Protein AF-A0A373CDC8-F1 (afdb_monomer_lite)

Secondary structure (DSSP, 8-state):
--------HHHHHHHHHHHHHHHHHHTHHHHHHHHS-HHHHHHHHHHHHHHHHHHHHHHT--TT-HHHHHHHHHHHHTT--HHHHT-GGG-HHHHHHHHHHHHHHHHHHHHHHHHHHHHHHHHTTTTS-HHHHHHHHHHHHHHH--GGG--HHHHHHHHHHHHHHHHHHHHHHHHHHH-TTS-HHHHHHHHHHHHHHHHHHHHHHHHHHHHSPPP--S-HHHHHHHHHHHHHHHHHTTTTS--GGGGTT----------SEE-HHHHHHHHHHHTT---HHHHHHHHHHHHHHHHH-SGGGGGBS-------------------------B-EEGGGHHHHHHHHHHHTSTT--GGGS-HHHHHHHHHHHHHHHHHHHHH-TTSHHHHHHHHHHHHHHHHHHHHTTS--HHHHHHHHHHHHHHHHHHHHHHH---TTHHHH--HHHHHHHHHHHHHHHHHTTSS----------HHHHHHHHHHHTTTTT--

Sequence (492 aa):
MKKRKEEKTGATMVDNSRQTHVIKLLGLEEEEENKFSSLERKSRMQNQVRFYRDFYRALCAPECNLEGDKMFLNLIQNDITLTMLFAKGIGRKELYKELNVIFELQRDVGERMCKIKWEELENNSDKISKSDADIEYGQYEWENIVDDGNNIEEFLEKQDVKWKYMMDCYSQILEILLDSEFPLKDVIDRIRKAFKIEKTSYEKIKRNKQASYMFDRDNIYVNLYLYGRGRFIQYFYADLIPDFSLFKDIVNYDYGLPKDSYSLKDVARVYTKMLGKTGEDDYKKIYQNIVKQFQKLHYTSKYREDKKEDKPDDMYTVYNVKWVENTIRNYNIKYAELGEALSVYIFFKRKNYREEDYTEDDLEKVLSLYGKILDLMVKYGKRSKIVNEIKKLGNYYREEYRKIFDRADRDYQESMIERLTEGLLNIYTYGIGGTQGAIYGYSKKEIRKMVSSKRTKKKDNLKHMETFDFGELDLAELLRNIKNDSKAEDKD

Structure (mmCIF, N/CA/C/O backbone):
data_AF-A0A373CDC8-F1
#
_entry.id   AF-A0A373CDC8-F1
#
loop_
_atom_site.group_PDB
_atom_site.id
_atom_site.type_symbol
_atom_site.label_atom_id
_atom_site.label_alt_id
_atom_site.label_comp_id
_atom_site.label_asym_id
_atom_site.label_entity_id
_atom_site.label_seq_id
_atom_site.pdbx_PDB_ins_code
_atom_site.Cartn_x
_atom_site.Cartn_y
_atom_site.Cartn_z
_atom_site.occupancy
_atom_site.B_iso_or_equiv
_atom_site.auth_seq_id
_atom_site.auth_comp_id
_atom_site.auth_asym_id
_atom_site.auth_atom_id
_atom_site.pdbx_PDB_model_num
ATOM 1 N N . MET A 1 1 ? 5.632 -52.527 -28.204 1.00 35.19 1 MET A N 1
ATOM 2 C CA . MET A 1 1 ? 5.467 -51.191 -27.583 1.00 35.19 1 MET A CA 1
ATOM 3 C C . MET A 1 1 ? 6.782 -50.748 -26.947 1.00 35.19 1 MET A C 1
ATOM 5 O O . MET A 1 1 ? 7.136 -51.248 -25.890 1.00 35.19 1 MET A O 1
ATOM 9 N N . LYS A 1 2 ? 7.519 -49.832 -27.583 1.00 30.08 2 LYS A N 1
ATOM 10 C CA . LYS A 1 2 ? 8.594 -49.053 -26.946 1.00 30.08 2 LYS A CA 1
ATOM 11 C C . LYS A 1 2 ? 8.159 -47.591 -27.016 1.00 30.08 2 LYS A C 1
ATOM 13 O O . LYS A 1 2 ? 8.056 -47.051 -28.112 1.00 30.08 2 LYS A O 1
ATOM 18 N N . LYS A 1 3 ? 7.839 -46.986 -25.867 1.00 32.56 3 LYS A N 1
ATOM 19 C CA . LYS A 1 3 ? 7.567 -45.545 -25.765 1.00 32.56 3 LYS A CA 1
ATOM 20 C C . LYS A 1 3 ? 8.843 -44.799 -26.165 1.00 32.56 3 LYS A C 1
ATOM 22 O O . LYS A 1 3 ? 9.863 -44.942 -25.490 1.00 32.56 3 LYS A O 1
ATOM 27 N N . ARG A 1 4 ? 8.798 -44.050 -27.270 1.00 32.72 4 ARG A N 1
ATOM 28 C CA . ARG A 1 4 ? 9.833 -43.070 -27.610 1.00 32.72 4 ARG A CA 1
ATOM 29 C C . ARG A 1 4 ? 9.806 -41.977 -26.538 1.00 32.72 4 ARG A C 1
ATOM 31 O O . ARG A 1 4 ? 8.747 -41.447 -26.219 1.00 32.72 4 ARG A O 1
ATOM 38 N N . LYS A 1 5 ? 10.969 -41.715 -25.934 1.00 37.34 5 LYS A N 1
ATOM 39 C CA . LYS A 1 5 ? 11.239 -40.505 -25.154 1.00 37.34 5 LYS A CA 1
ATOM 40 C C . LYS A 1 5 ? 11.306 -39.357 -26.157 1.00 37.34 5 LYS A C 1
ATOM 42 O O . LYS A 1 5 ? 12.347 -39.165 -26.775 1.00 37.34 5 LYS A O 1
ATOM 47 N N . GLU A 1 6 ? 10.203 -38.654 -26.344 1.00 35.03 6 GLU A N 1
ATOM 48 C CA . GLU A 1 6 ? 10.219 -37.364 -27.024 1.00 35.03 6 GLU A CA 1
ATOM 49 C C . GLU A 1 6 ? 10.679 -36.282 -26.031 1.00 35.03 6 GLU A C 1
ATOM 51 O O . GLU A 1 6 ? 10.153 -36.141 -24.928 1.00 35.03 6 GLU A O 1
ATOM 56 N N . GLU A 1 7 ? 11.791 -35.654 -26.416 1.00 40.28 7 GLU A N 1
ATOM 57 C CA . GLU A 1 7 ? 12.186 -34.255 -26.219 1.00 40.28 7 GLU A CA 1
ATOM 58 C C . GLU A 1 7 ? 12.090 -33.630 -24.813 1.00 40.28 7 GLU A C 1
ATOM 60 O O . GLU A 1 7 ? 11.138 -32.960 -24.431 1.00 40.28 7 GLU A O 1
ATOM 65 N N . LYS A 1 8 ? 13.209 -33.735 -24.081 1.00 41.16 8 LYS A N 1
ATOM 66 C CA . LYS A 1 8 ? 13.663 -32.743 -23.080 1.00 41.16 8 LYS A CA 1
ATOM 67 C C . LYS A 1 8 ? 14.840 -31.891 -23.598 1.00 41.16 8 LYS A C 1
ATOM 69 O O . LYS A 1 8 ? 15.546 -31.253 -22.821 1.00 41.16 8 LYS A O 1
ATOM 74 N N . THR A 1 9 ? 15.109 -31.916 -24.898 1.00 41.75 9 THR A N 1
ATOM 75 C CA . THR A 1 9 ? 16.315 -31.352 -25.528 1.00 41.75 9 THR A CA 1
ATOM 76 C C . THR A 1 9 ? 16.325 -29.821 -25.555 1.00 41.75 9 THR A C 1
ATOM 78 O O . THR A 1 9 ? 17.360 -29.238 -25.251 1.00 41.75 9 THR A O 1
ATOM 81 N N . GLY A 1 10 ? 15.182 -29.164 -25.792 1.00 34.38 10 GLY A N 1
ATOM 82 C CA . GLY A 1 10 ? 15.098 -27.695 -25.838 1.00 34.38 10 GLY A CA 1
ATOM 83 C C . GLY A 1 10 ? 15.374 -27.011 -24.493 1.00 34.38 10 GLY A C 1
ATOM 84 O O . GLY A 1 10 ? 16.223 -26.130 -24.410 1.00 34.38 10 GLY A O 1
ATOM 85 N N . ALA A 1 11 ? 14.740 -27.473 -23.409 1.00 42.62 11 ALA A N 1
ATOM 86 C CA . ALA A 1 11 ? 14.957 -26.913 -22.069 1.00 42.62 11 ALA A CA 1
ATOM 87 C C . ALA A 1 11 ? 16.403 -27.106 -21.576 1.00 42.62 11 ALA A C 1
ATOM 89 O O . ALA A 1 11 ? 16.974 -26.220 -20.951 1.00 42.62 11 ALA A O 1
ATOM 90 N N . THR A 1 12 ? 17.021 -28.242 -21.920 1.00 40.03 12 THR A N 1
ATOM 91 C CA . THR A 1 12 ? 18.393 -28.562 -21.496 1.00 40.03 12 THR A CA 1
ATOM 92 C C . THR A 1 12 ? 19.432 -27.746 -22.281 1.00 40.03 12 THR A C 1
ATOM 94 O O . THR A 1 12 ? 20.475 -27.401 -21.736 1.00 40.03 12 THR A O 1
ATOM 97 N N . MET A 1 13 ? 19.153 -27.391 -23.543 1.00 40.31 13 MET A N 1
ATOM 98 C CA . MET A 1 13 ? 20.008 -26.495 -24.336 1.00 40.31 13 MET A CA 1
ATOM 99 C C . MET A 1 13 ? 19.964 -25.044 -23.839 1.00 40.31 13 MET A C 1
ATOM 101 O O . MET A 1 13 ? 21.023 -24.436 -23.707 1.00 40.31 13 MET A O 1
ATOM 105 N N . VAL A 1 14 ? 18.777 -24.520 -23.511 1.00 54.09 14 VAL A N 1
ATOM 106 C CA . VAL A 1 14 ? 18.609 -23.160 -22.957 1.00 54.09 14 VAL A CA 1
ATOM 107 C C . VAL A 1 14 ? 19.242 -23.039 -21.565 1.00 54.09 14 VAL A C 1
ATOM 109 O O . VAL A 1 14 ? 19.880 -22.037 -21.247 1.00 54.09 14 VAL A O 1
ATOM 112 N N . ASP A 1 15 ? 19.124 -24.078 -20.732 1.00 57.97 15 ASP A N 1
ATOM 113 C CA . ASP A 1 15 ? 19.771 -24.105 -19.417 1.00 57.97 15 ASP A CA 1
ATOM 114 C C . ASP A 1 15 ? 21.305 -24.156 -19.530 1.00 57.97 15 ASP A C 1
ATOM 116 O O . ASP A 1 15 ? 21.996 -23.475 -18.770 1.00 57.97 15 ASP A O 1
ATOM 120 N N . ASN A 1 16 ? 21.843 -24.887 -20.515 1.00 61.91 16 ASN A N 1
ATOM 121 C CA . ASN A 1 16 ? 23.281 -24.923 -20.783 1.00 61.91 16 ASN A CA 1
ATOM 122 C C . ASN A 1 16 ? 23.805 -23.584 -21.331 1.00 61.91 16 ASN A C 1
ATOM 124 O O . ASN A 1 16 ? 24.847 -23.125 -20.872 1.00 61.91 16 ASN A O 1
ATOM 128 N N . SER A 1 17 ? 23.090 -22.921 -22.252 1.00 73.69 17 SER A N 1
ATOM 129 C CA . SER A 1 17 ? 23.511 -21.614 -22.785 1.00 73.69 17 SER A CA 1
ATOM 130 C C . SER A 1 17 ? 23.489 -20.519 -21.717 1.00 73.69 17 SER A C 1
ATOM 132 O O . SER A 1 17 ? 24.424 -19.724 -21.639 1.00 73.69 17 SER A O 1
ATOM 134 N N . ARG A 1 18 ? 22.473 -20.515 -20.842 1.00 80.75 18 ARG A N 1
ATOM 135 C CA . ARG A 1 18 ? 22.391 -19.595 -19.697 1.00 80.75 18 ARG A CA 1
ATOM 136 C C . ARG A 1 18 ? 23.524 -19.830 -18.707 1.00 80.75 18 ARG A C 1
ATOM 138 O O . ARG A 1 18 ? 24.158 -18.880 -18.261 1.00 80.75 18 ARG A O 1
ATOM 145 N N . GLN A 1 19 ? 23.783 -21.089 -18.355 1.00 80.19 19 GLN A N 1
ATOM 146 C CA . GLN A 1 19 ? 24.870 -21.422 -17.442 1.00 80.19 19 GLN A CA 1
ATOM 147 C C . GLN A 1 19 ? 26.219 -20.960 -18.008 1.00 80.19 19 GLN A C 1
ATOM 149 O O . GLN A 1 19 ? 26.994 -20.345 -17.283 1.00 80.19 19 GLN A O 1
ATOM 154 N N . THR A 1 20 ? 26.476 -21.180 -19.302 1.00 81.31 20 THR A N 1
ATOM 155 C CA . THR A 1 20 ? 27.679 -20.668 -19.975 1.00 81.31 20 THR A CA 1
ATOM 156 C C . THR A 1 20 ? 27.756 -19.141 -19.945 1.00 81.31 20 THR A C 1
ATOM 158 O O . THR A 1 20 ? 28.832 -18.600 -19.706 1.00 81.31 20 THR A O 1
ATOM 161 N N . HIS A 1 21 ? 26.639 -18.440 -20.152 1.00 86.25 21 HIS A N 1
ATOM 162 C CA . HIS A 1 21 ? 26.601 -16.979 -20.070 1.00 86.25 21 HIS A CA 1
ATOM 163 C C . HIS A 1 21 ? 26.966 -16.470 -18.674 1.00 86.25 21 HIS A C 1
ATOM 165 O O . HIS A 1 21 ? 27.869 -15.654 -18.542 1.00 86.25 21 HIS A O 1
ATOM 171 N N . VAL A 1 22 ? 26.338 -17.011 -17.623 1.00 84.88 22 VAL A N 1
ATOM 172 C CA . VAL A 1 22 ? 26.607 -16.620 -16.226 1.00 84.88 22 VAL A CA 1
ATOM 173 C C . VAL A 1 22 ? 28.056 -16.912 -15.825 1.00 84.88 22 VAL A C 1
ATOM 175 O O . VAL A 1 22 ? 28.670 -16.094 -15.146 1.00 84.88 22 VAL A O 1
ATOM 178 N N . ILE A 1 23 ? 28.619 -18.042 -16.270 1.00 79.88 23 ILE A N 1
ATOM 179 C CA . ILE A 1 23 ? 30.032 -18.391 -16.046 1.00 79.88 23 ILE A CA 1
ATOM 180 C C . ILE A 1 23 ? 30.954 -17.310 -16.613 1.00 79.88 23 ILE A C 1
ATOM 182 O O . ILE A 1 23 ? 31.821 -16.811 -15.894 1.00 79.88 23 ILE A O 1
ATOM 186 N N . LYS A 1 24 ? 30.739 -16.933 -17.878 1.00 83.69 24 LYS A N 1
ATOM 187 C CA . LYS A 1 24 ? 31.529 -15.900 -18.556 1.00 83.69 24 LYS A CA 1
ATOM 188 C C . LYS A 1 24 ? 31.342 -14.536 -17.911 1.00 83.69 24 LYS A C 1
ATOM 190 O O . LYS A 1 24 ? 32.318 -13.838 -17.670 1.00 83.69 24 LYS A O 1
ATOM 195 N N . LEU A 1 25 ? 30.094 -14.184 -17.607 1.00 85.56 25 LEU A N 1
ATOM 196 C CA . LEU A 1 25 ? 29.732 -12.908 -17.005 1.00 85.56 25 LEU A CA 1
ATOM 197 C C . LEU A 1 25 ? 30.442 -12.710 -15.662 1.00 85.56 25 LEU A C 1
ATOM 199 O O . LEU A 1 25 ? 31.015 -11.654 -15.421 1.00 85.56 25 LEU A O 1
ATOM 203 N N . LEU A 1 26 ? 30.432 -13.738 -14.810 1.00 83.19 26 LEU A N 1
ATOM 204 C CA . LEU A 1 26 ? 31.023 -13.699 -13.472 1.00 83.19 26 LEU A CA 1
ATOM 205 C C . LEU A 1 26 ? 32.526 -14.038 -13.444 1.00 83.19 26 LEU A C 1
ATOM 207 O O . LEU A 1 26 ? 33.118 -14.014 -12.368 1.00 83.19 26 LEU A O 1
ATOM 211 N N . GLY A 1 27 ? 33.145 -14.376 -14.582 1.00 76.81 27 GLY A N 1
ATOM 212 C CA . GLY A 1 27 ? 34.565 -14.746 -14.650 1.00 76.81 27 GLY A CA 1
ATOM 213 C C . GLY A 1 27 ? 34.924 -16.014 -13.862 1.00 76.81 27 GLY A C 1
ATOM 214 O O . GLY A 1 27 ? 36.043 -16.147 -13.376 1.00 76.81 27 GLY A O 1
ATOM 215 N N . LEU A 1 28 ? 33.982 -16.951 -13.708 1.00 70.56 28 LEU A N 1
ATOM 216 C CA . LEU A 1 28 ? 34.123 -18.115 -12.815 1.00 70.56 28 LEU A CA 1
ATOM 217 C C . LEU A 1 28 ? 34.928 -19.285 -13.418 1.00 70.56 28 LEU A C 1
ATOM 219 O O . LEU A 1 28 ? 35.024 -20.336 -12.786 1.00 70.56 28 LEU A O 1
ATOM 223 N N . GLU A 1 29 ? 35.488 -19.130 -14.624 1.00 63.22 29 GLU A N 1
ATOM 224 C CA . GLU A 1 29 ? 36.139 -20.215 -15.381 1.00 63.22 29 GLU A CA 1
ATOM 225 C C . GLU A 1 29 ? 37.433 -20.735 -14.721 1.00 63.22 29 GLU A C 1
ATOM 227 O O . GLU A 1 29 ? 37.645 -21.943 -14.709 1.00 63.22 29 GLU A O 1
ATOM 232 N N . GLU A 1 30 ? 38.258 -19.876 -14.104 1.00 52.19 30 GLU A N 1
ATOM 233 C CA . GLU A 1 30 ? 39.574 -20.274 -13.554 1.00 52.19 30 GLU A CA 1
ATOM 234 C C . GLU A 1 30 ? 39.653 -20.262 -12.010 1.00 52.19 30 GLU A C 1
ATOM 236 O O . GLU A 1 30 ? 40.402 -21.038 -11.409 1.00 52.19 30 GLU A O 1
ATOM 241 N N . GLU A 1 31 ? 38.871 -19.419 -11.324 1.00 51.72 31 GLU A N 1
ATOM 242 C CA . GLU A 1 31 ? 38.954 -19.270 -9.859 1.00 51.72 31 GLU A CA 1
ATOM 243 C C . GLU A 1 31 ? 38.328 -20.431 -9.072 1.00 51.72 31 GLU A C 1
ATOM 245 O O . GLU A 1 31 ? 38.771 -20.753 -7.962 1.00 51.72 31 GLU A O 1
ATOM 250 N N . GLU A 1 32 ? 37.288 -21.063 -9.618 1.00 53.75 32 GLU A N 1
ATOM 251 C CA . GLU A 1 32 ? 36.571 -22.137 -8.931 1.00 53.75 32 GLU A CA 1
ATOM 252 C C . GLU A 1 32 ? 37.324 -23.474 -8.985 1.00 53.75 32 GLU A C 1
ATOM 254 O O . GLU A 1 32 ? 37.192 -24.283 -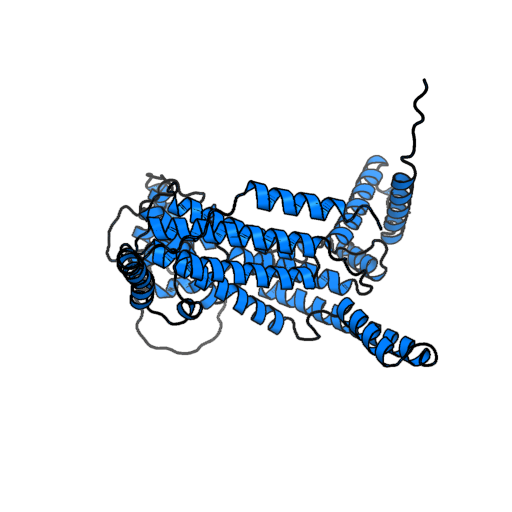8.059 1.00 53.75 32 GLU A O 1
ATOM 259 N N . GLU A 1 33 ? 38.143 -23.710 -10.020 1.00 53.94 33 GLU A N 1
ATOM 260 C CA . GLU A 1 33 ? 38.839 -24.987 -10.218 1.00 53.94 33 GLU A CA 1
ATOM 261 C C . GLU A 1 33 ? 39.860 -25.312 -9.124 1.00 53.94 33 GLU A C 1
ATOM 263 O O . GLU A 1 33 ? 40.015 -26.483 -8.767 1.00 53.94 33 GLU A O 1
ATOM 268 N N . ASN A 1 34 ? 40.471 -24.279 -8.536 1.00 55.38 34 ASN A N 1
ATOM 269 C CA . ASN A 1 34 ? 41.573 -24.409 -7.582 1.00 55.38 34 ASN A CA 1
ATOM 270 C C . ASN A 1 34 ? 41.169 -24.225 -6.105 1.00 55.38 34 ASN A C 1
ATOM 272 O O . ASN A 1 34 ? 41.930 -24.619 -5.223 1.00 55.38 34 ASN A O 1
ATOM 276 N N . LYS A 1 35 ? 39.997 -23.638 -5.807 1.00 61.44 35 LYS A N 1
ATOM 277 C CA . LYS A 1 35 ? 39.590 -23.270 -4.429 1.00 61.44 35 LYS A CA 1
ATOM 278 C C . LYS A 1 35 ? 38.488 -24.149 -3.818 1.00 61.44 35 LYS A C 1
ATOM 280 O O . LYS A 1 35 ? 38.367 -24.176 -2.597 1.00 61.44 35 LYS A O 1
ATOM 285 N N . PHE A 1 36 ? 37.690 -24.862 -4.620 1.00 62.53 36 PHE A N 1
ATOM 286 C CA . PHE A 1 36 ? 36.495 -25.570 -4.135 1.00 62.53 36 PHE A CA 1
ATOM 287 C C . PHE A 1 36 ? 36.372 -26.994 -4.690 1.00 62.53 36 PHE A C 1
ATOM 289 O O . PHE A 1 36 ? 36.766 -27.292 -5.826 1.00 62.53 36 PHE A O 1
ATOM 296 N N . SER A 1 37 ? 35.767 -27.890 -3.905 1.00 72.31 37 SER A N 1
ATOM 297 C CA . SER A 1 37 ? 35.463 -29.246 -4.371 1.00 72.31 37 SER A CA 1
ATOM 298 C C . SER A 1 37 ? 34.474 -29.219 -5.546 1.00 72.31 37 SER A C 1
ATOM 300 O O . SER A 1 37 ? 33.693 -28.280 -5.710 1.00 72.31 37 SER A O 1
ATOM 302 N N . SER A 1 38 ? 34.469 -30.266 -6.374 1.00 71.19 38 SER A N 1
ATOM 303 C CA . SER A 1 38 ? 33.578 -30.356 -7.543 1.00 71.19 38 SER A CA 1
ATOM 304 C C . SER A 1 38 ? 32.088 -30.222 -7.186 1.00 71.19 38 SER A C 1
ATOM 306 O O . SER A 1 38 ? 31.308 -29.665 -7.961 1.00 71.19 38 SER A O 1
ATOM 308 N N . LEU A 1 39 ? 31.687 -30.693 -6.000 1.00 75.12 39 LEU A N 1
ATOM 309 C CA . LEU A 1 39 ? 30.317 -30.590 -5.497 1.00 75.12 39 LEU A CA 1
ATOM 310 C C . LEU A 1 39 ? 29.960 -29.154 -5.082 1.00 75.12 39 LEU A C 1
ATOM 312 O O . LEU A 1 39 ? 28.871 -28.672 -5.400 1.00 75.12 39 LEU A O 1
ATOM 316 N N . GLU A 1 40 ? 30.875 -28.463 -4.401 1.00 72.75 40 GLU A N 1
ATOM 317 C CA . GLU A 1 40 ? 30.685 -27.077 -3.957 1.00 72.75 40 GLU A CA 1
ATOM 318 C C . GLU A 1 40 ? 30.629 -26.108 -5.135 1.00 72.75 40 GLU A C 1
ATOM 320 O O . GLU A 1 40 ? 29.727 -25.270 -5.173 1.00 72.75 40 GLU A O 1
ATOM 325 N N . ARG A 1 41 ? 31.509 -26.278 -6.133 1.00 69.75 41 ARG A N 1
ATOM 326 C CA . ARG A 1 41 ? 31.458 -25.527 -7.399 1.00 69.75 41 ARG A CA 1
ATOM 327 C C . ARG A 1 41 ? 30.104 -25.660 -8.079 1.00 69.75 41 ARG A C 1
ATOM 329 O O . ARG A 1 41 ? 29.435 -24.675 -8.374 1.00 69.75 41 ARG A O 1
ATOM 336 N N . LYS A 1 42 ? 29.633 -26.901 -8.250 1.00 74.25 42 LYS A N 1
ATOM 337 C CA . LYS A 1 42 ? 28.339 -27.174 -8.890 1.00 74.25 42 LYS A CA 1
ATOM 338 C C . LYS A 1 42 ? 27.178 -26.508 -8.146 1.00 74.25 42 LYS A C 1
ATOM 340 O O . LYS A 1 42 ? 26.296 -25.938 -8.782 1.00 74.25 42 LYS A O 1
ATOM 345 N N . SER A 1 43 ? 27.178 -26.568 -6.815 1.00 77.94 43 SER A N 1
ATOM 346 C CA . SER A 1 43 ? 26.152 -25.933 -5.977 1.00 77.94 43 SER A CA 1
ATOM 347 C C . SER A 1 43 ? 26.190 -24.401 -6.072 1.00 77.94 43 SER A C 1
ATOM 349 O O . SER A 1 43 ? 25.151 -23.759 -6.242 1.00 77.94 43 SER A O 1
ATOM 351 N N . ARG A 1 44 ? 27.384 -23.798 -6.025 1.00 75.75 44 ARG A N 1
ATOM 352 C CA . ARG A 1 44 ? 27.579 -22.350 -6.191 1.00 75.75 44 ARG A CA 1
ATOM 353 C C . ARG A 1 44 ? 27.117 -21.868 -7.558 1.00 75.75 44 ARG A C 1
ATOM 355 O O . ARG A 1 44 ? 26.308 -20.945 -7.618 1.00 75.75 44 ARG A O 1
ATOM 362 N N . MET A 1 45 ? 27.522 -22.555 -8.622 1.00 78.62 45 MET A N 1
ATOM 363 C CA . MET A 1 45 ? 27.099 -22.249 -9.986 1.00 78.62 45 MET A CA 1
ATOM 364 C C . MET A 1 45 ? 25.574 -22.297 -10.136 1.00 78.62 45 MET A C 1
ATOM 366 O O . MET A 1 45 ? 24.961 -21.374 -10.667 1.00 78.62 45 MET A O 1
ATOM 370 N N . GLN A 1 46 ? 24.930 -23.336 -9.593 1.00 81.69 46 GLN A N 1
ATOM 371 C CA . GLN A 1 46 ? 23.468 -23.442 -9.592 1.00 81.69 46 GLN A CA 1
ATOM 372 C C . GLN A 1 46 ? 22.794 -22.283 -8.848 1.00 81.69 46 GLN A C 1
ATOM 374 O O . GLN A 1 46 ? 21.751 -21.798 -9.287 1.00 81.69 46 GLN A O 1
ATOM 379 N N . ASN A 1 47 ? 23.377 -21.821 -7.739 1.00 84.00 47 ASN A N 1
ATOM 380 C CA . ASN A 1 47 ? 22.860 -20.663 -7.015 1.00 84.00 47 ASN A CA 1
ATOM 381 C C . ASN A 1 47 ? 23.015 -19.367 -7.822 1.00 84.00 47 ASN A C 1
ATOM 383 O O . ASN A 1 47 ? 22.060 -18.595 -7.860 1.00 84.00 47 ASN A O 1
ATOM 387 N N . GLN A 1 48 ? 24.146 -19.152 -8.502 1.00 85.25 48 GLN A N 1
ATOM 388 C CA . GLN A 1 48 ? 24.361 -17.959 -9.331 1.00 85.25 48 GLN A CA 1
ATOM 389 C C . GLN A 1 48 ? 23.411 -17.908 -10.527 1.00 85.25 48 GLN A C 1
ATOM 391 O O . GLN A 1 48 ? 22.754 -16.895 -10.753 1.00 85.25 48 GLN A O 1
ATOM 396 N N . VAL A 1 49 ? 23.236 -19.031 -11.231 1.00 87.38 49 VAL A N 1
ATOM 397 C CA . VAL A 1 49 ? 22.254 -19.139 -12.322 1.00 87.38 49 VAL A CA 1
ATOM 398 C C . VAL A 1 49 ? 20.832 -18.894 -11.811 1.00 87.38 49 VAL A C 1
ATOM 400 O O . VAL A 1 49 ? 20.034 -18.232 -12.475 1.00 87.38 49 VAL A O 1
ATOM 403 N N . ARG A 1 50 ? 20.501 -19.390 -10.610 1.00 88.06 50 ARG A N 1
ATOM 404 C CA . ARG A 1 50 ? 19.205 -19.109 -9.980 1.00 88.06 50 ARG A CA 1
ATOM 405 C C . ARG A 1 50 ? 19.042 -17.618 -9.684 1.00 88.06 50 ARG A C 1
ATOM 407 O O . ARG A 1 50 ? 17.995 -17.076 -10.017 1.00 88.06 50 ARG A O 1
ATOM 414 N N . PHE A 1 51 ? 20.042 -16.964 -9.092 1.00 88.44 51 PHE A N 1
ATOM 415 C CA . PHE A 1 51 ? 19.979 -15.532 -8.782 1.00 88.44 51 PHE A CA 1
ATOM 416 C C . PHE A 1 51 ? 19.858 -14.671 -10.036 1.00 88.44 51 PHE A C 1
ATOM 418 O O . PHE A 1 51 ? 19.037 -13.760 -10.052 1.00 88.44 51 PHE A O 1
ATOM 425 N N . TYR A 1 52 ? 20.598 -15.004 -11.093 1.00 91.44 52 TYR A N 1
ATOM 426 C CA . TYR A 1 52 ? 20.499 -14.354 -12.397 1.00 91.44 52 TYR A CA 1
ATOM 427 C C . TYR A 1 52 ? 19.076 -14.428 -12.963 1.00 91.44 52 TYR A C 1
ATOM 429 O O . TYR A 1 52 ? 18.466 -13.413 -13.296 1.00 91.44 52 TYR A O 1
ATOM 437 N N . ARG A 1 53 ? 18.496 -15.632 -12.990 1.00 89.44 53 ARG A N 1
ATOM 438 C CA . ARG A 1 53 ? 17.123 -15.835 -13.466 1.00 89.44 53 ARG A CA 1
ATOM 439 C C . ARG A 1 53 ? 16.109 -15.090 -12.604 1.00 89.44 53 ARG A C 1
ATOM 441 O O . ARG A 1 53 ? 15.175 -14.486 -13.121 1.00 89.44 53 ARG A O 1
ATOM 448 N N . ASP A 1 54 ? 16.258 -15.160 -11.285 1.00 89.38 54 ASP A N 1
ATOM 449 C CA . ASP A 1 54 ? 15.332 -14.509 -10.362 1.00 89.38 54 ASP A CA 1
ATOM 450 C C . ASP A 1 54 ? 15.423 -12.971 -10.480 1.00 89.38 54 ASP A C 1
ATOM 452 O O . ASP A 1 54 ? 14.395 -12.306 -10.365 1.00 89.38 54 ASP A O 1
ATOM 456 N N . PHE A 1 55 ? 16.603 -12.416 -10.794 1.00 91.31 55 PHE A N 1
ATOM 457 C CA . PHE A 1 55 ? 16.807 -10.997 -11.116 1.00 91.31 55 PHE A CA 1
ATOM 458 C C . PHE A 1 55 ? 16.032 -10.577 -12.374 1.00 91.31 55 PHE A C 1
ATOM 460 O O . PHE A 1 55 ? 15.154 -9.719 -12.284 1.00 91.31 55 PHE A O 1
ATOM 467 N N . TYR A 1 56 ? 16.267 -11.228 -13.518 1.00 89.06 56 TYR A N 1
ATOM 468 C CA . TYR A 1 56 ? 15.571 -10.898 -14.771 1.00 89.06 56 TYR A CA 1
ATOM 469 C C . TYR A 1 56 ? 14.061 -11.123 -14.684 1.00 89.06 56 TYR A C 1
ATOM 471 O O . TYR A 1 56 ? 13.265 -10.314 -15.164 1.00 89.06 56 TYR A O 1
ATOM 479 N N . ARG A 1 57 ? 13.644 -12.182 -13.981 1.00 87.69 57 ARG A N 1
ATOM 480 C CA . ARG A 1 57 ? 12.230 -12.455 -13.718 1.00 87.69 57 ARG A CA 1
ATOM 481 C C . ARG A 1 57 ? 11.581 -11.370 -12.864 1.00 87.69 57 ARG A C 1
ATOM 483 O O . ARG A 1 57 ? 10.443 -11.006 -13.140 1.00 87.69 57 ARG A O 1
ATOM 490 N N . ALA A 1 58 ? 12.265 -10.876 -11.833 1.00 86.88 58 ALA A N 1
ATOM 491 C CA . ALA A 1 58 ? 11.750 -9.800 -10.990 1.00 86.88 58 ALA A CA 1
ATOM 492 C C . ALA A 1 58 ? 11.593 -8.491 -11.775 1.00 86.88 58 ALA A C 1
ATOM 494 O O . ALA A 1 58 ? 10.609 -7.780 -11.581 1.00 86.88 58 ALA A O 1
ATOM 495 N N . LEU A 1 59 ? 12.517 -8.216 -12.697 1.00 87.31 59 LEU A N 1
ATOM 496 C CA . LEU A 1 59 ? 12.433 -7.071 -13.599 1.00 87.31 59 LEU A CA 1
ATOM 497 C C . LEU A 1 59 ? 11.451 -7.281 -14.759 1.00 87.31 59 LEU A C 1
ATOM 499 O O . LEU A 1 59 ? 11.144 -6.324 -15.451 1.00 87.31 59 LEU A O 1
ATOM 503 N N . CYS A 1 60 ? 10.925 -8.489 -14.987 1.00 84.12 60 CYS A N 1
ATOM 504 C CA . CYS A 1 60 ? 10.127 -8.798 -16.183 1.00 84.12 60 CYS A CA 1
ATOM 505 C C . CYS A 1 60 ? 10.860 -8.394 -17.481 1.00 84.12 60 CYS A C 1
ATOM 507 O O . CYS A 1 60 ? 10.256 -7.810 -18.374 1.00 84.12 60 CYS A O 1
ATOM 509 N N . ALA A 1 61 ? 12.170 -8.646 -17.545 1.00 84.00 61 ALA A N 1
ATOM 510 C CA . ALA A 1 61 ? 13.027 -8.301 -18.679 1.00 84.00 61 ALA A CA 1
ATOM 511 C C . ALA A 1 61 ? 13.602 -9.571 -19.336 1.00 84.00 61 ALA A C 1
ATOM 513 O O . ALA A 1 61 ? 13.788 -10.577 -18.637 1.00 84.00 61 ALA A O 1
ATOM 514 N N . PRO A 1 62 ? 13.906 -9.546 -20.647 1.00 83.69 62 PRO A N 1
ATOM 515 C CA . PRO A 1 62 ? 14.576 -10.658 -21.313 1.00 83.69 62 PRO A CA 1
ATOM 516 C C . PRO A 1 62 ? 15.987 -10.869 -20.746 1.00 83.69 62 PRO A C 1
ATOM 518 O O . PRO A 1 62 ? 16.717 -9.912 -20.492 1.00 83.69 62 PRO A O 1
ATOM 521 N N . GLU A 1 63 ? 16.363 -12.136 -20.540 1.00 86.50 63 GLU A N 1
ATOM 522 C CA . GLU A 1 63 ? 17.714 -12.525 -20.113 1.00 86.50 63 GLU A CA 1
ATOM 523 C C . GLU A 1 63 ? 18.767 -12.123 -21.165 1.00 86.50 63 GLU A C 1
ATOM 525 O O . GLU A 1 63 ? 18.456 -11.989 -22.348 1.00 86.50 63 GLU A O 1
ATOM 530 N N . CYS A 1 64 ? 20.026 -11.986 -20.739 1.00 83.31 64 CYS A N 1
ATOM 531 C CA . CYS A 1 64 ? 21.168 -11.595 -21.576 1.00 83.31 64 CYS A CA 1
ATOM 532 C C . CYS A 1 64 ? 21.085 -10.167 -22.154 1.00 83.31 64 CYS A C 1
ATOM 534 O O . CYS A 1 64 ? 21.676 -9.882 -23.197 1.00 83.31 64 CYS A O 1
ATOM 536 N N . ASN A 1 65 ? 20.375 -9.254 -21.482 1.00 86.69 65 ASN A N 1
ATOM 537 C CA . ASN A 1 65 ? 20.429 -7.826 -21.789 1.00 86.69 65 ASN A CA 1
ATOM 538 C C . ASN A 1 65 ? 21.757 -7.236 -21.279 1.00 86.69 65 ASN A C 1
ATOM 540 O O . ASN A 1 65 ? 22.101 -7.396 -20.111 1.00 86.69 65 ASN A O 1
ATOM 544 N N . LEU A 1 66 ? 22.496 -6.515 -22.126 1.00 87.06 66 LEU A N 1
ATOM 545 C CA . LEU A 1 66 ? 23.824 -5.999 -21.770 1.00 87.06 66 LEU A CA 1
ATOM 546 C C . LEU A 1 66 ? 23.806 -5.073 -20.541 1.00 87.06 66 LEU A C 1
ATOM 548 O O . LEU A 1 66 ? 24.676 -5.171 -19.676 1.00 87.06 66 LEU A O 1
ATOM 552 N N . GLU A 1 67 ? 22.831 -4.170 -20.457 1.00 89.06 67 GLU A N 1
ATOM 553 C CA . GLU A 1 67 ? 22.695 -3.254 -19.321 1.00 89.06 67 GLU A CA 1
ATOM 554 C C . GLU A 1 67 ? 22.196 -3.995 -18.073 1.00 89.06 67 GLU A C 1
ATOM 556 O O . GLU A 1 67 ? 22.711 -3.778 -16.976 1.00 89.06 67 GLU A O 1
ATOM 561 N N . GLY A 1 68 ? 21.280 -4.952 -18.240 1.00 89.69 68 GLY A N 1
ATOM 562 C CA . GLY A 1 68 ? 20.834 -5.839 -17.162 1.00 89.69 68 GLY A CA 1
ATOM 563 C C . GLY A 1 68 ? 21.960 -6.680 -16.571 1.00 89.69 68 GLY A C 1
ATOM 564 O O . GLY A 1 68 ? 22.043 -6.851 -15.357 1.00 89.69 68 GLY A O 1
ATOM 565 N N . ASP A 1 69 ? 22.871 -7.158 -17.410 1.00 92.12 69 ASP A N 1
ATOM 566 C CA . ASP A 1 69 ? 24.029 -7.940 -16.996 1.00 92.12 69 ASP A CA 1
ATOM 567 C C . ASP A 1 69 ? 25.023 -7.087 -16.198 1.00 92.12 69 ASP A C 1
ATOM 569 O O . ASP A 1 69 ? 25.541 -7.545 -15.178 1.00 92.12 69 ASP A O 1
ATOM 573 N N . LYS A 1 70 ? 25.231 -5.823 -16.596 1.00 91.62 70 LYS A N 1
ATOM 574 C CA . LYS A 1 70 ? 26.021 -4.852 -15.816 1.00 91.62 70 LYS A CA 1
ATOM 575 C C . LYS A 1 70 ? 25.390 -4.579 -14.451 1.00 91.62 70 LYS A C 1
ATOM 577 O O . LYS A 1 70 ? 26.103 -4.565 -13.448 1.00 91.62 70 LYS A O 1
ATOM 582 N N . MET A 1 71 ? 24.067 -4.395 -14.394 1.00 91.88 71 MET A N 1
ATOM 583 C CA . MET A 1 71 ? 23.345 -4.231 -13.127 1.00 91.88 71 MET A CA 1
ATOM 584 C C . MET A 1 71 ? 23.506 -5.461 -12.233 1.00 91.88 71 MET A C 1
ATOM 586 O O . MET A 1 71 ? 23.853 -5.334 -11.061 1.00 91.88 71 MET A O 1
ATOM 590 N N . PHE A 1 72 ? 23.267 -6.655 -12.782 1.00 92.44 72 PHE A N 1
ATOM 591 C CA . PHE A 1 72 ? 23.394 -7.909 -12.049 1.00 92.44 72 PHE A CA 1
ATOM 592 C C . PHE A 1 72 ? 24.810 -8.085 -11.493 1.00 92.44 72 PHE A C 1
ATOM 594 O O . PHE A 1 72 ? 24.970 -8.392 -10.313 1.00 92.44 72 PHE A O 1
ATOM 601 N N . LEU A 1 73 ? 25.834 -7.823 -12.310 1.00 91.25 73 LEU A N 1
ATOM 602 C CA . LEU A 1 73 ? 27.229 -7.847 -11.879 1.00 91.25 73 LEU A CA 1
ATOM 603 C C . LEU A 1 73 ? 27.496 -6.892 -10.721 1.00 91.25 73 LEU A C 1
ATOM 605 O O . LEU A 1 73 ? 28.104 -7.298 -9.734 1.00 91.25 73 LEU A O 1
ATOM 609 N N . ASN A 1 74 ? 27.018 -5.652 -10.822 1.00 90.38 74 ASN A N 1
ATOM 610 C CA . ASN A 1 74 ? 27.184 -4.661 -9.766 1.00 90.38 74 ASN A CA 1
ATOM 611 C C . ASN A 1 74 ? 26.538 -5.131 -8.451 1.00 90.38 74 ASN A C 1
ATOM 613 O O . ASN A 1 74 ? 27.165 -5.042 -7.396 1.00 90.38 74 ASN A O 1
ATOM 617 N N . LEU A 1 75 ? 25.328 -5.701 -8.508 1.00 90.88 75 LEU A N 1
ATOM 618 C CA . LEU A 1 75 ? 24.651 -6.240 -7.326 1.00 90.88 75 LEU A CA 1
ATOM 619 C C . LEU A 1 75 ? 25.465 -7.367 -6.669 1.00 90.88 75 LEU A C 1
ATOM 621 O O . LEU A 1 75 ? 25.687 -7.343 -5.458 1.00 90.88 75 LEU A O 1
ATOM 625 N N . ILE A 1 76 ? 25.952 -8.323 -7.467 1.00 89.12 76 ILE A N 1
ATOM 626 C CA . ILE A 1 76 ? 26.753 -9.452 -6.974 1.00 89.12 76 ILE A CA 1
ATOM 627 C C . ILE A 1 76 ? 28.089 -8.982 -6.386 1.00 89.12 76 ILE A C 1
ATOM 629 O O . ILE A 1 76 ? 28.466 -9.442 -5.315 1.00 89.12 76 ILE A O 1
ATOM 633 N N . GLN A 1 77 ? 28.784 -8.046 -7.038 1.00 87.81 77 GLN A N 1
ATOM 634 C CA . GLN A 1 77 ? 30.061 -7.501 -6.556 1.00 87.81 77 GLN A CA 1
ATOM 635 C C . GLN A 1 77 ? 29.932 -6.751 -5.224 1.00 87.81 77 GLN A C 1
ATOM 637 O O . GLN A 1 77 ? 30.897 -6.681 -4.468 1.00 87.81 77 GLN A O 1
ATOM 642 N N . ASN A 1 78 ? 28.750 -6.204 -4.935 1.00 88.31 78 ASN A N 1
ATOM 643 C CA . ASN A 1 78 ? 28.454 -5.502 -3.689 1.00 88.31 78 ASN A CA 1
ATOM 644 C C . ASN A 1 78 ? 27.757 -6.394 -2.642 1.00 88.31 78 ASN A C 1
ATOM 646 O O . ASN A 1 78 ? 27.279 -5.876 -1.634 1.00 88.31 78 ASN A O 1
ATOM 650 N N . ASP A 1 79 ? 27.669 -7.713 -2.864 1.00 88.00 79 ASP A N 1
ATOM 651 C CA . ASP A 1 79 ? 26.980 -8.672 -1.984 1.00 88.00 79 ASP A CA 1
ATOM 652 C C . ASP A 1 79 ? 25.521 -8.277 -1.654 1.00 88.00 79 ASP A C 1
ATOM 654 O O . ASP A 1 79 ? 24.991 -8.553 -0.570 1.00 88.00 79 ASP A O 1
ATOM 658 N N . ILE A 1 80 ? 24.835 -7.639 -2.607 1.00 90.12 80 ILE A N 1
ATOM 659 C CA . ILE A 1 80 ? 23.437 -7.218 -2.478 1.00 90.12 80 ILE A CA 1
ATOM 660 C C . ILE A 1 80 ? 22.544 -7.947 -3.480 1.00 90.12 80 ILE A C 1
ATOM 662 O O . ILE A 1 80 ? 22.929 -8.302 -4.588 1.00 90.12 80 ILE A O 1
ATOM 666 N N . THR A 1 81 ? 21.291 -8.163 -3.091 1.00 88.88 81 THR A N 1
ATOM 667 C CA . THR A 1 81 ? 20.248 -8.648 -4.004 1.00 88.88 81 THR A CA 1
ATOM 668 C C . THR A 1 81 ? 19.316 -7.509 -4.387 1.00 88.88 81 THR A C 1
ATOM 670 O O . THR A 1 81 ? 19.162 -6.544 -3.638 1.00 88.88 81 THR A O 1
ATOM 673 N N . LEU A 1 82 ? 18.581 -7.669 -5.488 1.00 90.06 82 LEU A N 1
ATOM 674 C CA . LEU A 1 82 ? 17.536 -6.720 -5.884 1.00 90.06 82 LEU A CA 1
ATOM 675 C C . LEU A 1 82 ? 16.483 -6.498 -4.773 1.00 90.06 82 LEU A C 1
ATOM 677 O O . LEU A 1 82 ? 15.949 -5.407 -4.606 1.00 90.06 82 LEU A O 1
ATOM 681 N N . THR A 1 83 ? 16.193 -7.522 -3.960 1.00 89.88 83 THR A N 1
ATOM 682 C CA . THR A 1 83 ? 15.298 -7.382 -2.795 1.00 89.88 83 THR A CA 1
ATOM 683 C C . THR A 1 83 ? 15.934 -6.586 -1.655 1.00 89.88 83 THR A C 1
ATOM 685 O O . THR A 1 83 ? 15.221 -5.876 -0.950 1.00 89.88 83 THR A O 1
ATOM 688 N N . MET A 1 84 ? 17.248 -6.710 -1.452 1.00 91.06 84 MET A N 1
ATOM 689 C CA . MET A 1 84 ? 17.972 -5.948 -0.430 1.00 91.06 84 MET A CA 1
ATOM 690 C C . MET A 1 84 ? 18.075 -4.471 -0.797 1.00 91.06 84 MET A C 1
ATOM 692 O O . MET A 1 84 ? 17.891 -3.642 0.088 1.00 91.06 84 MET A O 1
ATOM 696 N N . LEU A 1 85 ? 18.288 -4.161 -2.082 1.00 91.88 85 LEU A N 1
ATOM 697 C CA . LEU A 1 85 ? 18.339 -2.788 -2.598 1.00 91.88 85 LEU A CA 1
ATOM 698 C C . LEU A 1 85 ? 17.070 -2.000 -2.242 1.00 91.88 85 LEU A C 1
ATOM 700 O O . LEU A 1 85 ? 17.137 -0.857 -1.807 1.00 91.88 85 LEU A O 1
ATOM 704 N N . PHE A 1 86 ? 15.912 -2.658 -2.327 1.00 93.12 86 PHE A N 1
ATOM 705 C CA . PHE A 1 86 ? 14.621 -2.094 -1.943 1.00 93.12 86 PHE A CA 1
ATOM 706 C C . PHE A 1 86 ? 14.054 -2.797 -0.711 1.00 93.12 86 PHE A C 1
ATOM 708 O O . PHE A 1 86 ? 12.937 -3.307 -0.748 1.00 93.12 86 PHE A O 1
ATOM 715 N N . ALA A 1 87 ? 14.814 -2.898 0.379 1.00 91.75 87 ALA A N 1
ATOM 716 C CA . ALA A 1 87 ? 14.319 -3.478 1.625 1.00 91.75 87 ALA A CA 1
ATOM 717 C C . ALA A 1 87 ? 13.579 -2.438 2.482 1.00 91.75 87 ALA A C 1
ATOM 719 O O . ALA A 1 87 ? 14.096 -1.356 2.745 1.00 91.75 87 ALA A O 1
ATOM 720 N N . LYS A 1 88 ? 12.418 -2.801 3.053 1.00 88.88 88 LYS A N 1
ATOM 721 C CA . LYS A 1 88 ? 11.636 -1.907 3.940 1.00 88.88 88 LYS A CA 1
ATOM 722 C C . LYS A 1 88 ? 12.447 -1.315 5.104 1.00 88.88 88 LYS A C 1
ATOM 724 O O . LYS A 1 88 ? 12.147 -0.224 5.569 1.00 88.88 88 LYS A O 1
ATOM 729 N N . GLY A 1 89 ? 13.449 -2.046 5.599 1.00 89.00 89 GLY A N 1
ATOM 730 C CA . GLY A 1 89 ? 14.295 -1.600 6.710 1.00 89.00 89 GLY A CA 1
ATOM 731 C C . GLY A 1 89 ? 15.174 -0.383 6.399 1.00 89.00 89 GLY A C 1
ATOM 732 O O . GLY A 1 89 ? 15.668 0.221 7.343 1.00 89.00 89 GLY A O 1
ATOM 733 N N . ILE A 1 90 ? 15.353 -0.034 5.118 1.00 91.81 90 ILE A N 1
ATOM 734 C CA . ILE A 1 90 ? 16.138 1.126 4.674 1.00 91.81 90 ILE A CA 1
ATOM 735 C C . ILE A 1 90 ? 15.441 2.431 5.065 1.00 91.81 90 ILE A C 1
ATOM 737 O O . ILE A 1 90 ? 16.088 3.327 5.600 1.00 91.81 90 ILE A O 1
ATOM 741 N N . GLY A 1 91 ? 14.119 2.500 4.879 1.00 91.12 91 GLY A N 1
ATOM 742 C CA . GLY A 1 91 ? 13.334 3.681 5.216 1.00 91.12 91 GLY A CA 1
ATOM 743 C C . GLY A 1 91 ? 12.766 4.463 4.051 1.00 91.12 91 GLY A C 1
ATOM 744 O O . GLY A 1 91 ? 13.255 4.336 2.935 1.00 91.12 91 GLY A O 1
ATOM 745 N N . ARG A 1 92 ? 11.732 5.279 4.299 1.00 92.31 92 ARG A N 1
ATOM 746 C CA . ARG A 1 92 ? 11.037 6.015 3.231 1.00 92.31 92 ARG A CA 1
ATOM 747 C C . ARG A 1 92 ? 11.949 7.028 2.551 1.00 92.31 92 ARG A C 1
ATOM 749 O O . ARG A 1 92 ? 12.038 7.029 1.330 1.00 92.31 92 ARG A O 1
ATOM 756 N N . LYS A 1 93 ? 12.648 7.864 3.324 1.00 93.25 93 LYS A N 1
ATOM 757 C CA . LYS A 1 93 ? 13.507 8.932 2.790 1.00 93.25 93 LYS A CA 1
ATOM 758 C C . LYS A 1 93 ? 14.681 8.374 1.987 1.00 93.25 93 LYS A C 1
ATOM 760 O O . LYS A 1 93 ? 14.983 8.871 0.907 1.00 93.25 93 LYS A O 1
ATOM 765 N N . GLU A 1 94 ? 15.343 7.354 2.514 1.00 94.56 94 GLU A N 1
ATOM 766 C CA . GLU A 1 94 ? 16.488 6.712 1.876 1.00 94.56 94 GLU A CA 1
ATOM 767 C C . GLU A 1 94 ? 16.068 5.937 0.621 1.00 94.56 94 GLU A C 1
ATOM 769 O O . GLU A 1 94 ? 16.696 6.102 -0.422 1.00 94.56 94 GLU A O 1
ATOM 774 N N . LEU A 1 95 ? 14.966 5.175 0.674 1.00 94.12 95 LEU A N 1
ATOM 775 C CA . LEU A 1 95 ? 14.437 4.489 -0.511 1.00 94.12 95 LEU A CA 1
ATOM 776 C C . LEU A 1 95 ? 13.952 5.464 -1.584 1.00 94.12 95 LEU A C 1
ATOM 778 O O . LEU A 1 95 ? 14.113 5.175 -2.763 1.00 94.12 95 LEU A O 1
ATOM 782 N N . TYR A 1 96 ? 13.378 6.607 -1.201 1.00 94.75 96 TYR A N 1
ATOM 783 C CA . TYR A 1 96 ? 12.984 7.641 -2.159 1.00 94.75 96 TYR A CA 1
ATOM 784 C C . TYR A 1 96 ? 14.194 8.201 -2.911 1.00 94.75 96 TYR A C 1
ATOM 786 O O . TYR A 1 96 ? 14.143 8.338 -4.127 1.00 94.75 96 TYR A O 1
ATOM 794 N N . LYS A 1 97 ? 15.305 8.473 -2.210 1.00 94.81 97 LYS A N 1
ATOM 795 C CA . LYS A 1 97 ? 16.547 8.933 -2.853 1.00 94.81 97 LYS A CA 1
ATOM 796 C C . LYS A 1 97 ? 17.065 7.921 -3.868 1.00 94.81 97 LYS A C 1
ATOM 798 O O . LYS A 1 97 ? 17.382 8.310 -4.985 1.00 94.81 97 LYS A O 1
ATOM 803 N N . GLU A 1 98 ? 17.121 6.648 -3.484 1.00 93.94 98 GLU A N 1
ATOM 804 C CA . GLU A 1 98 ? 17.551 5.569 -4.378 1.00 93.94 98 GLU A CA 1
ATOM 805 C C . GLU A 1 98 ? 16.635 5.470 -5.603 1.00 93.94 98 GLU A C 1
ATOM 807 O O . GLU A 1 98 ? 17.092 5.417 -6.743 1.00 93.94 98 GLU A O 1
ATOM 812 N N . LEU A 1 99 ? 15.322 5.526 -5.378 1.00 94.44 99 LEU A N 1
ATOM 813 C CA . LEU A 1 99 ? 14.340 5.467 -6.449 1.00 94.44 99 LEU A CA 1
ATOM 814 C C . LEU A 1 99 ? 14.444 6.669 -7.398 1.00 94.44 99 LEU A C 1
ATOM 816 O O . LEU A 1 99 ? 14.309 6.487 -8.604 1.00 94.44 99 LEU A O 1
ATOM 820 N N . ASN A 1 100 ? 14.740 7.863 -6.878 1.00 93.94 100 ASN A N 1
ATOM 821 C CA . ASN A 1 100 ? 14.968 9.058 -7.687 1.00 93.94 100 ASN A CA 1
ATOM 822 C C . ASN A 1 100 ? 16.232 8.933 -8.551 1.00 93.94 100 ASN A C 1
ATOM 824 O O . ASN A 1 100 ? 16.206 9.298 -9.717 1.00 93.94 100 ASN A O 1
ATOM 828 N N . VAL A 1 101 ? 17.325 8.373 -8.022 1.00 93.50 101 VAL A N 1
ATOM 829 C CA . VAL A 1 101 ? 18.541 8.116 -8.820 1.00 93.50 101 VAL A CA 1
ATOM 830 C C . VAL A 1 101 ? 18.235 7.182 -9.994 1.00 93.50 101 VAL A C 1
ATOM 832 O O . VAL A 1 101 ? 18.651 7.439 -11.121 1.00 93.50 101 VAL A O 1
ATOM 835 N N . ILE A 1 102 ? 17.472 6.117 -9.746 1.00 93.81 102 ILE A N 1
ATOM 836 C CA . ILE A 1 102 ? 17.083 5.152 -10.782 1.00 93.81 102 ILE A CA 1
ATOM 837 C C . ILE A 1 102 ? 16.102 5.777 -11.783 1.00 93.81 102 ILE A C 1
ATOM 839 O O . ILE A 1 102 ? 16.191 5.493 -12.976 1.00 93.81 102 ILE A O 1
ATOM 843 N N . PHE A 1 103 ? 15.194 6.639 -11.316 1.00 93.75 103 PHE A N 1
ATOM 844 C CA . PHE A 1 103 ? 14.281 7.399 -12.168 1.00 93.75 103 PHE A CA 1
ATOM 845 C C . PHE A 1 103 ? 15.034 8.311 -13.150 1.00 93.75 103 PHE A C 1
ATOM 847 O O . PHE A 1 103 ? 14.754 8.293 -14.347 1.00 93.75 103 PHE A O 1
ATOM 854 N N . GLU A 1 104 ? 16.010 9.074 -12.665 1.00 92.19 104 GLU A N 1
ATOM 855 C CA . GLU A 1 104 ? 16.818 9.951 -13.517 1.00 92.19 104 GLU A CA 1
ATOM 856 C C . GLU A 1 104 ? 17.637 9.127 -14.520 1.00 92.19 104 GLU A C 1
ATOM 858 O O . GLU A 1 104 ? 17.657 9.428 -15.710 1.00 92.19 104 GLU A O 1
ATOM 863 N N . LEU A 1 105 ? 18.225 8.012 -14.073 1.00 91.94 105 LEU A N 1
ATOM 864 C CA . LEU A 1 105 ? 18.991 7.123 -14.945 1.00 91.94 105 LEU A CA 1
ATOM 865 C C . LEU A 1 105 ? 18.135 6.508 -16.061 1.00 91.94 105 LEU A C 1
ATOM 867 O O . LEU A 1 105 ? 18.575 6.476 -17.212 1.00 91.94 105 LEU A O 1
ATOM 871 N N . GLN A 1 106 ? 16.922 6.030 -15.749 1.00 92.62 106 GLN A N 1
ATOM 872 C CA . GLN A 1 106 ? 16.037 5.498 -16.787 1.00 92.62 106 GLN A CA 1
ATOM 873 C C . GLN A 1 106 ? 15.617 6.583 -17.778 1.00 92.62 106 GLN A C 1
ATOM 875 O O . GLN A 1 106 ? 15.584 6.294 -18.972 1.00 92.62 106 GLN A O 1
ATOM 880 N N . ARG A 1 107 ? 15.377 7.817 -17.309 1.00 92.00 107 ARG A N 1
ATOM 881 C CA . ARG A 1 107 ? 14.979 8.939 -18.165 1.00 92.00 107 ARG A CA 1
ATOM 882 C C . ARG A 1 107 ? 16.108 9.304 -19.120 1.00 92.00 107 ARG A C 1
ATOM 884 O O . ARG A 1 107 ? 15.907 9.288 -20.326 1.00 92.00 107 ARG A O 1
ATOM 891 N N . ASP A 1 108 ? 17.314 9.509 -18.598 1.00 91.69 108 ASP A N 1
ATOM 892 C CA . ASP A 1 108 ? 18.486 9.880 -19.394 1.00 91.69 108 ASP A CA 1
ATOM 893 C C . ASP A 1 108 ? 18.827 8.827 -20.463 1.00 91.69 108 ASP A C 1
ATOM 895 O O . ASP A 1 108 ? 19.250 9.156 -21.574 1.00 91.69 108 ASP A O 1
ATOM 899 N N . VAL A 1 109 ? 18.694 7.537 -20.129 1.00 91.88 109 VAL A N 1
ATOM 900 C CA . VAL A 1 109 ? 18.883 6.440 -21.092 1.00 91.88 109 VAL A CA 1
ATOM 901 C C . VAL A 1 109 ? 17.761 6.442 -22.130 1.00 91.88 109 VAL A C 1
ATOM 903 O O . VAL A 1 109 ? 18.052 6.386 -23.326 1.00 91.88 109 VAL A O 1
ATOM 906 N N . GLY A 1 110 ? 16.508 6.555 -21.688 1.00 91.56 110 GLY A N 1
ATOM 907 C CA . GLY A 1 110 ? 15.330 6.556 -22.550 1.00 91.56 110 GLY A CA 1
ATOM 908 C C . GLY A 1 110 ? 15.327 7.718 -23.543 1.00 91.56 110 GLY A C 1
ATOM 909 O O . GLY A 1 110 ? 15.141 7.489 -24.733 1.00 91.56 110 GLY A O 1
ATOM 910 N N . GLU A 1 111 ? 15.638 8.940 -23.106 1.00 92.31 111 GLU A N 1
ATOM 911 C CA . GLU A 1 111 ? 15.728 10.129 -23.968 1.00 92.31 111 GLU A CA 1
ATOM 912 C C . GLU A 1 111 ? 16.790 9.963 -25.064 1.00 92.31 111 GLU A C 1
ATOM 914 O O . GLU A 1 111 ? 16.548 10.279 -26.231 1.00 92.31 111 GLU A O 1
ATOM 919 N N . ARG A 1 112 ? 17.963 9.405 -24.727 1.00 92.50 112 ARG A N 1
ATOM 920 C CA . ARG A 1 112 ? 19.001 9.101 -25.729 1.00 92.50 112 ARG A CA 1
ATOM 921 C C . ARG A 1 112 ? 18.519 8.078 -26.752 1.00 92.50 112 ARG A C 1
ATOM 923 O O . ARG A 1 112 ? 18.801 8.231 -27.938 1.00 92.50 112 ARG A O 1
ATOM 930 N N . MET A 1 113 ? 17.808 7.046 -26.306 1.00 92.12 113 MET A N 1
ATOM 931 C CA . MET A 1 113 ? 17.261 6.016 -27.189 1.00 92.12 113 MET A CA 1
ATOM 932 C C . MET A 1 113 ? 16.167 6.575 -28.098 1.00 92.12 113 MET A C 1
ATOM 934 O O . MET A 1 113 ? 16.174 6.288 -29.292 1.00 92.12 113 MET A O 1
ATOM 938 N N . CYS A 1 114 ? 15.271 7.406 -27.564 1.00 92.00 114 CYS A N 1
ATOM 939 C CA . CYS A 1 114 ? 14.222 8.063 -28.340 1.00 92.00 114 CYS A CA 1
ATOM 940 C C . CYS A 1 114 ? 14.824 8.995 -29.392 1.00 92.00 114 CYS A C 1
ATOM 942 O O . CYS A 1 114 ? 14.411 8.959 -30.546 1.00 92.00 114 CYS A O 1
ATOM 944 N N . LYS A 1 115 ? 15.877 9.747 -29.048 1.00 93.38 115 LYS A N 1
ATOM 945 C CA . LYS A 1 115 ? 16.599 10.575 -30.020 1.00 93.38 115 LYS A CA 1
ATOM 946 C C . LYS A 1 115 ? 17.156 9.753 -31.189 1.00 93.38 115 LYS A C 1
ATOM 948 O O . LYS A 1 115 ? 16.959 10.133 -32.338 1.00 93.38 115 LYS A O 1
ATOM 953 N N . ILE A 1 116 ? 17.808 8.622 -30.907 1.00 94.31 116 ILE A N 1
ATOM 954 C CA . ILE A 1 116 ? 18.322 7.717 -31.951 1.00 94.31 116 ILE A CA 1
ATOM 955 C C . ILE A 1 116 ? 17.172 7.185 -32.816 1.00 94.31 116 ILE A C 1
ATOM 957 O O . ILE A 1 116 ? 17.292 7.142 -34.039 1.00 94.31 116 ILE A O 1
ATOM 961 N N . LYS A 1 117 ? 16.044 6.815 -32.195 1.00 94.06 117 LYS A N 1
ATOM 962 C CA . LYS A 1 117 ? 14.859 6.331 -32.910 1.00 94.06 117 LYS A CA 1
ATOM 963 C C . LYS A 1 117 ? 14.264 7.400 -33.827 1.00 94.06 117 LYS A C 1
ATOM 965 O O . LYS A 1 117 ? 13.903 7.103 -34.961 1.00 94.06 117 LYS A O 1
ATOM 970 N N . TRP A 1 118 ? 14.194 8.645 -33.365 1.00 93.69 118 TRP A N 1
ATOM 971 C CA . TRP A 1 118 ? 13.726 9.760 -34.181 1.00 93.69 118 TRP A CA 1
ATOM 972 C C . TRP A 1 118 ? 14.634 10.001 -35.391 1.00 93.69 118 TRP A C 1
ATOM 974 O O . TRP A 1 118 ? 14.147 10.091 -36.515 1.00 93.69 118 TRP A O 1
ATOM 984 N N . GLU A 1 119 ? 15.956 10.009 -35.187 1.00 93.81 119 GLU A N 1
ATOM 985 C CA . GLU A 1 119 ? 16.933 10.127 -36.277 1.00 93.81 119 GLU A CA 1
ATOM 986 C C . GLU A 1 119 ? 16.794 8.973 -37.295 1.00 93.81 119 GLU A C 1
ATOM 988 O O . GLU A 1 119 ? 16.902 9.189 -38.503 1.00 93.81 119 GLU A O 1
ATOM 993 N N . GLU A 1 120 ? 16.519 7.743 -36.846 1.00 93.50 120 GLU A N 1
ATOM 994 C CA . GLU A 1 120 ? 16.236 6.598 -37.726 1.00 93.50 120 GLU A CA 1
ATOM 995 C C . GLU A 1 120 ? 14.979 6.820 -38.586 1.00 93.50 120 GLU A C 1
ATOM 997 O O . GLU A 1 120 ? 14.993 6.542 -39.791 1.00 93.50 120 GLU A O 1
ATOM 1002 N N . LEU A 1 121 ? 13.900 7.321 -37.982 1.00 92.50 121 LEU A N 1
ATOM 1003 C CA . LEU A 1 121 ? 12.632 7.585 -38.664 1.00 92.50 121 LEU A CA 1
ATOM 1004 C C . LEU A 1 121 ? 12.764 8.728 -39.679 1.00 92.50 121 LEU A C 1
ATOM 1006 O O . LEU A 1 121 ? 12.313 8.588 -40.817 1.00 92.50 121 LEU A O 1
ATOM 1010 N N . GLU A 1 122 ? 13.452 9.817 -39.323 1.00 89.06 122 GLU A N 1
ATOM 1011 C CA . GLU A 1 122 ? 13.724 10.938 -40.235 1.00 89.06 122 GLU A CA 1
ATOM 1012 C C . GLU A 1 122 ? 14.550 10.503 -41.454 1.00 89.06 122 GLU A C 1
ATOM 1014 O O . GLU A 1 122 ? 14.232 10.864 -42.593 1.00 89.06 122 GLU A O 1
ATOM 1019 N N . ASN A 1 123 ? 15.566 9.662 -41.239 1.00 89.94 123 ASN A N 1
ATOM 1020 C CA . ASN A 1 123 ? 16.401 9.115 -42.313 1.00 89.94 123 ASN A CA 1
ATOM 1021 C C . ASN A 1 123 ? 15.648 8.139 -43.238 1.00 89.94 123 ASN A C 1
ATOM 1023 O O . ASN A 1 123 ? 16.127 7.834 -44.330 1.00 89.94 123 ASN A O 1
ATOM 1027 N N . ASN A 1 124 ? 14.469 7.660 -42.830 1.00 87.62 124 ASN A N 1
ATOM 1028 C CA . ASN A 1 124 ? 13.578 6.821 -43.632 1.00 87.62 124 ASN A CA 1
ATOM 1029 C C . ASN A 1 124 ? 12.307 7.566 -44.084 1.00 87.62 124 ASN A C 1
ATOM 1031 O O . ASN A 1 124 ? 11.329 6.925 -44.476 1.00 87.62 124 ASN A O 1
ATOM 1035 N N . SER A 1 125 ? 12.324 8.902 -44.085 1.00 79.75 125 SER A N 1
ATOM 1036 C CA . SER A 1 125 ? 11.186 9.754 -44.477 1.00 79.75 125 SER A CA 1
ATOM 1037 C C . SER A 1 125 ? 10.665 9.518 -45.902 1.00 79.75 125 SER A C 1
ATOM 1039 O O . SER A 1 125 ? 9.496 9.772 -46.178 1.00 79.75 125 SER A O 1
ATOM 1041 N N . ASP A 1 126 ? 11.483 8.951 -46.793 1.00 84.56 126 ASP A N 1
ATOM 1042 C CA . ASP A 1 126 ? 11.053 8.528 -48.134 1.00 84.56 126 ASP A CA 1
ATOM 1043 C C . ASP A 1 126 ? 10.172 7.257 -48.126 1.00 84.56 126 ASP A C 1
ATOM 1045 O O . ASP A 1 126 ? 9.541 6.927 -49.133 1.00 84.56 126 ASP A O 1
ATOM 1049 N N . LYS A 1 127 ? 10.148 6.504 -47.015 1.00 86.44 127 LYS A N 1
ATOM 1050 C CA . LYS A 1 127 ? 9.471 5.198 -46.874 1.00 86.44 127 LYS A CA 1
ATOM 1051 C C . LYS A 1 127 ? 8.321 5.198 -45.871 1.00 86.44 127 LYS A C 1
ATOM 1053 O O . LYS A 1 127 ? 7.458 4.327 -45.960 1.00 86.44 127 LYS A O 1
ATOM 1058 N N . ILE A 1 128 ? 8.321 6.127 -44.922 1.00 89.00 128 ILE A N 1
ATOM 1059 C CA . ILE A 1 128 ? 7.316 6.248 -43.865 1.00 89.00 128 ILE A CA 1
ATOM 1060 C C . ILE A 1 128 ? 6.720 7.652 -43.916 1.00 89.00 128 ILE A C 1
ATOM 1062 O O . ILE A 1 128 ? 7.437 8.642 -44.047 1.00 89.00 128 ILE A O 1
ATOM 1066 N N . SER A 1 129 ? 5.391 7.745 -43.820 1.00 90.31 129 SER A N 1
ATOM 1067 C CA . SER A 1 129 ? 4.733 9.045 -43.735 1.00 90.31 129 SER A CA 1
ATOM 1068 C C . SER A 1 129 ? 5.062 9.713 -42.398 1.00 90.31 129 SER A C 1
ATOM 1070 O O . SER A 1 129 ? 5.242 9.037 -41.387 1.00 90.31 129 SER A O 1
ATOM 1072 N N . LYS A 1 130 ? 5.078 11.050 -42.354 1.00 89.44 130 LYS A N 1
ATOM 1073 C CA . LYS A 1 130 ? 5.329 11.776 -41.099 1.00 89.44 130 LYS A CA 1
ATOM 1074 C C . LYS A 1 130 ? 4.362 11.366 -39.979 1.00 89.44 130 LYS A C 1
ATOM 1076 O O . LYS A 1 130 ? 4.785 11.210 -38.844 1.00 89.44 130 LYS A O 1
ATOM 1081 N N . SER A 1 131 ? 3.087 11.153 -40.308 1.00 90.81 131 SER A N 1
ATOM 1082 C CA . SER A 1 131 ? 2.088 10.729 -39.322 1.00 90.81 131 SER A CA 1
ATOM 1083 C C . SER A 1 131 ? 2.399 9.351 -38.741 1.00 90.81 131 SER A C 1
ATOM 1085 O O . SER A 1 131 ? 2.189 9.142 -37.552 1.00 90.81 131 SER A O 1
ATOM 1087 N N . ASP A 1 132 ? 2.873 8.415 -39.563 1.00 91.62 132 ASP A N 1
ATOM 1088 C CA . ASP A 1 132 ? 3.231 7.074 -39.095 1.00 91.62 132 ASP A CA 1
ATOM 1089 C C . ASP A 1 132 ? 4.522 7.114 -38.265 1.00 91.62 132 ASP A C 1
ATOM 1091 O O . ASP A 1 132 ? 4.597 6.454 -37.232 1.00 91.62 132 ASP A O 1
ATOM 1095 N N . ALA A 1 133 ? 5.494 7.953 -38.652 1.00 90.44 133 ALA A N 1
ATOM 1096 C CA . ALA A 1 133 ? 6.698 8.205 -37.857 1.00 90.44 133 ALA A CA 1
ATOM 1097 C C . ALA A 1 133 ? 6.365 8.803 -36.481 1.00 90.44 133 ALA A C 1
ATOM 1099 O O . ALA A 1 133 ? 6.907 8.348 -35.478 1.00 90.44 133 ALA A O 1
ATOM 1100 N N . ASP A 1 134 ? 5.456 9.780 -36.416 1.00 92.38 134 ASP A N 1
ATOM 1101 C CA . ASP A 1 134 ? 5.021 10.390 -35.153 1.00 92.38 134 ASP A CA 1
ATOM 1102 C C . ASP A 1 134 ? 4.338 9.351 -34.235 1.00 92.38 134 ASP A C 1
ATOM 1104 O O . ASP A 1 134 ? 4.575 9.339 -33.026 1.00 92.38 134 ASP A O 1
ATOM 1108 N N . ILE A 1 135 ? 3.523 8.445 -34.795 1.00 91.81 135 ILE A N 1
ATOM 1109 C CA . ILE A 1 135 ? 2.873 7.355 -34.043 1.00 91.81 135 ILE A CA 1
ATOM 1110 C C . ILE A 1 135 ? 3.908 6.350 -33.527 1.00 91.81 135 ILE A C 1
ATOM 1112 O O . ILE A 1 135 ? 3.870 5.983 -32.352 1.00 91.81 135 ILE A O 1
ATOM 1116 N N . GLU A 1 136 ? 4.830 5.909 -34.386 1.00 91.25 136 GLU A N 1
ATOM 1117 C CA . GLU A 1 136 ? 5.877 4.954 -34.014 1.00 91.25 136 GLU A CA 1
ATOM 1118 C C . GLU A 1 136 ? 6.812 5.539 -32.949 1.00 91.25 136 GLU A C 1
ATOM 1120 O O . GLU A 1 136 ? 7.115 4.870 -31.960 1.00 91.25 136 GLU A O 1
ATOM 1125 N N . TYR A 1 137 ? 7.214 6.806 -33.100 1.00 92.38 137 TYR A N 1
ATOM 1126 C CA . TYR A 1 137 ? 8.001 7.518 -32.096 1.00 92.38 137 TYR A CA 1
ATOM 1127 C C . TYR A 1 137 ? 7.248 7.622 -30.768 1.00 92.38 137 TYR A C 1
ATOM 1129 O O . TYR A 1 137 ? 7.805 7.271 -29.731 1.00 92.38 137 TYR A O 1
ATOM 1137 N N . GLY A 1 138 ? 5.978 8.043 -30.792 1.00 90.00 138 GLY A N 1
ATOM 1138 C CA . GLY A 1 138 ? 5.169 8.171 -29.579 1.00 90.00 138 GLY A CA 1
ATOM 1139 C C . GLY A 1 138 ? 5.003 6.843 -28.837 1.00 90.00 138 GLY A C 1
ATOM 1140 O O . GLY A 1 138 ? 5.076 6.805 -27.609 1.00 90.00 138 GLY A O 1
ATOM 1141 N N . GLN A 1 139 ? 4.844 5.733 -29.564 1.00 88.75 139 GLN A N 1
ATOM 1142 C CA . GLN A 1 139 ? 4.818 4.403 -28.958 1.00 88.75 139 GLN A CA 1
ATOM 1143 C C . GLN A 1 139 ? 6.183 4.023 -28.359 1.00 88.75 139 GLN A C 1
ATOM 1145 O O . GLN A 1 139 ? 6.243 3.543 -27.228 1.00 88.75 139 GLN A O 1
ATOM 1150 N N . TYR A 1 140 ? 7.279 4.263 -29.080 1.00 89.88 140 TYR A N 1
ATOM 1151 C CA . TYR A 1 140 ? 8.623 3.936 -28.606 1.00 89.88 140 TYR A CA 1
ATOM 1152 C C . TYR A 1 140 ? 9.026 4.753 -27.368 1.00 89.88 140 TYR A C 1
ATOM 1154 O O . TYR A 1 140 ? 9.610 4.213 -26.424 1.00 89.88 140 TYR A O 1
ATOM 1162 N N . GLU A 1 141 ? 8.679 6.041 -27.344 1.00 89.88 141 GLU A N 1
ATOM 1163 C CA . GLU A 1 141 ? 8.868 6.930 -26.197 1.00 89.88 141 GLU A CA 1
ATOM 1164 C C . GLU A 1 141 ? 8.060 6.447 -24.993 1.00 89.88 141 GLU A C 1
ATOM 1166 O O . GLU A 1 141 ? 8.617 6.274 -23.906 1.00 89.88 141 GLU A O 1
ATOM 1171 N N . TRP A 1 142 ? 6.781 6.114 -25.201 1.00 85.94 142 TRP A N 1
ATOM 1172 C CA . TRP A 1 142 ? 5.925 5.538 -24.165 1.00 85.94 142 TRP A CA 1
ATOM 1173 C C . TRP A 1 142 ? 6.526 4.263 -23.565 1.00 85.94 142 TRP A C 1
ATOM 1175 O O . TRP A 1 142 ? 6.467 4.064 -22.351 1.00 85.94 142 TRP A O 1
ATOM 1185 N N . GLU A 1 143 ? 7.106 3.385 -24.380 1.00 86.56 143 GLU A N 1
ATOM 1186 C CA . GLU A 1 143 ? 7.688 2.118 -23.927 1.00 86.56 143 GLU A CA 1
ATOM 1187 C C . GLU A 1 143 ? 9.003 2.296 -23.150 1.00 86.56 143 GLU A C 1
ATOM 1189 O O . GLU A 1 143 ? 9.283 1.502 -22.247 1.00 86.56 143 GLU A O 1
ATOM 1194 N N . ASN A 1 144 ? 9.789 3.334 -23.455 1.00 89.00 144 ASN A N 1
ATOM 1195 C CA . ASN A 1 144 ? 11.152 3.501 -22.940 1.00 89.00 144 ASN A CA 1
ATOM 1196 C C . ASN A 1 144 ? 11.332 4.645 -21.932 1.00 89.00 144 ASN A C 1
ATOM 1198 O O . ASN A 1 144 ? 12.405 4.736 -21.327 1.00 89.00 144 ASN A O 1
ATOM 1202 N N . ILE A 1 145 ? 10.309 5.475 -21.718 1.00 88.06 145 ILE A N 1
ATOM 1203 C CA . ILE A 1 145 ? 10.275 6.541 -20.711 1.00 88.06 145 ILE A CA 1
ATOM 1204 C C . ILE A 1 145 ? 8.964 6.440 -19.922 1.00 88.06 145 ILE A C 1
ATOM 1206 O O . ILE A 1 145 ? 7.870 6.314 -20.475 1.00 88.06 145 ILE A O 1
ATOM 1210 N N . VAL A 1 146 ? 9.068 6.476 -18.594 1.00 84.25 146 VAL A N 1
ATOM 1211 C CA . VAL A 1 146 ? 7.911 6.434 -17.683 1.00 84.25 146 VAL A CA 1
ATOM 1212 C C . VAL A 1 146 ? 7.565 7.798 -17.105 1.00 84.25 146 VAL A C 1
ATOM 1214 O O . VAL A 1 146 ? 8.387 8.711 -17.093 1.00 84.25 146 VAL A O 1
ATOM 1217 N N . ASP A 1 147 ? 6.334 7.894 -16.595 1.00 76.19 147 ASP A N 1
ATOM 1218 C CA . ASP A 1 147 ? 5.777 9.061 -15.901 1.00 76.19 147 ASP A CA 1
ATOM 1219 C C . ASP A 1 147 ? 5.783 10.354 -16.750 1.00 76.19 147 ASP A C 1
ATOM 1221 O O . ASP A 1 147 ? 5.753 11.462 -16.216 1.00 76.19 147 ASP A O 1
ATOM 1225 N N . ASP A 1 148 ? 5.778 10.204 -18.080 1.00 67.56 148 ASP A N 1
ATOM 1226 C CA . ASP A 1 148 ? 5.755 11.279 -19.083 1.00 67.56 148 ASP A CA 1
ATOM 1227 C C . ASP A 1 148 ? 6.865 12.325 -18.882 1.00 67.56 148 ASP A C 1
ATOM 1229 O O . ASP A 1 148 ? 6.675 13.513 -19.135 1.00 67.56 148 ASP A O 1
ATOM 1233 N N . GLY A 1 149 ? 8.019 11.900 -18.352 1.00 59.06 149 GLY A N 1
ATOM 1234 C CA . GLY A 1 149 ? 9.139 12.792 -18.033 1.00 59.06 149 GLY A CA 1
ATOM 1235 C C . GLY A 1 149 ? 8.933 13.669 -16.790 1.00 59.06 149 GLY A C 1
ATOM 1236 O O . GLY A 1 149 ? 9.835 14.428 -16.434 1.00 59.06 149 GLY A O 1
ATOM 1237 N N . ASN A 1 150 ? 7.796 13.550 -16.094 1.00 70.94 150 ASN A N 1
ATOM 1238 C CA . ASN A 1 150 ? 7.567 14.229 -14.819 1.00 70.94 150 ASN A CA 1
ATOM 1239 C C . ASN A 1 150 ? 8.413 13.599 -13.716 1.00 70.94 150 ASN A C 1
ATOM 1241 O O . ASN A 1 150 ? 8.743 12.417 -13.761 1.00 70.94 150 ASN A O 1
ATOM 1245 N N . ASN A 1 151 ? 8.739 14.377 -12.687 1.00 81.88 151 ASN A N 1
ATOM 1246 C CA . ASN A 1 151 ? 9.499 13.856 -11.559 1.00 81.88 151 ASN A CA 1
ATOM 1247 C C . ASN A 1 151 ? 8.684 12.821 -10.750 1.00 81.88 151 ASN A C 1
ATOM 1249 O O . ASN A 1 151 ? 7.452 12.760 -10.783 1.00 81.88 151 ASN A O 1
ATOM 1253 N N . ILE A 1 152 ? 9.396 12.009 -9.972 1.00 86.12 152 ILE A N 1
ATOM 1254 C CA . ILE A 1 152 ? 8.792 10.999 -9.097 1.00 86.12 152 ILE A CA 1
ATOM 1255 C C . ILE A 1 152 ? 7.856 11.595 -8.027 1.00 86.12 152 ILE A C 1
ATOM 1257 O O . ILE A 1 152 ? 6.926 10.919 -7.580 1.00 86.12 152 ILE A O 1
ATOM 1261 N N . GLU A 1 153 ? 8.095 12.836 -7.601 1.00 87.12 153 GLU A N 1
ATOM 1262 C CA . GLU A 1 153 ? 7.300 13.517 -6.578 1.00 87.12 153 GLU A CA 1
ATOM 1263 C C . GLU A 1 153 ? 5.854 13.676 -7.051 1.00 87.12 153 GLU A C 1
ATOM 1265 O O . GLU A 1 153 ? 4.944 13.210 -6.371 1.00 87.12 153 GLU A O 1
ATOM 1270 N N . GLU A 1 154 ? 5.642 14.169 -8.271 1.00 86.50 154 GLU A N 1
ATOM 1271 C CA . GLU A 1 154 ? 4.311 14.317 -8.869 1.00 86.50 154 GLU A CA 1
ATOM 1272 C C . GLU A 1 154 ? 3.563 12.983 -8.993 1.00 86.50 154 GLU A C 1
ATOM 1274 O O . GLU A 1 154 ? 2.348 12.904 -8.769 1.00 86.50 154 GLU A O 1
ATOM 1279 N N . PHE A 1 155 ? 4.269 11.902 -9.344 1.00 85.81 155 PHE A N 1
ATOM 1280 C CA . PHE A 1 155 ? 3.665 10.572 -9.360 1.00 85.81 155 PHE A CA 1
ATOM 1281 C C . PHE A 1 155 ? 3.202 10.173 -7.952 1.00 85.81 155 PHE A C 1
ATOM 1283 O O . PHE A 1 155 ? 2.061 9.731 -7.779 1.00 85.81 155 PHE A O 1
ATOM 1290 N N . LEU A 1 156 ? 4.060 10.329 -6.939 1.00 88.31 156 LEU A N 1
ATOM 1291 C CA . LEU A 1 156 ? 3.728 9.976 -5.558 1.00 88.31 156 LEU A CA 1
ATOM 1292 C C . LEU A 1 156 ? 2.615 10.858 -4.988 1.00 88.31 156 LEU A C 1
ATOM 1294 O O . LEU A 1 156 ? 1.745 10.330 -4.301 1.00 88.31 156 LEU A O 1
ATOM 1298 N N . GLU A 1 157 ? 2.555 12.141 -5.339 1.00 88.62 157 GLU A N 1
ATOM 1299 C CA . GLU A 1 157 ? 1.452 13.036 -4.978 1.00 88.62 157 GLU A CA 1
ATOM 1300 C C . GLU A 1 157 ? 0.115 12.546 -5.552 1.00 88.62 157 GLU A C 1
ATOM 1302 O O . GLU A 1 157 ? -0.888 12.448 -4.837 1.00 88.62 157 GLU A O 1
ATOM 1307 N N . LYS A 1 158 ? 0.085 12.146 -6.831 1.00 87.06 158 LYS A N 1
ATOM 1308 C CA . LYS A 1 158 ? -1.113 11.543 -7.445 1.00 87.06 158 LYS A CA 1
ATOM 1309 C C . LYS A 1 158 ? -1.515 10.250 -6.726 1.00 87.06 158 LYS A C 1
ATOM 1311 O O . LYS A 1 158 ? -2.710 9.988 -6.551 1.00 87.06 158 LYS A O 1
ATOM 1316 N N . GLN A 1 159 ? -0.546 9.438 -6.299 1.00 86.94 159 GLN A N 1
ATOM 1317 C CA . GLN A 1 159 ? -0.820 8.234 -5.508 1.00 86.94 159 GLN A CA 1
ATOM 1318 C C . GLN A 1 159 ? -1.321 8.560 -4.098 1.00 86.94 159 GLN A C 1
ATOM 1320 O O . GLN A 1 159 ? -2.250 7.897 -3.633 1.00 86.94 159 GLN A O 1
ATOM 1325 N N . ASP A 1 160 ? -0.780 9.590 -3.445 1.00 88.75 160 ASP A N 1
ATOM 1326 C CA . ASP A 1 160 ? -1.241 10.081 -2.145 1.00 88.75 160 ASP A CA 1
ATOM 1327 C C . ASP A 1 160 ? -2.705 10.500 -2.217 1.00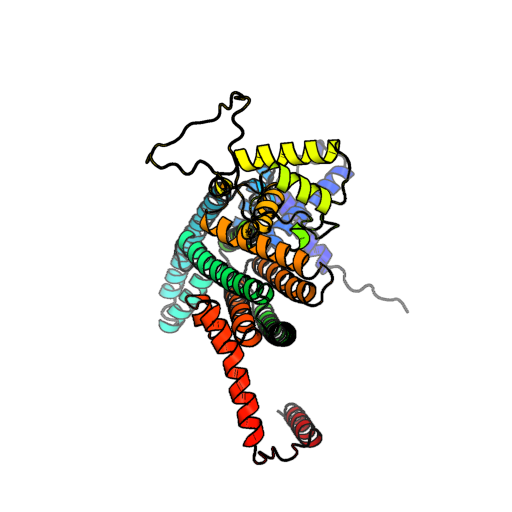 88.75 160 ASP A C 1
ATOM 1329 O O . ASP A 1 160 ? -3.501 10.073 -1.384 1.00 88.75 160 ASP A O 1
ATOM 1333 N N . VAL A 1 161 ? -3.102 11.255 -3.244 1.00 87.94 161 VAL A N 1
ATOM 1334 C CA . VAL A 1 161 ? -4.504 11.661 -3.438 1.00 87.94 161 VAL A CA 1
ATOM 1335 C C . VAL A 1 161 ? -5.419 10.440 -3.572 1.00 87.94 161 VAL A C 1
ATOM 1337 O O . VAL A 1 161 ? -6.427 10.340 -2.865 1.00 87.94 161 VAL A O 1
ATOM 1340 N N . LYS A 1 162 ? -5.059 9.473 -4.429 1.00 87.25 162 LYS A N 1
ATOM 1341 C CA . LYS A 1 162 ? -5.838 8.235 -4.623 1.00 87.25 162 LYS A CA 1
ATOM 1342 C C . LYS A 1 162 ? -5.932 7.423 -3.328 1.00 87.25 162 LYS A C 1
ATOM 1344 O O . LYS A 1 162 ? -7.010 6.951 -2.962 1.00 87.25 16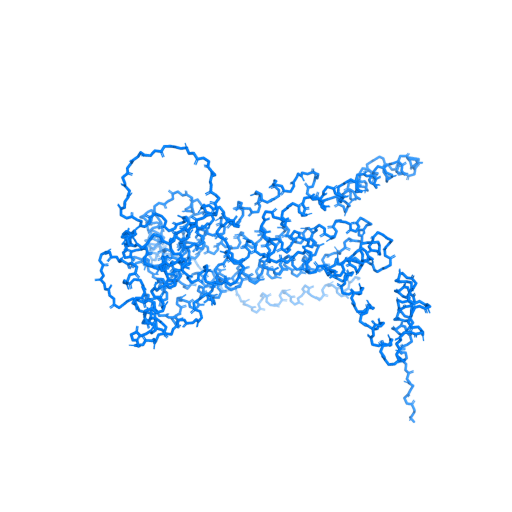2 LYS A O 1
ATOM 1349 N N . TRP A 1 163 ? -4.821 7.285 -2.606 1.00 89.75 163 TRP A N 1
ATOM 1350 C CA . TRP A 1 163 ? -4.768 6.566 -1.337 1.00 89.75 163 TRP A CA 1
ATOM 1351 C C . TRP A 1 163 ? -5.603 7.249 -0.247 1.00 89.75 163 TRP A C 1
ATOM 1353 O O . TRP A 1 163 ? -6.450 6.588 0.362 1.00 89.75 163 TRP A O 1
ATOM 1363 N N . LYS A 1 164 ? -5.435 8.563 -0.039 1.00 88.12 164 LYS A N 1
ATOM 1364 C CA . LYS A 1 164 ? -6.209 9.349 0.936 1.00 88.12 164 LYS A CA 1
ATOM 1365 C C . LYS A 1 164 ? -7.699 9.220 0.663 1.00 88.12 164 LYS A C 1
ATOM 1367 O O . LYS A 1 164 ? -8.466 8.946 1.585 1.00 88.12 164 LYS A O 1
ATOM 1372 N N . TYR A 1 165 ? -8.094 9.293 -0.606 1.00 86.38 165 TYR A N 1
ATOM 1373 C CA . TYR A 1 165 ? -9.486 9.126 -0.994 1.00 86.38 165 TYR A CA 1
ATOM 1374 C C . TYR A 1 165 ? -10.055 7.745 -0.642 1.00 86.38 165 TYR A C 1
ATOM 1376 O O . TYR A 1 165 ? -11.158 7.642 -0.093 1.00 86.38 165 TYR A O 1
ATOM 1384 N N . MET A 1 166 ? -9.299 6.670 -0.894 1.00 88.00 166 MET A N 1
ATOM 1385 C CA . MET A 1 166 ? -9.706 5.330 -0.465 1.00 88.00 166 MET A CA 1
ATOM 1386 C C . MET A 1 166 ? -9.862 5.244 1.058 1.00 88.00 166 MET A C 1
ATOM 1388 O O . MET A 1 166 ? -10.820 4.639 1.550 1.00 88.00 166 MET A O 1
ATOM 1392 N N . MET A 1 167 ? -8.934 5.835 1.815 1.00 88.38 167 MET A N 1
ATOM 1393 C CA . MET A 1 167 ? -8.991 5.814 3.277 1.00 88.38 167 MET A CA 1
ATOM 1394 C C . MET A 1 167 ? -10.194 6.584 3.807 1.00 88.38 167 MET A C 1
ATOM 1396 O O . MET A 1 167 ? -10.861 6.098 4.719 1.00 88.38 167 MET A O 1
ATOM 1400 N N . ASP A 1 168 ? -10.529 7.720 3.201 1.00 87.12 168 ASP A N 1
ATOM 1401 C CA . ASP A 1 168 ? -11.701 8.507 3.577 1.00 87.12 168 ASP A CA 1
ATOM 1402 C C . ASP A 1 168 ? -12.996 7.723 3.321 1.00 87.12 168 ASP A C 1
ATOM 1404 O O . ASP A 1 168 ? -13.842 7.623 4.213 1.00 87.12 168 ASP A O 1
ATOM 1408 N N . CYS A 1 169 ? -13.112 7.044 2.172 1.00 88.38 169 CYS A N 1
ATOM 1409 C CA . CYS A 1 169 ? -14.241 6.148 1.894 1.00 88.38 169 CYS A CA 1
ATOM 1410 C C . CYS A 1 169 ? -14.379 5.053 2.963 1.00 88.38 169 CYS A C 1
ATOM 1412 O O . CYS A 1 169 ? -15.467 4.818 3.497 1.00 88.38 169 CYS A O 1
ATOM 1414 N N . TYR A 1 170 ? -13.276 4.375 3.293 1.00 90.88 170 TYR A N 1
ATOM 1415 C CA . TYR A 1 170 ? -13.287 3.290 4.274 1.00 90.88 170 TYR A CA 1
ATOM 1416 C C . TYR A 1 170 ? -13.604 3.799 5.684 1.00 90.88 170 TYR A C 1
ATOM 1418 O O . TYR A 1 170 ? -14.413 3.202 6.397 1.00 90.88 170 TYR A O 1
ATOM 1426 N N . SER A 1 171 ? -12.993 4.917 6.078 1.00 89.38 171 SER A N 1
ATOM 1427 C CA . SER A 1 171 ? -13.210 5.585 7.361 1.00 89.38 171 SER A CA 1
ATOM 1428 C C . SER A 1 171 ? -14.685 5.924 7.544 1.00 89.38 171 SER A C 1
ATOM 1430 O O . SER A 1 171 ? -15.275 5.562 8.562 1.00 89.38 171 SER A O 1
ATOM 1432 N N . GLN A 1 172 ? -15.329 6.500 6.527 1.00 86.94 172 GLN A N 1
ATOM 1433 C CA . GLN A 1 172 ? -16.752 6.814 6.605 1.00 86.94 172 GLN A CA 1
ATOM 1434 C C . GLN A 1 172 ? -17.641 5.575 6.699 1.00 86.94 172 GLN A C 1
ATOM 1436 O O . GLN A 1 172 ? -18.607 5.579 7.465 1.00 86.94 172 GLN A O 1
ATOM 1441 N N . ILE A 1 173 ? -17.314 4.495 5.976 1.00 90.38 173 ILE A N 1
ATOM 1442 C CA . ILE A 1 173 ? -18.020 3.215 6.134 1.00 90.38 173 ILE A CA 1
ATOM 1443 C C . ILE A 1 173 ? -17.957 2.762 7.598 1.00 90.38 173 ILE A C 1
ATOM 1445 O O . ILE A 1 173 ? -18.990 2.413 8.170 1.00 90.38 173 ILE A O 1
ATOM 1449 N N . LEU A 1 174 ? -16.776 2.792 8.225 1.00 92.00 174 LEU A N 1
ATOM 1450 C CA . LEU A 1 174 ? -16.628 2.420 9.635 1.00 92.00 174 LEU A CA 1
ATOM 1451 C C . LEU A 1 174 ? -17.415 3.346 10.562 1.00 92.00 174 LEU A C 1
ATOM 1453 O O . LEU A 1 174 ? -18.099 2.859 11.459 1.00 92.00 174 LEU A O 1
ATOM 1457 N N . GLU A 1 175 ? -17.356 4.659 10.345 1.00 88.94 175 GLU A N 1
ATOM 1458 C CA . GLU A 1 175 ? -18.074 5.632 11.169 1.00 88.94 175 GLU A CA 1
ATOM 1459 C C . GLU A 1 175 ? -19.584 5.401 11.159 1.00 88.94 175 GLU A C 1
ATOM 1461 O O . GLU A 1 175 ? -20.217 5.445 12.211 1.00 88.94 175 GLU A O 1
ATOM 1466 N N . ILE A 1 176 ? -20.154 5.093 9.995 1.00 87.50 176 ILE A N 1
ATOM 1467 C CA . ILE A 1 176 ? -21.581 4.784 9.859 1.00 87.50 176 ILE A CA 1
ATOM 1468 C C . ILE A 1 176 ? -21.933 3.475 10.565 1.00 87.50 176 ILE A C 1
ATOM 1470 O O . ILE A 1 176 ? -23.002 3.354 11.158 1.00 87.50 176 ILE A O 1
ATOM 1474 N N . LEU A 1 177 ? -21.043 2.484 10.525 1.00 89.69 177 LEU A N 1
ATOM 1475 C CA . LEU A 1 177 ? -21.258 1.211 11.214 1.00 89.69 177 LEU A CA 1
ATOM 1476 C C . LEU A 1 177 ? -21.086 1.318 12.729 1.00 89.69 177 LEU A C 1
ATOM 1478 O O . LEU A 1 177 ? -21.684 0.539 13.472 1.00 89.69 177 LEU A O 1
ATOM 1482 N N . LEU A 1 178 ? -20.280 2.263 13.203 1.00 90.06 178 LEU A N 1
ATOM 1483 C CA . LEU A 1 178 ? -20.122 2.569 14.622 1.00 90.06 178 LEU A CA 1
ATOM 1484 C C . LEU A 1 178 ? -21.265 3.426 15.166 1.00 90.06 178 LEU A C 1
ATOM 1486 O O . LEU A 1 178 ? -21.527 3.398 16.367 1.00 90.06 178 LEU A O 1
ATOM 1490 N N . ASP A 1 179 ? -21.993 4.121 14.305 1.00 85.88 179 ASP A N 1
ATOM 1491 C CA . ASP A 1 179 ? -23.122 4.959 14.676 1.00 85.88 179 ASP A CA 1
ATOM 1492 C C . ASP A 1 179 ? -24.390 4.125 14.949 1.00 85.88 179 ASP A C 1
ATOM 1494 O O . ASP A 1 179 ? -24.921 3.429 14.081 1.00 85.88 179 ASP A O 1
ATOM 1498 N N . SER A 1 180 ? -24.884 4.178 16.190 1.00 79.06 180 SER A N 1
ATOM 1499 C CA . SER A 1 180 ? -26.073 3.436 16.634 1.00 79.06 180 SER A CA 1
ATOM 1500 C C . SER A 1 180 ? -27.380 3.906 15.997 1.00 79.06 180 SER A C 1
ATOM 1502 O O . SER A 1 180 ? -28.369 3.182 16.068 1.00 79.06 180 SER A O 1
ATOM 1504 N N . GLU A 1 181 ? -27.412 5.094 15.393 1.00 80.25 181 GLU A N 1
ATOM 1505 C CA . GLU A 1 181 ? -28.628 5.642 14.787 1.00 80.25 181 GLU A CA 1
ATOM 1506 C C . GLU A 1 181 ? -28.895 5.117 13.366 1.00 80.25 181 GLU A C 1
ATOM 1508 O O . GLU A 1 181 ? -29.980 5.330 12.819 1.00 80.25 181 GLU A O 1
ATOM 1513 N N . PHE A 1 182 ? -27.943 4.412 12.746 1.00 75.19 182 PHE A N 1
ATOM 1514 C CA . PHE A 1 182 ? -28.134 3.851 11.409 1.00 75.19 182 PHE A CA 1
ATOM 1515 C C . PHE A 1 182 ? -28.824 2.475 11.434 1.00 75.19 182 PHE A C 1
ATOM 1517 O O . PHE A 1 182 ? -28.569 1.652 12.315 1.00 75.19 182 PHE A O 1
ATOM 1524 N N . PRO A 1 183 ? -29.656 2.142 10.424 1.00 73.81 183 PRO A N 1
ATOM 1525 C CA . PRO A 1 183 ? -30.240 0.809 10.276 1.00 73.81 183 PRO A CA 1
ATOM 1526 C C . PRO A 1 183 ? -29.183 -0.205 9.791 1.00 73.81 183 PRO A C 1
ATOM 1528 O O . PRO A 1 183 ? -29.114 -0.553 8.611 1.00 73.81 183 PRO A O 1
ATOM 1531 N N . LEU A 1 184 ? -28.349 -0.693 10.714 1.00 76.25 184 LEU A N 1
ATOM 1532 C CA . LEU A 1 184 ? -27.123 -1.453 10.422 1.00 76.25 184 LEU A CA 1
ATOM 1533 C C . LEU A 1 184 ? -27.325 -2.703 9.555 1.00 76.25 184 LEU A C 1
ATOM 1535 O O . LEU A 1 184 ? -26.489 -2.992 8.701 1.00 76.25 184 LEU A O 1
ATOM 1539 N N . LYS A 1 185 ? -28.424 -3.447 9.750 1.00 76.50 185 LYS A N 1
ATOM 1540 C CA . LYS A 1 185 ? -28.707 -4.666 8.971 1.00 76.50 185 LYS A CA 1
ATOM 1541 C C . LYS A 1 185 ? -28.838 -4.350 7.477 1.00 76.50 185 LYS A C 1
ATOM 1543 O O . LYS A 1 185 ? -28.186 -4.993 6.658 1.00 76.50 185 LYS A O 1
ATOM 1548 N N . ASP A 1 186 ? -29.606 -3.311 7.153 1.00 79.50 186 ASP A N 1
ATOM 1549 C CA . ASP A 1 186 ? -29.834 -2.860 5.778 1.00 79.50 186 ASP A CA 1
ATOM 1550 C C . ASP A 1 186 ? -28.540 -2.294 5.166 1.00 79.50 186 ASP A C 1
ATOM 1552 O O . ASP A 1 186 ? -28.237 -2.531 3.997 1.00 79.50 186 ASP A O 1
ATOM 1556 N N . VAL A 1 187 ? -27.746 -1.561 5.955 1.00 83.75 187 VAL A N 1
ATOM 1557 C CA . VAL A 1 187 ? -26.458 -1.001 5.514 1.00 83.75 187 VAL A CA 1
ATOM 1558 C C . VAL A 1 187 ? -25.466 -2.112 5.165 1.00 83.75 187 VAL A C 1
ATOM 1560 O O . VAL A 1 187 ? -24.897 -2.100 4.076 1.00 83.75 187 VAL A O 1
ATOM 1563 N N . ILE A 1 188 ? -25.297 -3.110 6.033 1.00 88.81 188 ILE A N 1
ATOM 1564 C CA . ILE A 1 188 ? -24.332 -4.194 5.808 1.00 88.81 188 ILE A CA 1
ATOM 1565 C C . ILE A 1 188 ? -24.716 -5.080 4.625 1.00 88.81 188 ILE A C 1
ATOM 1567 O O . ILE A 1 188 ? -23.844 -5.455 3.841 1.00 88.81 188 ILE A O 1
ATOM 1571 N N . ASP A 1 189 ? -26.001 -5.387 4.445 1.00 88.12 189 ASP A N 1
ATOM 1572 C CA . ASP A 1 189 ? -26.438 -6.176 3.291 1.00 88.12 189 ASP A CA 1
ATOM 1573 C C . ASP A 1 189 ? -26.237 -5.407 1.969 1.00 88.12 189 ASP A C 1
ATOM 1575 O O . ASP A 1 189 ? -25.836 -6.005 0.963 1.00 88.12 189 ASP A O 1
ATOM 1579 N N . ARG A 1 190 ? -26.412 -4.076 1.971 1.00 88.62 190 ARG A N 1
ATOM 1580 C CA . ARG A 1 190 ? -26.092 -3.222 0.814 1.00 88.62 190 ARG A CA 1
ATOM 1581 C C . ARG A 1 190 ? -24.591 -3.139 0.544 1.00 88.62 190 ARG A C 1
ATOM 1583 O O . ARG A 1 190 ? -24.205 -3.318 -0.608 1.00 88.62 190 ARG A O 1
ATOM 1590 N N . ILE A 1 191 ? -23.752 -2.949 1.568 1.00 91.38 191 ILE A N 1
ATOM 1591 C CA . ILE A 1 191 ? -22.281 -2.971 1.430 1.00 91.38 191 ILE A CA 1
ATOM 1592 C C . ILE A 1 191 ? -21.833 -4.304 0.829 1.00 91.38 191 ILE A C 1
ATOM 1594 O O . ILE A 1 191 ? -21.093 -4.319 -0.149 1.00 91.38 191 ILE A O 1
ATOM 1598 N N . ARG A 1 192 ? -22.333 -5.433 1.347 1.00 93.19 192 ARG A N 1
ATOM 1599 C CA . ARG A 1 192 ? -22.013 -6.766 0.818 1.00 93.19 192 ARG A CA 1
ATOM 1600 C C . ARG A 1 192 ? -22.419 -6.912 -0.651 1.00 93.19 192 ARG A C 1
ATOM 1602 O O . ARG A 1 192 ? -21.667 -7.488 -1.438 1.00 93.19 192 ARG A O 1
ATOM 1609 N N . LYS A 1 193 ? -23.611 -6.434 -1.029 1.00 92.44 193 LYS A N 1
ATOM 1610 C CA . LYS A 1 193 ? -24.084 -6.485 -2.421 1.00 92.44 193 LYS A CA 1
ATOM 1611 C C . LYS A 1 193 ? -23.199 -5.633 -3.333 1.00 92.44 193 LYS A C 1
ATOM 1613 O O . LYS A 1 193 ? -22.765 -6.139 -4.364 1.00 92.44 193 LYS A O 1
ATOM 1618 N N . ALA A 1 194 ? -22.913 -4.395 -2.936 1.00 92.94 194 ALA A N 1
ATOM 1619 C CA . ALA A 1 194 ? -22.050 -3.490 -3.686 1.00 92.94 194 ALA A CA 1
ATOM 1620 C C . ALA A 1 194 ? -20.642 -4.080 -3.843 1.00 92.94 194 ALA A C 1
ATOM 1622 O O . ALA A 1 194 ? -20.146 -4.194 -4.957 1.00 92.94 194 ALA A O 1
ATOM 1623 N N . PHE A 1 195 ? -20.060 -4.601 -2.760 1.00 95.12 195 PHE A N 1
ATOM 1624 C CA . PHE A 1 195 ? -18.745 -5.234 -2.798 1.00 95.12 195 PHE A CA 1
ATOM 1625 C C . PHE A 1 195 ? -18.693 -6.429 -3.757 1.00 95.12 195 PHE A C 1
ATOM 1627 O O . PHE A 1 195 ? -17.733 -6.574 -4.508 1.00 95.12 195 PHE A O 1
ATOM 1634 N N . LYS A 1 196 ? -19.736 -7.270 -3.799 1.00 95.19 196 LYS A N 1
ATOM 1635 C CA . LYS A 1 196 ? -19.803 -8.384 -4.760 1.00 95.19 196 LYS A CA 1
ATOM 1636 C C . LYS A 1 196 ? -19.816 -7.892 -6.215 1.00 95.19 196 LYS A C 1
ATOM 1638 O O . LYS A 1 196 ? -19.165 -8.512 -7.057 1.00 95.19 196 LYS A O 1
ATOM 1643 N N . ILE A 1 197 ? -20.562 -6.826 -6.506 1.00 93.56 197 ILE A N 1
ATOM 1644 C CA . ILE A 1 197 ? -20.657 -6.234 -7.850 1.00 93.56 197 ILE A CA 1
ATOM 1645 C C . ILE A 1 197 ? -19.295 -5.671 -8.264 1.00 93.56 197 ILE A C 1
ATOM 1647 O O . ILE A 1 197 ? -18.755 -6.095 -9.285 1.00 93.56 197 ILE A O 1
ATOM 1651 N N . GLU A 1 198 ? -18.706 -4.814 -7.429 1.00 94.69 198 GLU A N 1
ATOM 1652 C CA . GLU A 1 198 ? -17.422 -4.169 -7.723 1.00 94.69 198 GLU A CA 1
ATOM 1653 C C . GLU A 1 198 ? -16.296 -5.186 -7.860 1.00 94.69 198 GLU A C 1
ATOM 1655 O O . GLU A 1 198 ? -15.553 -5.151 -8.836 1.00 94.69 198 GLU A O 1
ATOM 1660 N N . LYS A 1 199 ? -16.233 -6.182 -6.968 1.00 95.62 199 LYS A N 1
ATOM 1661 C CA . LYS A 1 199 ? -15.267 -7.278 -7.086 1.00 95.62 199 LYS A CA 1
ATOM 1662 C C . LYS A 1 199 ? -15.411 -8.019 -8.417 1.00 95.62 199 LYS A C 1
ATOM 1664 O O . LYS A 1 199 ? -14.418 -8.300 -9.075 1.00 95.62 199 LYS A O 1
ATOM 1669 N N . THR A 1 200 ? -16.636 -8.338 -8.835 1.00 94.81 200 THR A N 1
ATOM 1670 C CA . THR A 1 200 ? -16.866 -9.048 -10.107 1.00 94.81 200 THR A CA 1
ATOM 1671 C C . THR A 1 200 ? -16.425 -8.200 -11.301 1.00 94.81 200 THR A C 1
ATOM 1673 O O . THR A 1 200 ? -15.791 -8.715 -12.222 1.00 94.81 200 THR A O 1
ATOM 1676 N N . SER A 1 201 ? -16.717 -6.897 -11.271 1.00 93.62 201 SER A N 1
ATOM 1677 C CA . SER A 1 201 ? -16.278 -5.965 -12.308 1.00 93.62 201 SER A CA 1
ATOM 1678 C C . SER A 1 201 ? -14.756 -5.816 -12.347 1.00 93.62 201 SER A C 1
ATOM 1680 O O . SER A 1 201 ? -14.184 -5.850 -13.436 1.00 93.62 201 SER A O 1
ATOM 1682 N N . TYR A 1 202 ? -14.109 -5.683 -11.187 1.00 94.94 202 TYR A N 1
ATOM 1683 C CA . TYR A 1 202 ? -12.658 -5.562 -11.064 1.00 94.94 202 TYR A CA 1
ATOM 1684 C C . TYR A 1 202 ? -11.949 -6.791 -11.636 1.00 94.94 202 TYR A C 1
ATOM 1686 O O . TYR A 1 202 ? -11.061 -6.651 -12.469 1.00 94.94 202 TYR A O 1
ATOM 1694 N N . GLU A 1 203 ? -12.387 -8.002 -11.275 1.00 94.19 203 GLU A N 1
ATOM 1695 C CA . GLU A 1 203 ? -11.786 -9.243 -11.785 1.00 94.19 203 GLU A CA 1
ATOM 1696 C C . GLU A 1 203 ? -11.931 -9.393 -13.307 1.00 94.19 203 GLU A C 1
ATOM 1698 O O . GLU A 1 203 ? -11.032 -9.924 -13.957 1.00 94.19 203 GLU A O 1
ATOM 1703 N N . LYS A 1 204 ? -13.036 -8.918 -13.901 1.00 92.44 204 LYS A N 1
ATOM 1704 C CA . LYS A 1 204 ? -13.206 -8.915 -15.365 1.00 92.44 204 LYS A CA 1
ATOM 1705 C C . LYS A 1 204 ? -12.165 -8.012 -16.034 1.00 92.44 204 LYS A C 1
ATOM 1707 O O . LYS A 1 204 ? -11.493 -8.447 -16.963 1.00 92.44 204 LYS A O 1
ATOM 1712 N N . ILE A 1 205 ? -12.011 -6.784 -15.539 1.00 91.12 205 ILE A N 1
ATOM 1713 C CA . ILE A 1 205 ? -11.040 -5.815 -16.071 1.00 91.12 205 ILE A CA 1
ATOM 1714 C C . ILE A 1 205 ? -9.615 -6.327 -15.872 1.00 91.12 205 ILE A C 1
ATOM 1716 O O . ILE A 1 205 ? -8.822 -6.310 -16.809 1.00 91.12 205 ILE A O 1
ATOM 1720 N N . LYS A 1 206 ? -9.319 -6.865 -14.684 1.00 92.00 206 LYS A N 1
ATOM 1721 C CA . LYS A 1 206 ? -8.026 -7.461 -14.360 1.00 92.00 206 LYS A CA 1
ATOM 1722 C C . LYS A 1 206 ? -7.641 -8.547 -15.355 1.00 92.00 206 LYS A C 1
ATOM 1724 O O . LYS A 1 206 ? -6.534 -8.507 -15.867 1.00 92.00 206 LYS A O 1
ATOM 1729 N N . ARG A 1 207 ? -8.536 -9.488 -15.676 1.00 89.88 207 ARG A N 1
ATOM 1730 C CA . ARG A 1 207 ? -8.249 -10.540 -16.672 1.00 89.88 207 ARG A CA 1
ATOM 1731 C C . ARG A 1 207 ? -7.928 -9.960 -18.046 1.00 89.88 207 ARG A C 1
ATOM 1733 O O . ARG A 1 207 ? -6.966 -10.401 -18.660 1.00 89.88 207 ARG A O 1
ATOM 1740 N N . ASN A 1 208 ? -8.683 -8.956 -18.488 1.00 86.62 208 ASN A N 1
ATOM 1741 C CA . ASN A 1 208 ? -8.440 -8.301 -19.773 1.00 86.62 208 ASN A CA 1
ATOM 1742 C C . ASN A 1 208 ? -7.071 -7.601 -19.794 1.00 86.62 208 ASN A C 1
ATOM 1744 O O . ASN A 1 208 ? -6.312 -7.776 -20.738 1.00 86.62 208 ASN A O 1
ATOM 1748 N N . LYS A 1 209 ? -6.727 -6.875 -18.724 1.00 85.31 209 LYS A N 1
ATOM 1749 C CA . LYS A 1 209 ? -5.435 -6.183 -18.577 1.00 85.31 209 LYS A CA 1
ATOM 1750 C C . LYS A 1 209 ? -4.256 -7.129 -18.336 1.00 85.31 209 LYS A C 1
ATOM 1752 O O . LYS A 1 209 ? -3.119 -6.788 -18.612 1.00 85.31 209 LYS A O 1
ATOM 1757 N N . GLN A 1 210 ? -4.498 -8.323 -17.802 1.00 82.25 210 GLN A N 1
ATOM 1758 C CA . GLN A 1 210 ? -3.463 -9.352 -17.687 1.00 82.25 210 GLN A CA 1
ATOM 1759 C C . GLN A 1 210 ? -3.196 -10.065 -19.013 1.00 82.25 210 GLN A C 1
ATOM 1761 O O . GLN A 1 210 ? -2.125 -10.649 -19.153 1.00 82.25 210 GLN A O 1
ATOM 1766 N N . ALA A 1 211 ? -4.175 -10.064 -19.920 1.00 71.81 211 ALA A N 1
ATOM 1767 C CA . ALA A 1 211 ? -4.066 -10.633 -21.256 1.00 71.81 211 ALA A CA 1
ATOM 1768 C C . ALA A 1 211 ? -3.513 -9.634 -22.285 1.00 71.81 211 ALA A C 1
ATOM 1770 O O . ALA A 1 211 ? -3.050 -10.067 -23.337 1.00 71.81 211 ALA A O 1
ATOM 1771 N N . SER A 1 212 ? -3.551 -8.324 -22.004 1.00 66.38 212 SER A N 1
ATOM 1772 C CA . SER A 1 212 ? -2.867 -7.330 -22.833 1.00 66.38 212 SER A CA 1
ATOM 1773 C C . SER A 1 212 ? -1.349 -7.513 -22.752 1.00 66.38 212 SER A C 1
ATOM 1775 O O . SER A 1 212 ? -0.807 -7.814 -21.690 1.00 66.38 212 SER A O 1
ATOM 1777 N N . TYR A 1 213 ? -0.709 -7.383 -23.912 1.00 59.81 213 TYR A N 1
ATOM 1778 C CA . TYR A 1 213 ? 0.700 -7.657 -24.182 1.00 59.81 213 TYR A CA 1
ATOM 1779 C C . TYR A 1 213 ? 1.654 -6.904 -23.235 1.00 59.81 213 TYR A C 1
ATOM 1781 O O . TYR A 1 213 ? 1.411 -5.746 -22.905 1.00 59.81 213 TYR A O 1
ATOM 1789 N N . MET A 1 214 ? 2.741 -7.563 -22.813 1.00 60.22 214 MET A N 1
ATOM 1790 C CA . MET A 1 214 ? 3.883 -6.907 -22.166 1.00 60.22 214 MET A CA 1
ATOM 1791 C C . MET A 1 214 ? 4.792 -6.361 -23.261 1.00 60.22 214 MET A C 1
ATOM 1793 O O . MET A 1 214 ? 5.264 -7.137 -24.083 1.00 60.22 214 MET A O 1
ATOM 1797 N N . PHE A 1 215 ? 5.042 -5.055 -23.264 1.00 61.41 215 PHE A N 1
ATOM 1798 C CA . PHE A 1 215 ? 6.011 -4.456 -24.176 1.00 61.41 215 PHE A CA 1
ATOM 1799 C C . PHE A 1 215 ? 7.415 -5.004 -23.883 1.00 61.41 215 PHE A C 1
ATOM 1801 O O . PHE A 1 215 ? 7.860 -4.972 -22.730 1.00 61.41 215 PHE A O 1
ATOM 1808 N N . ASP A 1 216 ? 8.096 -5.505 -24.914 1.00 67.06 216 ASP A N 1
ATOM 1809 C CA . ASP A 1 216 ? 9.534 -5.754 -24.856 1.00 67.06 216 ASP A CA 1
ATOM 1810 C C . ASP A 1 216 ? 10.216 -4.386 -24.836 1.00 67.06 216 ASP A C 1
ATOM 1812 O O . ASP A 1 216 ? 10.309 -3.710 -25.854 1.00 67.06 216 ASP A O 1
ATOM 1816 N N . ARG A 1 217 ? 10.612 -3.939 -23.642 1.00 78.50 217 ARG A N 1
ATOM 1817 C CA . ARG A 1 217 ? 11.289 -2.653 -23.468 1.00 78.50 217 ARG A CA 1
ATOM 1818 C C . ARG A 1 217 ? 12.783 -2.830 -23.668 1.00 78.50 217 ARG A C 1
ATOM 1820 O O . ARG A 1 217 ? 13.402 -3.658 -22.994 1.00 78.50 217 ARG A O 1
ATOM 1827 N N . ASP A 1 218 ? 13.367 -1.979 -24.496 1.00 80.75 218 ASP A N 1
ATOM 1828 C CA . ASP A 1 218 ? 14.815 -1.937 -24.682 1.00 80.75 218 ASP A CA 1
ATOM 1829 C C . ASP A 1 218 ? 15.509 -1.291 -23.465 1.00 80.75 218 ASP A C 1
ATOM 1831 O O . ASP A 1 218 ? 16.588 -1.719 -23.038 1.00 80.75 218 ASP A O 1
ATOM 1835 N N . ASN A 1 219 ? 14.864 -0.297 -22.841 1.00 89.31 219 ASN A N 1
ATOM 1836 C CA . ASN A 1 219 ? 15.359 0.370 -21.640 1.00 89.31 219 ASN A CA 1
ATOM 1837 C C . ASN A 1 219 ? 15.062 -0.432 -20.356 1.00 89.31 219 ASN A C 1
ATOM 1839 O O . ASN A 1 219 ? 14.080 -0.196 -19.649 1.00 89.31 219 ASN A O 1
ATOM 1843 N N . ILE A 1 220 ? 15.957 -1.351 -19.987 1.00 89.75 220 ILE A N 1
ATOM 1844 C CA . ILE A 1 220 ? 15.828 -2.165 -18.763 1.00 89.75 220 ILE A CA 1
ATOM 1845 C C . ILE A 1 220 ? 15.793 -1.343 -17.456 1.00 89.75 220 ILE A C 1
ATOM 1847 O O . ILE A 1 220 ? 15.277 -1.818 -16.439 1.00 89.75 220 ILE A O 1
ATOM 1851 N N . TYR A 1 221 ? 16.286 -0.099 -17.457 1.00 92.44 221 TYR A N 1
ATOM 1852 C CA . TYR A 1 221 ? 16.223 0.780 -16.285 1.00 92.44 221 TYR A CA 1
ATOM 1853 C C . TYR A 1 221 ? 14.778 1.185 -15.948 1.00 92.44 221 TYR A C 1
ATOM 1855 O O . TYR A 1 221 ? 14.462 1.356 -14.769 1.00 92.44 221 TYR A O 1
ATOM 1863 N N . VAL A 1 222 ? 13.873 1.228 -16.937 1.00 91.19 222 VAL A N 1
ATOM 1864 C CA . VAL A 1 222 ? 12.424 1.385 -16.703 1.00 91.19 222 VAL A CA 1
ATOM 1865 C C . VAL A 1 222 ? 11.905 0.258 -15.816 1.00 91.19 222 VAL A C 1
ATOM 1867 O O . VAL A 1 222 ? 11.174 0.490 -14.854 1.00 91.19 222 VAL A O 1
ATOM 1870 N N . ASN A 1 223 ? 12.316 -0.977 -16.092 1.00 90.25 223 ASN A N 1
ATOM 1871 C CA . ASN A 1 223 ? 11.873 -2.139 -15.333 1.00 90.25 223 ASN A CA 1
ATOM 1872 C C . ASN A 1 223 ? 12.401 -2.111 -13.895 1.00 90.25 223 ASN A C 1
ATOM 1874 O O . ASN A 1 223 ? 11.659 -2.423 -12.960 1.00 90.25 223 ASN A O 1
ATOM 1878 N N . LEU A 1 224 ? 13.658 -1.695 -13.711 1.00 92.75 224 LEU A N 1
ATOM 1879 C CA . LEU A 1 224 ? 14.251 -1.492 -12.390 1.00 92.75 224 LEU A CA 1
ATOM 1880 C C . LEU A 1 224 ? 13.506 -0.411 -11.598 1.00 92.75 224 LEU A C 1
ATOM 1882 O O . LEU A 1 224 ? 13.172 -0.635 -10.432 1.00 92.75 224 LEU A O 1
ATOM 1886 N N . TYR A 1 225 ? 13.193 0.719 -12.235 1.00 93.50 225 TYR A N 1
ATOM 1887 C CA . TYR A 1 225 ? 12.402 1.784 -11.626 1.00 93.50 225 TYR A CA 1
ATOM 1888 C C . TYR A 1 225 ? 11.008 1.292 -11.225 1.00 93.50 225 TYR A C 1
ATOM 1890 O O . TYR A 1 225 ? 10.616 1.442 -10.069 1.00 93.50 225 TYR A O 1
ATOM 1898 N N . LEU A 1 226 ? 10.270 0.645 -12.132 1.00 91.31 226 LEU A N 1
ATOM 1899 C CA . LEU A 1 226 ? 8.921 0.143 -11.857 1.00 91.31 226 LEU A CA 1
ATOM 1900 C C . LEU A 1 226 ? 8.911 -0.918 -10.750 1.00 91.31 226 LEU A C 1
ATOM 1902 O O . LEU A 1 226 ? 7.993 -0.929 -9.925 1.00 91.31 226 LEU A O 1
ATOM 1906 N N . TYR A 1 227 ? 9.936 -1.774 -10.695 1.00 91.88 227 TYR A N 1
ATOM 1907 C CA . TYR A 1 227 ? 10.141 -2.704 -9.588 1.00 91.88 227 TYR A CA 1
ATOM 1908 C C . TYR A 1 227 ? 10.355 -1.945 -8.270 1.00 91.88 227 TYR A C 1
ATOM 1910 O O . TYR A 1 227 ? 9.622 -2.168 -7.304 1.00 91.88 227 TYR A O 1
ATOM 1918 N N . GLY A 1 228 ? 11.311 -1.012 -8.229 1.00 93.75 228 GLY A N 1
ATOM 1919 C CA . GLY A 1 228 ? 11.627 -0.217 -7.040 1.00 93.75 228 GLY A CA 1
ATOM 1920 C C . GLY A 1 228 ? 10.437 0.595 -6.527 1.00 93.75 228 GLY A C 1
ATOM 1921 O O . GLY A 1 228 ? 10.098 0.537 -5.342 1.00 93.75 228 GLY A O 1
ATOM 1922 N N . ARG A 1 229 ? 9.735 1.268 -7.442 1.00 92.50 229 ARG A N 1
ATOM 1923 C CA . ARG A 1 229 ? 8.491 2.007 -7.203 1.00 92.50 229 ARG A CA 1
ATOM 1924 C C . ARG A 1 229 ? 7.414 1.102 -6.624 1.00 92.50 229 ARG A C 1
ATOM 1926 O O . ARG A 1 229 ? 6.791 1.447 -5.621 1.00 92.50 229 ARG A O 1
ATOM 1933 N N . GLY A 1 230 ? 7.238 -0.089 -7.195 1.00 91.88 230 GLY A N 1
ATOM 1934 C CA . GLY A 1 230 ? 6.298 -1.075 -6.679 1.00 91.88 230 GLY A CA 1
ATOM 1935 C C . GLY A 1 230 ? 6.598 -1.472 -5.231 1.00 91.88 230 GLY A C 1
ATOM 1936 O O . GLY A 1 230 ? 5.698 -1.472 -4.389 1.00 91.88 230 GLY A O 1
ATOM 1937 N N . ARG A 1 231 ? 7.871 -1.720 -4.892 1.00 92.38 231 ARG A N 1
ATOM 1938 C CA . ARG A 1 231 ? 8.297 -2.024 -3.511 1.00 92.38 231 ARG A CA 1
ATOM 1939 C C . ARG A 1 231 ? 8.067 -0.853 -2.565 1.00 92.38 231 ARG A C 1
ATOM 1941 O O . ARG A 1 231 ? 7.537 -1.058 -1.471 1.00 92.38 231 ARG A O 1
ATOM 1948 N N . PHE A 1 232 ? 8.413 0.359 -2.991 1.00 93.25 232 PHE A N 1
ATOM 1949 C CA . PHE A 1 232 ? 8.176 1.583 -2.229 1.00 93.25 232 PHE A CA 1
ATOM 1950 C C . PHE A 1 232 ? 6.692 1.718 -1.857 1.00 93.25 232 PHE A C 1
ATOM 1952 O O . PHE A 1 232 ? 6.343 1.828 -0.678 1.00 93.25 232 PHE A O 1
ATOM 1959 N N . ILE A 1 233 ? 5.801 1.591 -2.843 1.00 91.06 233 ILE A N 1
ATOM 1960 C CA . ILE A 1 233 ? 4.354 1.696 -2.632 1.00 91.06 233 ILE A CA 1
ATOM 1961 C C . ILE A 1 233 ? 3.838 0.559 -1.736 1.00 91.06 233 ILE A C 1
ATOM 1963 O O . ILE A 1 233 ? 3.075 0.788 -0.792 1.00 91.06 233 ILE A O 1
ATOM 1967 N N . GLN A 1 234 ? 4.296 -0.676 -1.953 1.00 90.06 234 GLN A N 1
ATOM 1968 C CA . GLN A 1 234 ? 3.924 -1.816 -1.111 1.00 90.06 234 GLN A CA 1
ATOM 1969 C C . GLN A 1 234 ? 4.296 -1.622 0.368 1.00 90.06 234 GLN A C 1
ATOM 1971 O O . GLN A 1 234 ? 3.569 -2.096 1.245 1.00 90.06 234 GLN A O 1
ATOM 1976 N N . TYR A 1 235 ? 5.403 -0.944 0.672 1.00 89.75 235 TYR A N 1
ATOM 1977 C CA . TYR A 1 235 ? 5.853 -0.747 2.052 1.00 89.75 235 TYR A CA 1
ATOM 1978 C C . TYR A 1 235 ? 5.223 0.438 2.760 1.00 89.75 235 TYR A C 1
ATOM 1980 O O . TYR A 1 235 ? 4.959 0.329 3.962 1.00 89.75 235 TYR A O 1
ATOM 1988 N N . PHE A 1 236 ? 5.007 1.540 2.043 1.00 88.06 236 PHE A N 1
ATOM 1989 C CA . PHE A 1 236 ? 4.589 2.801 2.652 1.00 88.06 236 PHE A CA 1
ATOM 1990 C C . PHE A 1 236 ? 3.122 3.147 2.413 1.00 88.06 236 PHE A C 1
ATOM 1992 O O . PHE A 1 236 ? 2.589 3.922 3.189 1.00 88.06 236 PHE A O 1
ATOM 1999 N N . TYR A 1 237 ? 2.446 2.528 1.438 1.00 86.31 237 TYR A N 1
ATOM 2000 C CA . TYR A 1 237 ? 1.018 2.755 1.167 1.00 86.31 237 TYR A CA 1
ATOM 2001 C C . TYR A 1 237 ? 0.172 1.521 1.473 1.00 86.31 237 TYR A C 1
ATOM 2003 O O . TYR A 1 237 ? -0.848 1.608 2.154 1.00 86.31 237 TYR A O 1
ATOM 2011 N N . ALA A 1 238 ? 0.593 0.330 1.030 1.00 81.69 238 ALA A N 1
ATOM 2012 C CA . ALA A 1 238 ? -0.217 -0.877 1.231 1.00 81.69 238 ALA A CA 1
ATOM 2013 C C . ALA A 1 238 ? -0.325 -1.292 2.711 1.00 81.69 238 ALA A C 1
ATOM 2015 O O . ALA A 1 238 ? -1.272 -1.976 3.110 1.00 81.69 238 ALA A O 1
ATOM 2016 N N . ASP A 1 239 ? 0.642 -0.896 3.540 1.00 70.69 239 ASP A N 1
ATOM 2017 C CA . ASP A 1 239 ? 0.597 -1.102 4.991 1.00 70.69 239 ASP A CA 1
ATOM 2018 C C . ASP A 1 239 ? -0.298 -0.098 5.727 1.00 70.69 239 ASP A C 1
ATOM 2020 O O . ASP A 1 239 ? -0.646 -0.334 6.889 1.00 70.69 239 ASP A O 1
ATOM 2024 N N . LEU A 1 240 ? -0.713 0.962 5.036 1.00 75.25 240 LEU A N 1
ATOM 2025 C CA . LEU A 1 240 ? -1.675 1.940 5.522 1.00 75.25 240 LEU A CA 1
ATOM 2026 C C . LEU A 1 240 ? -3.130 1.546 5.214 1.00 75.25 240 LEU A C 1
ATOM 2028 O O . LEU A 1 240 ? -4.056 2.109 5.787 1.00 75.25 240 LEU A O 1
ATOM 2032 N N . ILE A 1 241 ? -3.348 0.540 4.359 1.00 84.44 241 ILE A N 1
ATOM 2033 C CA . ILE A 1 241 ? -4.670 -0.055 4.115 1.00 84.44 241 ILE A CA 1
ATOM 2034 C C . ILE A 1 241 ? -5.044 -0.979 5.295 1.00 84.44 241 ILE A C 1
ATOM 2036 O O . ILE A 1 241 ? -4.185 -1.740 5.755 1.00 84.44 241 ILE A O 1
ATOM 2040 N N . PRO A 1 242 ? -6.313 -0.984 5.763 1.00 82.00 242 PRO A N 1
ATOM 2041 C CA . PRO A 1 242 ? -6.802 -1.792 6.881 1.00 82.00 242 PRO A CA 1
ATOM 2042 C C . PRO A 1 242 ? -6.247 -3.220 6.988 1.00 82.00 242 PRO A C 1
ATOM 2044 O O . PRO A 1 242 ? -6.613 -4.120 6.231 1.00 82.00 242 PRO A O 1
ATOM 2047 N N . ASP A 1 243 ? -5.428 -3.453 8.015 1.00 86.25 243 ASP A N 1
ATOM 2048 C CA . ASP A 1 243 ? -4.887 -4.764 8.369 1.00 86.25 243 ASP A CA 1
ATOM 2049 C C . ASP A 1 243 ? -5.496 -5.315 9.663 1.00 86.25 243 ASP A C 1
ATOM 2051 O O . ASP A 1 243 ? -5.024 -5.058 10.769 1.00 86.25 243 ASP A O 1
ATOM 2055 N N . PHE A 1 244 ? -6.499 -6.181 9.538 1.00 89.06 244 PHE A N 1
ATOM 2056 C CA . PHE A 1 244 ? -7.112 -6.841 10.696 1.00 89.06 244 PHE A CA 1
ATOM 2057 C C . 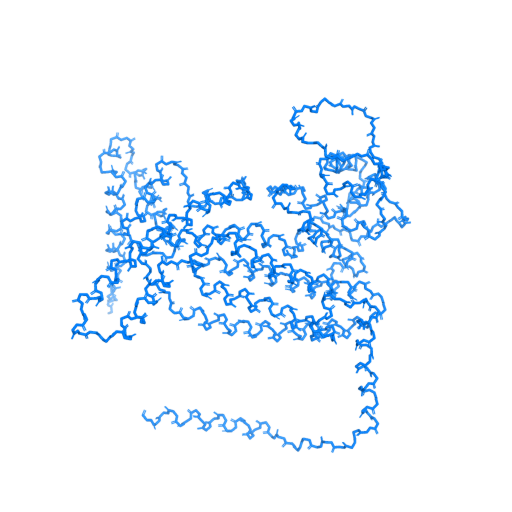PHE A 1 244 ? -6.137 -7.755 11.456 1.00 89.06 244 PHE A C 1
ATOM 2059 O O . PHE A 1 244 ? -6.391 -8.094 12.614 1.00 89.06 244 PHE A O 1
ATOM 2066 N N . SER A 1 245 ? -5.029 -8.172 10.830 1.00 88.00 245 SER A N 1
ATOM 2067 C CA . SER A 1 245 ? -3.990 -8.952 11.505 1.00 88.00 245 SER A CA 1
ATOM 2068 C C . SER A 1 245 ? -3.165 -8.119 12.489 1.00 88.00 245 SER A C 1
ATOM 2070 O O . SER A 1 245 ? -2.498 -8.706 13.342 1.00 88.00 245 SER A O 1
ATOM 2072 N N . LEU A 1 246 ? -3.281 -6.782 12.460 1.00 89.50 246 LEU A N 1
ATOM 2073 C CA . LEU A 1 246 ? -2.719 -5.904 13.487 1.00 89.50 246 LEU A CA 1
ATOM 2074 C C . LEU A 1 246 ? -3.198 -6.317 14.888 1.00 89.50 246 LEU A C 1
ATOM 2076 O O . LEU A 1 246 ? -2.420 -6.355 15.836 1.00 89.50 246 LEU A O 1
ATOM 2080 N N . PHE A 1 247 ? -4.462 -6.733 14.992 1.00 92.69 247 PHE A N 1
ATOM 2081 C CA . PHE A 1 247 ? -5.108 -7.141 16.239 1.00 92.69 247 PHE A CA 1
ATOM 2082 C C . PHE A 1 247 ? -5.092 -8.659 16.467 1.00 92.69 247 PHE A C 1
ATOM 2084 O O . PHE A 1 247 ? -5.919 -9.179 17.217 1.00 92.69 247 PHE A O 1
ATOM 2091 N N . LYS A 1 248 ? -4.196 -9.409 15.805 1.00 90.81 248 LYS A N 1
ATOM 2092 C CA . LYS A 1 248 ? -4.165 -10.882 15.897 1.00 90.81 248 LYS A CA 1
ATOM 2093 C C . LYS A 1 248 ? -3.895 -11.401 17.314 1.00 90.81 248 LYS A C 1
ATOM 2095 O O . LYS A 1 248 ? -4.420 -12.453 17.661 1.00 90.81 248 LYS A O 1
ATOM 2100 N N . ASP A 1 249 ? -3.128 -10.646 18.102 1.00 91.44 249 ASP A N 1
ATOM 2101 C CA . ASP A 1 249 ? -2.729 -11.011 19.467 1.00 91.44 249 ASP A CA 1
ATOM 2102 C C . ASP A 1 249 ? -3.858 -10.768 20.492 1.00 91.44 249 ASP A C 1
ATOM 2104 O O . ASP A 1 249 ? -3.781 -11.251 21.618 1.00 91.44 249 ASP A O 1
ATOM 2108 N N . ILE A 1 250 ? -4.908 -10.021 20.121 1.00 93.94 250 ILE A N 1
ATOM 2109 C CA . ILE A 1 250 ? -6.042 -9.722 21.002 1.00 93.94 250 ILE A CA 1
ATOM 2110 C C . ILE A 1 250 ? -6.978 -10.933 21.068 1.00 93.94 250 ILE A C 1
ATOM 2112 O O . ILE A 1 250 ? -7.503 -11.405 20.049 1.00 93.94 250 ILE A O 1
ATOM 2116 N N . VAL A 1 251 ? -7.220 -11.400 22.293 1.00 93.44 251 VAL A N 1
ATOM 2117 C CA . VAL A 1 251 ? -8.108 -12.532 22.598 1.00 93.44 251 VAL A CA 1
ATOM 2118 C C . VAL A 1 251 ? -9.432 -12.084 23.212 1.00 93.44 251 VAL A C 1
ATOM 2120 O O . VAL A 1 251 ? -10.437 -12.766 23.028 1.00 93.44 251 VAL A O 1
ATOM 2123 N N . ASN A 1 252 ? -9.457 -10.922 23.870 1.00 91.88 252 ASN A N 1
ATOM 2124 C CA . ASN A 1 252 ? -10.653 -10.337 24.466 1.00 91.88 252 ASN A CA 1
ATOM 2125 C C . ASN A 1 252 ? -10.896 -8.923 23.912 1.00 91.88 252 ASN A C 1
ATOM 2127 O O . ASN A 1 252 ? -10.032 -8.058 24.019 1.00 91.88 252 ASN A O 1
ATOM 2131 N N . TYR A 1 253 ? -12.063 -8.685 23.312 1.00 90.56 253 TYR A N 1
ATOM 2132 C CA . TYR A 1 253 ? -12.426 -7.399 22.700 1.00 90.56 253 TYR A CA 1
ATOM 2133 C C . TYR A 1 253 ? -13.406 -6.655 23.599 1.00 90.56 253 TYR A C 1
ATOM 2135 O O . TYR A 1 253 ? -14.580 -6.514 23.278 1.00 90.56 253 TYR A O 1
ATOM 2143 N N . ASP A 1 254 ? -12.904 -6.219 24.746 1.00 88.88 254 ASP A N 1
ATOM 2144 C CA . ASP A 1 254 ? -13.648 -5.449 25.735 1.00 88.88 254 ASP A CA 1
ATOM 2145 C C . ASP A 1 254 ? -12.693 -4.466 26.413 1.00 88.88 254 ASP A C 1
ATOM 2147 O O . ASP A 1 254 ? -11.648 -4.871 26.933 1.00 88.88 254 ASP A O 1
ATOM 2151 N N . TYR A 1 255 ? -13.059 -3.183 26.424 1.00 89.06 255 TYR A N 1
ATOM 2152 C CA . TYR A 1 255 ? -12.296 -2.162 27.135 1.00 89.06 255 TYR A CA 1
ATOM 2153 C C . TYR A 1 255 ? -12.425 -2.301 28.654 1.00 89.06 255 TYR A C 1
ATOM 2155 O O . TYR A 1 255 ? -11.469 -2.038 29.375 1.00 89.06 255 TYR A O 1
ATOM 2163 N N . GLY A 1 256 ? -13.557 -2.791 29.167 1.00 74.56 256 GLY A N 1
ATOM 2164 C CA . GLY A 1 256 ? -13.690 -3.216 30.560 1.00 74.56 256 GLY A CA 1
ATOM 2165 C C . GLY A 1 256 ? -13.603 -2.133 31.637 1.00 74.56 256 GLY A C 1
ATOM 2166 O O . GLY A 1 256 ? -13.610 -2.491 32.812 1.00 74.56 256 GLY A O 1
ATOM 2167 N N . LEU A 1 257 ? -13.487 -0.851 31.278 1.00 69.19 257 LEU A N 1
ATOM 2168 C CA . LEU A 1 257 ? -13.326 0.271 32.206 1.00 69.19 257 LEU A CA 1
ATOM 2169 C C . LEU A 1 257 ? -13.976 1.530 31.617 1.00 69.19 257 LEU A C 1
ATOM 2171 O O . LEU A 1 257 ? -13.246 2.318 31.040 1.00 69.19 257 LEU A O 1
ATOM 2175 N N . PRO A 1 258 ? -15.297 1.752 31.721 1.00 75.62 258 PRO A N 1
ATOM 2176 C CA . PRO A 1 258 ? -15.917 2.962 31.189 1.00 75.62 258 PRO A CA 1
ATOM 2177 C C . PRO A 1 258 ? -15.504 4.175 32.035 1.00 75.62 258 PRO A C 1
ATOM 2179 O O . PRO A 1 258 ? -16.066 4.439 33.095 1.00 75.62 258 PRO A O 1
ATOM 2182 N N . LYS A 1 259 ? -14.476 4.883 31.573 1.00 84.44 259 LYS A N 1
ATOM 2183 C CA . LYS A 1 259 ? -14.033 6.180 32.083 1.00 84.44 259 LYS A CA 1
ATOM 2184 C C . LYS A 1 259 ? -14.211 7.244 31.008 1.00 84.44 259 LYS A C 1
ATOM 2186 O O . LYS A 1 259 ? -14.098 6.937 29.822 1.00 84.44 259 LYS A O 1
ATOM 2191 N N . ASP A 1 260 ? -14.421 8.486 31.429 1.00 82.19 260 ASP A N 1
ATOM 2192 C CA . ASP A 1 260 ? -14.448 9.631 30.512 1.00 82.19 260 ASP A CA 1
ATOM 2193 C C . ASP A 1 260 ? -13.051 9.913 29.941 1.00 82.19 260 ASP A C 1
ATOM 2195 O O . ASP A 1 260 ? -12.905 10.218 28.753 1.00 82.19 260 ASP A O 1
ATOM 2199 N N . SER A 1 261 ? -12.024 9.724 30.777 1.00 86.94 261 SER A N 1
ATOM 2200 C CA . SER A 1 261 ? -10.612 9.867 30.434 1.00 86.94 261 SER A CA 1
ATOM 2201 C C . SER A 1 261 ? -9.748 8.702 30.922 1.00 86.94 261 SER A C 1
ATOM 2203 O O . SER A 1 261 ? -10.002 8.082 31.959 1.00 86.94 261 SER A O 1
ATOM 2205 N N . TYR A 1 262 ? -8.694 8.415 30.160 1.00 91.38 262 TYR A N 1
ATOM 2206 C CA . TYR A 1 262 ? -7.758 7.320 30.383 1.00 91.38 262 TYR A CA 1
ATOM 2207 C C . TYR A 1 262 ? -6.335 7.859 30.479 1.00 91.38 262 TYR A C 1
ATOM 2209 O O . TYR A 1 262 ? -5.847 8.552 29.584 1.00 91.38 262 TYR A O 1
ATOM 2217 N N . SER A 1 263 ? -5.645 7.464 31.546 1.00 91.94 263 SER A N 1
ATOM 2218 C CA . SER A 1 263 ? -4.195 7.607 31.665 1.00 91.94 263 SER A CA 1
ATOM 2219 C C . SER A 1 263 ? -3.469 6.480 30.919 1.00 91.94 263 SER A C 1
ATOM 2221 O O . SER A 1 263 ? -4.061 5.447 30.597 1.00 91.94 263 SER A O 1
ATOM 2223 N N . LEU A 1 264 ? -2.145 6.580 30.737 1.00 92.94 264 LEU A N 1
ATOM 2224 C CA . LEU A 1 264 ? -1.356 5.463 30.184 1.00 92.94 264 LEU A CA 1
ATOM 2225 C C . LEU A 1 264 ? -1.422 4.189 31.042 1.00 92.94 264 LEU A C 1
ATOM 2227 O O . LEU A 1 264 ? -1.297 3.085 30.511 1.00 92.94 264 LEU A O 1
ATOM 2231 N N . LYS A 1 265 ? -1.643 4.320 32.358 1.00 92.56 265 LYS A N 1
ATOM 2232 C CA . LYS A 1 265 ? -1.889 3.164 33.235 1.00 92.56 265 LYS A CA 1
ATOM 2233 C C . LYS A 1 265 ? -3.196 2.476 32.862 1.00 92.56 265 LYS A C 1
ATOM 2235 O O . LYS A 1 265 ? -3.245 1.250 32.807 1.00 92.56 265 LYS A O 1
ATOM 2240 N N . ASP A 1 266 ? -4.236 3.252 32.570 1.00 93.00 266 ASP A N 1
ATOM 2241 C CA . ASP A 1 266 ? -5.525 2.710 32.148 1.00 93.00 266 ASP A CA 1
ATOM 2242 C C . ASP A 1 266 ? -5.418 2.042 30.776 1.00 93.00 266 ASP A C 1
ATOM 2244 O O . ASP A 1 266 ? -5.823 0.891 30.645 1.00 93.00 266 ASP A O 1
ATOM 2248 N N . VAL A 1 267 ? -4.772 2.686 29.796 1.00 94.44 267 VAL A N 1
ATOM 2249 C CA . VAL A 1 267 ? -4.500 2.083 28.475 1.00 94.44 267 VAL A CA 1
ATOM 2250 C C . VAL A 1 267 ? -3.757 0.752 28.620 1.00 94.44 267 VAL A C 1
ATOM 2252 O O . VAL A 1 267 ? -4.136 -0.248 28.009 1.00 94.44 267 VAL A O 1
ATOM 2255 N N . ALA A 1 268 ? -2.734 0.698 29.479 1.00 95.06 268 ALA A N 1
ATOM 2256 C CA . ALA A 1 268 ? -1.989 -0.528 29.745 1.00 95.06 268 ALA A CA 1
ATOM 2257 C C . ALA A 1 268 ? -2.847 -1.619 30.402 1.00 95.06 268 ALA A C 1
ATOM 2259 O O . ALA A 1 268 ? -2.733 -2.786 30.021 1.00 95.06 268 ALA A O 1
ATOM 2260 N N . ARG A 1 269 ? -3.730 -1.269 31.346 1.00 93.38 269 ARG A N 1
ATOM 2261 C CA . ARG A 1 269 ? -4.680 -2.216 31.959 1.00 93.38 269 ARG A CA 1
ATOM 2262 C C . ARG A 1 269 ? -5.650 -2.779 30.929 1.00 93.38 269 ARG A C 1
ATOM 2264 O O . ARG A 1 269 ? -5.802 -3.998 30.852 1.00 93.38 269 ARG A O 1
ATOM 2271 N N . VAL A 1 270 ? -6.246 -1.905 30.118 1.00 94.75 270 VAL A N 1
ATOM 2272 C CA . VAL A 1 270 ? -7.148 -2.287 29.027 1.00 94.75 270 VAL A CA 1
ATOM 2273 C C . VAL A 1 270 ? -6.435 -3.257 28.088 1.00 94.75 270 VAL A C 1
ATOM 2275 O O . VAL A 1 270 ? -6.896 -4.380 27.897 1.00 94.75 270 VAL A O 1
ATOM 2278 N N . TYR A 1 271 ? -5.259 -2.887 27.577 1.00 95.69 271 TYR A N 1
ATOM 2279 C CA . TYR A 1 271 ? -4.514 -3.732 26.646 1.00 95.69 271 TYR A CA 1
ATOM 2280 C C . TYR A 1 271 ? -4.090 -5.075 27.263 1.00 95.69 271 TYR A C 1
ATOM 2282 O O . TYR A 1 271 ? -4.186 -6.113 26.611 1.00 95.69 271 TYR A O 1
ATOM 2290 N N . THR A 1 272 ? -3.680 -5.091 28.535 1.00 95.12 272 THR A N 1
ATOM 2291 C CA . THR A 1 272 ? -3.328 -6.329 29.256 1.00 95.12 272 THR A CA 1
ATOM 2292 C C . THR A 1 272 ? -4.521 -7.285 29.325 1.00 95.12 272 THR A C 1
ATOM 2294 O O . THR A 1 272 ? -4.389 -8.461 28.973 1.00 95.12 272 THR A O 1
ATOM 2297 N N . LYS A 1 273 ? -5.709 -6.770 29.671 1.00 93.19 273 LYS A N 1
ATOM 2298 C CA . LYS A 1 273 ? -6.960 -7.542 29.670 1.00 93.19 273 LYS A CA 1
ATOM 2299 C C . LYS A 1 273 ? -7.321 -8.034 28.266 1.00 93.19 273 LYS A C 1
ATOM 2301 O O . LYS A 1 273 ? -7.724 -9.186 28.110 1.00 93.19 273 LYS A O 1
ATOM 2306 N N . MET A 1 274 ? -7.142 -7.199 27.241 1.00 94.81 274 MET A N 1
ATOM 2307 C CA . MET A 1 274 ? -7.400 -7.565 25.842 1.00 94.81 274 MET A CA 1
ATOM 2308 C C . MET A 1 274 ? -6.496 -8.706 25.347 1.00 94.81 274 MET A C 1
ATOM 2310 O O . MET A 1 274 ? -6.918 -9.530 24.532 1.00 94.81 274 MET A O 1
ATOM 2314 N N . LEU A 1 275 ? -5.276 -8.808 25.881 1.00 95.19 275 LEU A N 1
ATOM 2315 C CA . LEU A 1 275 ? -4.359 -9.929 25.648 1.00 95.19 275 LEU A CA 1
ATOM 2316 C C . LEU A 1 275 ? -4.681 -11.184 26.482 1.00 95.19 275 LEU A C 1
ATOM 2318 O O . LEU A 1 275 ? -3.980 -12.185 26.351 1.00 95.19 275 LEU A O 1
ATOM 2322 N N . GLY A 1 276 ? -5.718 -11.159 27.327 1.00 93.12 276 GLY A N 1
ATOM 2323 C CA . GLY A 1 276 ? -6.084 -12.283 28.196 1.00 93.12 276 GLY A CA 1
ATOM 2324 C C . GLY A 1 276 ? -5.094 -12.519 29.336 1.00 93.12 276 GLY A C 1
ATOM 2325 O O . GLY A 1 276 ? -5.044 -13.613 29.891 1.00 93.12 276 GLY A O 1
ATOM 2326 N N . LYS A 1 277 ? -4.291 -11.505 29.671 1.00 92.31 277 LYS A N 1
ATOM 2327 C CA . LYS A 1 277 ? -3.303 -11.560 30.747 1.00 92.31 277 LYS A CA 1
ATOM 2328 C C . LYS A 1 277 ? -3.907 -11.003 32.032 1.00 92.31 277 LYS A C 1
ATOM 2330 O O . LYS A 1 277 ? -4.593 -9.984 32.006 1.00 92.31 277 LYS A O 1
ATOM 2335 N N . THR A 1 278 ? -3.640 -11.668 33.151 1.00 82.88 278 THR A N 1
ATOM 2336 C CA . THR A 1 278 ? -4.168 -11.299 34.479 1.00 82.88 278 THR A CA 1
ATOM 2337 C C . THR A 1 278 ? -3.072 -11.071 35.523 1.00 82.88 278 THR A C 1
ATOM 2339 O O . THR A 1 278 ? -3.376 -10.633 36.628 1.00 82.88 278 THR A O 1
ATOM 2342 N N . GLY A 1 279 ? -1.806 -11.345 35.189 1.00 87.62 279 GLY A N 1
ATOM 2343 C CA . GLY A 1 279 ? -0.669 -11.170 36.092 1.00 87.62 279 GLY A CA 1
ATOM 2344 C C . GLY A 1 279 ? -0.223 -9.712 36.229 1.00 87.62 279 GLY A C 1
ATOM 2345 O O . GLY A 1 279 ? -0.152 -8.970 35.248 1.00 87.62 279 GLY A O 1
ATOM 2346 N N . GLU A 1 280 ? 0.150 -9.317 37.445 1.00 89.12 280 GLU A N 1
ATOM 2347 C CA . GLU A 1 280 ? 0.654 -7.970 37.746 1.00 89.12 280 GLU A CA 1
ATOM 2348 C C . GLU A 1 280 ? 1.978 -7.664 37.014 1.00 89.12 280 GLU A C 1
ATOM 2350 O O . GLU A 1 280 ? 2.194 -6.548 36.540 1.00 89.12 280 GLU A O 1
ATOM 2355 N N . ASP A 1 281 ? 2.849 -8.662 36.845 1.00 90.88 281 ASP A N 1
ATOM 2356 C CA . ASP A 1 281 ? 4.128 -8.494 36.140 1.00 90.88 281 ASP A CA 1
ATOM 2357 C C . ASP A 1 281 ? 3.946 -8.269 34.632 1.00 90.88 281 ASP A C 1
ATOM 2359 O O . ASP A 1 281 ? 4.653 -7.458 34.023 1.00 90.88 281 ASP A O 1
ATOM 2363 N N . ASP A 1 282 ? 2.953 -8.930 34.030 1.00 91.94 282 ASP A N 1
ATOM 2364 C CA . ASP A 1 282 ? 2.569 -8.709 32.635 1.00 91.94 282 ASP A CA 1
ATOM 2365 C C . ASP A 1 282 ? 2.105 -7.266 32.416 1.00 91.94 282 ASP A C 1
ATOM 2367 O O . ASP A 1 282 ? 2.562 -6.601 31.480 1.00 91.94 282 ASP A O 1
ATOM 2371 N N . TYR A 1 283 ? 1.236 -6.773 33.304 1.00 93.56 283 TYR A N 1
ATOM 2372 C CA . TYR A 1 283 ? 0.768 -5.391 33.288 1.00 93.56 283 TYR A CA 1
ATOM 2373 C C . TYR A 1 283 ? 1.934 -4.404 33.413 1.00 93.56 283 TYR A C 1
ATOM 2375 O O . TYR A 1 283 ? 2.054 -3.498 32.587 1.00 93.56 283 TYR A O 1
ATOM 2383 N N . LYS A 1 284 ? 2.832 -4.591 34.391 1.00 93.94 284 LYS A N 1
ATOM 2384 C CA . LYS A 1 284 ? 3.993 -3.707 34.595 1.00 93.94 284 LYS A CA 1
ATOM 2385 C C . LYS A 1 284 ? 4.878 -3.632 33.353 1.00 93.94 284 LYS A C 1
ATOM 2387 O O . LYS A 1 284 ? 5.259 -2.535 32.941 1.00 93.94 284 LYS A O 1
ATOM 2392 N N . LYS A 1 285 ? 5.164 -4.774 32.718 1.00 94.56 285 LYS A N 1
ATOM 2393 C CA . LYS A 1 285 ? 5.965 -4.833 31.485 1.00 94.56 285 LYS A CA 1
ATOM 2394 C C . LYS A 1 285 ? 5.276 -4.114 30.323 1.00 94.56 285 LYS A C 1
ATOM 2396 O O . LYS A 1 285 ? 5.916 -3.354 29.599 1.00 94.56 285 LYS A O 1
ATOM 2401 N N . ILE A 1 286 ? 3.975 -4.339 30.145 1.00 95.19 286 ILE A N 1
ATOM 2402 C CA . ILE A 1 286 ? 3.173 -3.676 29.108 1.00 95.19 286 ILE A CA 1
ATOM 2403 C C . ILE A 1 286 ? 3.134 -2.164 29.337 1.00 95.19 286 ILE A C 1
ATOM 2405 O O . ILE A 1 286 ? 3.383 -1.403 28.406 1.00 95.19 286 ILE A O 1
ATOM 2409 N N . TYR A 1 287 ? 2.884 -1.732 30.571 1.00 95.31 287 TYR A N 1
ATOM 2410 C CA . TYR A 1 287 ? 2.857 -0.325 30.950 1.00 95.31 287 TYR A CA 1
ATOM 2411 C C . TYR A 1 287 ? 4.187 0.367 30.646 1.00 95.31 287 TYR A C 1
ATOM 2413 O O . TYR A 1 287 ? 4.197 1.401 29.983 1.00 95.31 287 TYR A O 1
ATOM 2421 N N . GLN A 1 288 ? 5.316 -0.228 31.046 1.00 94.38 288 GLN A N 1
ATOM 2422 C CA . GLN A 1 288 ? 6.640 0.322 30.741 1.00 94.38 288 GLN A CA 1
ATOM 2423 C C . GLN A 1 288 ? 6.877 0.469 29.233 1.00 94.38 288 GLN A C 1
ATOM 2425 O O . GLN A 1 288 ? 7.428 1.479 28.798 1.00 94.38 288 GLN A O 1
ATOM 2430 N N . ASN A 1 289 ? 6.448 -0.506 28.428 1.00 95.00 289 ASN A N 1
ATOM 2431 C CA . ASN A 1 289 ? 6.586 -0.436 26.974 1.00 95.00 289 ASN A CA 1
ATOM 2432 C C . ASN A 1 289 ? 5.707 0.662 26.361 1.00 95.00 289 ASN A C 1
ATOM 2434 O O . ASN A 1 289 ? 6.193 1.422 25.527 1.00 95.00 289 ASN A O 1
ATOM 2438 N N . ILE A 1 290 ? 4.449 0.780 26.801 1.00 95.50 290 ILE A N 1
ATOM 2439 C CA . ILE A 1 290 ? 3.533 1.840 26.356 1.00 95.50 290 ILE A CA 1
ATOM 2440 C C . ILE A 1 290 ? 4.106 3.215 26.704 1.00 95.50 290 ILE A C 1
ATOM 2442 O O . ILE A 1 290 ? 4.178 4.073 25.830 1.00 95.50 290 ILE A O 1
ATOM 2446 N N . VAL A 1 291 ? 4.578 3.413 27.939 1.00 93.31 291 VAL A N 1
ATOM 2447 C CA . VAL A 1 291 ? 5.175 4.685 28.378 1.00 93.31 291 VAL A CA 1
ATOM 2448 C C . VAL A 1 291 ? 6.381 5.051 27.519 1.00 93.31 291 VAL A C 1
ATOM 2450 O O . VAL A 1 291 ? 6.416 6.151 26.974 1.00 93.31 291 VAL A O 1
ATOM 2453 N N . LYS A 1 292 ? 7.336 4.127 27.339 1.00 92.25 292 LYS A N 1
ATOM 2454 C CA . LYS A 1 292 ? 8.526 4.370 26.504 1.00 92.25 292 LYS A CA 1
ATOM 2455 C C . LYS A 1 292 ? 8.146 4.756 25.076 1.00 92.25 292 LYS A C 1
ATOM 2457 O O . LYS A 1 292 ? 8.757 5.647 24.493 1.00 92.25 292 LYS A O 1
ATOM 2462 N N . GLN A 1 293 ? 7.136 4.097 24.517 1.00 92.94 293 GLN A N 1
ATOM 2463 C CA . GLN A 1 293 ? 6.694 4.348 23.154 1.00 92.94 293 GLN A CA 1
ATOM 2464 C C . GLN A 1 293 ? 5.964 5.688 23.009 1.00 92.94 293 GLN A C 1
ATOM 2466 O O . GLN A 1 293 ? 6.327 6.474 22.142 1.00 92.94 293 GLN A O 1
ATOM 2471 N N . PHE A 1 294 ? 5.006 5.997 23.884 1.00 93.06 294 PHE A N 1
ATOM 2472 C CA . PHE A 1 294 ? 4.277 7.273 23.873 1.00 93.06 294 PHE A CA 1
ATOM 2473 C C . PHE A 1 294 ? 5.192 8.466 24.188 1.00 93.06 294 PHE A C 1
ATOM 2475 O O . PHE A 1 294 ? 5.012 9.566 23.684 1.00 93.06 294 PHE A O 1
ATOM 2482 N N . GLN A 1 295 ? 6.230 8.283 25.001 1.00 89.81 295 GLN A N 1
ATOM 2483 C CA . GLN A 1 295 ? 7.202 9.354 25.224 1.00 89.81 295 GLN A CA 1
ATOM 2484 C C . GLN A 1 295 ? 8.065 9.631 23.988 1.00 89.81 295 GLN A C 1
ATOM 2486 O O . GLN A 1 295 ? 8.451 10.781 23.782 1.00 89.81 295 GLN A O 1
ATOM 2491 N N . LYS A 1 296 ? 8.344 8.598 23.182 1.00 90.94 296 LYS A N 1
ATOM 2492 C CA . LYS A 1 296 ? 9.147 8.696 21.959 1.00 90.94 296 LYS A CA 1
ATOM 2493 C C . LYS A 1 296 ? 8.373 9.298 20.780 1.00 90.94 296 LYS A C 1
ATOM 2495 O O . LYS A 1 296 ? 8.978 10.023 20.003 1.00 90.94 296 LYS A O 1
ATOM 2500 N N . LEU A 1 297 ? 7.087 8.975 20.635 1.00 92.25 297 LEU A N 1
ATOM 2501 C CA . LEU A 1 297 ? 6.292 9.339 19.457 1.00 92.25 297 LEU A CA 1
ATOM 2502 C C . LEU A 1 297 ? 5.753 10.773 19.533 1.00 92.25 297 LEU A C 1
ATOM 2504 O O . LEU A 1 297 ? 5.035 11.114 20.481 1.00 92.25 297 LEU A O 1
ATOM 2508 N N . HIS A 1 298 ? 6.028 11.578 18.507 1.00 92.06 298 HIS A N 1
ATOM 2509 C CA . HIS A 1 298 ? 5.470 12.920 18.336 1.00 92.06 298 HIS A CA 1
ATOM 2510 C C . HIS A 1 298 ? 3.936 12.899 18.242 1.00 92.06 298 HIS A C 1
ATOM 2512 O O . HIS A 1 298 ? 3.275 13.675 18.931 1.00 92.06 298 HIS A O 1
ATOM 2518 N N . TYR A 1 299 ? 3.364 11.954 17.494 1.00 91.62 299 TYR A N 1
ATOM 2519 C CA . TYR A 1 299 ? 1.929 11.776 17.258 1.00 91.62 299 TYR A CA 1
ATOM 2520 C C . TYR A 1 299 ? 1.112 11.720 18.554 1.00 91.62 299 TYR A C 1
ATOM 2522 O O . TYR A 1 299 ? 0.032 12.292 18.669 1.00 91.62 299 TYR A O 1
ATOM 2530 N N . THR A 1 300 ? 1.646 11.067 19.589 1.00 92.25 300 THR A N 1
ATOM 2531 C CA . THR A 1 300 ? 0.946 10.918 20.876 1.00 92.25 300 THR A CA 1
ATOM 2532 C C . THR A 1 300 ? 0.925 12.193 21.724 1.00 92.25 300 THR A C 1
ATOM 2534 O O . THR A 1 300 ? 0.252 12.227 22.756 1.00 92.25 300 THR A O 1
ATOM 2537 N N . SER A 1 301 ? 1.622 13.257 21.310 1.00 89.44 301 SER A N 1
ATOM 2538 C CA . SER A 1 301 ? 1.593 14.559 21.989 1.00 89.44 301 SER A CA 1
ATOM 2539 C C . SER A 1 301 ? 0.182 15.143 22.083 1.00 89.44 301 SER A C 1
ATOM 2541 O O . SER A 1 301 ? -0.136 15.798 23.075 1.00 89.44 301 SER A O 1
ATOM 2543 N N . LYS A 1 302 ? -0.695 14.828 21.120 1.00 89.69 302 LYS A N 1
ATOM 2544 C CA . LYS A 1 302 ? -2.080 15.312 21.083 1.00 89.69 302 LYS A CA 1
ATOM 2545 C C . LYS A 1 302 ? -2.926 14.888 22.286 1.00 89.69 302 LYS A C 1
ATOM 2547 O O . LYS A 1 302 ? -3.890 15.579 22.605 1.00 89.69 302 LYS A O 1
ATOM 2552 N N . TYR A 1 303 ? -2.535 13.807 22.961 1.00 90.31 303 TYR A N 1
ATOM 2553 C CA . TYR A 1 303 ? -3.207 13.265 24.142 1.00 90.31 303 TYR A CA 1
ATOM 2554 C C . TYR A 1 303 ? -2.676 13.832 25.473 1.00 90.31 303 TYR A C 1
ATOM 2556 O O . TYR A 1 303 ? -3.094 13.374 26.536 1.00 90.31 303 TYR A O 1
ATOM 2564 N N . ARG A 1 304 ? -1.701 14.751 25.460 1.00 86.88 304 ARG A N 1
ATOM 2565 C CA . ARG A 1 304 ? -1.096 15.293 26.690 1.00 86.88 304 ARG A CA 1
ATOM 2566 C C . ARG A 1 304 ? -1.975 16.375 27.320 1.00 86.88 304 ARG A C 1
ATOM 2568 O O . ARG A 1 304 ? -2.570 17.179 26.608 1.00 86.88 304 ARG A O 1
ATOM 2575 N N . GLU A 1 305 ? -2.017 16.406 28.653 1.00 72.25 305 GLU A N 1
ATOM 2576 C CA . GLU A 1 305 ? -2.737 17.433 29.429 1.00 72.25 305 GLU A CA 1
ATOM 2577 C C . GLU A 1 305 ? -2.073 18.812 29.341 1.00 72.25 305 GLU A C 1
ATOM 2579 O O . GLU A 1 305 ? -2.762 19.829 29.372 1.00 72.25 305 GLU A O 1
ATOM 2584 N N . ASP A 1 306 ? -0.750 18.850 29.164 1.00 61.97 306 ASP A N 1
ATOM 2585 C CA . ASP A 1 306 ? 0.062 20.072 29.183 1.00 61.97 306 ASP A CA 1
ATOM 2586 C C . ASP A 1 306 ? -0.032 20.883 27.877 1.00 61.97 306 ASP A C 1
ATOM 2588 O O . ASP A 1 306 ? 0.961 21.438 27.406 1.00 61.97 306 ASP A O 1
ATOM 2592 N N . LYS A 1 307 ? -1.220 20.982 27.268 1.00 53.41 307 LYS A N 1
ATOM 2593 C CA . LYS A 1 307 ? -1.487 22.000 26.245 1.00 53.41 307 LYS A CA 1
ATOM 2594 C C . LYS A 1 307 ? -1.619 23.362 26.934 1.00 53.41 307 LYS A C 1
ATOM 2596 O O . LYS A 1 307 ? -2.716 23.899 27.050 1.00 53.41 307 LYS A O 1
ATOM 2601 N N . LYS A 1 308 ? -0.507 23.904 27.432 1.00 42.94 308 LYS A N 1
ATOM 2602 C CA . LYS A 1 308 ? -0.374 25.344 27.658 1.00 42.94 308 LYS A CA 1
ATOM 2603 C C . LYS A 1 308 ? 0.506 25.935 26.566 1.00 42.94 308 LYS A C 1
ATOM 2605 O O . LYS A 1 308 ? 1.559 25.397 26.244 1.00 42.94 308 LYS A O 1
ATOM 2610 N N . GLU A 1 309 ? -0.049 26.992 25.995 1.00 43.75 309 GLU A N 1
ATOM 2611 C CA . GLU A 1 309 ? 0.427 27.833 24.908 1.00 43.75 309 GLU A CA 1
ATOM 2612 C C . GLU A 1 309 ? 1.861 28.356 25.118 1.00 43.75 309 GLU A C 1
ATOM 2614 O O . GLU A 1 309 ? 2.372 28.395 26.237 1.00 43.75 309 GLU A O 1
ATOM 2619 N N . ASP A 1 310 ? 2.450 28.788 24.000 1.00 39.16 310 ASP A N 1
ATOM 2620 C CA . ASP A 1 310 ? 3.713 29.517 23.829 1.00 39.16 310 ASP A CA 1
ATOM 2621 C C . ASP A 1 310 ? 5.029 28.720 23.901 1.00 39.16 310 ASP A C 1
ATOM 2623 O O . ASP A 1 310 ? 5.717 28.669 24.921 1.00 39.16 310 ASP A O 1
ATOM 2627 N N . LYS A 1 311 ? 5.491 28.244 22.733 1.00 34.62 311 LYS A N 1
ATOM 2628 C CA . LYS A 1 311 ? 6.490 29.000 21.946 1.00 34.62 311 LYS A CA 1
ATOM 2629 C C . LYS A 1 311 ? 6.700 28.434 20.525 1.00 34.62 311 LYS A C 1
ATOM 2631 O O . LYS A 1 311 ? 6.610 27.219 20.347 1.00 34.62 311 LYS A O 1
ATOM 2636 N N . PRO A 1 312 ? 6.966 29.314 19.540 1.00 44.72 312 PRO A N 1
ATOM 2637 C CA . PRO A 1 312 ? 7.259 28.966 18.151 1.00 44.72 312 PRO A CA 1
ATOM 2638 C C . PRO A 1 312 ? 8.722 28.532 17.975 1.00 44.72 312 PRO A C 1
ATOM 2640 O O . PRO A 1 312 ? 9.547 28.822 18.839 1.00 44.72 312 PRO A O 1
ATOM 2643 N N . ASP A 1 313 ? 8.983 27.860 16.849 1.00 42.19 313 ASP A N 1
ATOM 2644 C CA . ASP A 1 313 ? 10.271 27.670 16.168 1.00 42.19 313 ASP A CA 1
ATOM 2645 C C . ASP A 1 313 ? 11.527 27.575 17.045 1.00 42.19 313 ASP A C 1
ATOM 2647 O O . ASP A 1 313 ? 12.092 28.587 17.444 1.00 42.19 313 ASP A O 1
ATOM 2651 N N . ASP A 1 314 ? 12.045 26.355 17.229 1.00 34.56 314 ASP A N 1
ATOM 2652 C CA . ASP A 1 314 ? 13.470 26.149 16.967 1.00 34.56 314 ASP A CA 1
ATOM 2653 C C . ASP A 1 314 ? 13.858 24.681 16.720 1.00 34.56 314 ASP A C 1
ATOM 2655 O O . ASP A 1 314 ? 13.518 23.747 17.449 1.00 34.56 314 ASP A O 1
ATOM 2659 N N . MET A 1 315 ? 14.597 24.553 15.620 1.00 32.94 315 MET A N 1
ATOM 2660 C CA . MET A 1 315 ? 15.494 23.503 15.149 1.00 32.94 315 MET A CA 1
ATOM 2661 C C . MET A 1 315 ? 16.096 22.527 16.180 1.00 32.94 315 MET A C 1
ATOM 2663 O O . MET A 1 315 ? 16.539 22.899 17.258 1.00 32.94 315 MET A O 1
ATOM 2667 N N . TYR A 1 316 ? 16.281 21.286 15.705 1.00 35.00 316 TYR A N 1
ATOM 2668 C CA . TYR A 1 316 ? 17.433 20.398 15.940 1.00 35.00 316 TYR A CA 1
ATOM 2669 C C . TYR A 1 316 ? 18.123 20.424 17.317 1.00 35.00 316 TYR A C 1
ATOM 2671 O O . TYR A 1 316 ? 18.903 21.315 17.622 1.00 35.00 316 TYR A O 1
ATOM 2679 N N . THR A 1 317 ? 18.045 19.309 18.047 1.00 32.81 317 THR A N 1
ATOM 2680 C CA . THR A 1 317 ? 19.184 18.725 18.795 1.00 32.81 317 THR A CA 1
ATOM 2681 C C . THR A 1 317 ? 18.812 17.289 19.195 1.00 32.81 317 THR A C 1
ATOM 2683 O O . THR A 1 317 ? 17.877 17.050 19.947 1.00 32.81 317 THR A O 1
ATOM 2686 N N . VAL A 1 318 ? 19.305 16.286 18.464 1.00 31.67 318 VAL A N 1
ATOM 2687 C CA . VAL A 1 318 ? 20.521 15.507 18.772 1.00 31.67 318 VAL A CA 1
ATOM 2688 C C . VAL A 1 318 ? 20.413 14.725 20.086 1.00 31.67 318 VAL A C 1
ATOM 2690 O O . VAL A 1 318 ? 20.370 15.279 21.178 1.00 31.67 318 VAL A O 1
ATOM 2693 N N . TYR A 1 319 ? 20.411 13.399 19.919 1.00 37.59 319 TYR A N 1
ATOM 2694 C CA . TYR A 1 319 ? 20.719 12.353 20.892 1.00 37.59 319 TYR A CA 1
ATOM 2695 C C . TYR A 1 319 ? 21.491 12.836 22.129 1.00 37.59 319 TYR A C 1
ATOM 2697 O O . TYR A 1 319 ? 22.693 13.061 22.055 1.00 37.59 319 TYR A O 1
ATOM 2705 N N . ASN A 1 320 ? 20.803 12.918 23.270 1.00 30.12 320 ASN A N 1
ATOM 2706 C CA . ASN A 1 320 ? 21.357 12.683 24.608 1.00 30.12 320 ASN A CA 1
ATOM 2707 C C . ASN A 1 320 ? 20.219 12.647 25.638 1.00 30.12 320 ASN A C 1
ATOM 2709 O O . ASN A 1 320 ? 19.989 13.593 26.388 1.00 30.12 320 ASN A O 1
ATOM 2713 N N . VAL A 1 321 ? 19.490 11.529 25.698 1.00 34.53 321 VAL A N 1
ATOM 2714 C CA . VAL A 1 321 ? 18.564 11.289 26.812 1.00 34.53 321 VAL A CA 1
ATOM 2715 C C . VAL A 1 321 ? 19.381 10.786 28.001 1.00 34.53 321 VAL A C 1
ATOM 2717 O O . VAL A 1 321 ? 19.573 9.585 28.188 1.00 34.53 321 VAL A O 1
ATOM 2720 N N . LYS A 1 322 ? 19.851 11.725 28.831 1.00 28.83 322 LYS A N 1
ATOM 2721 C CA . LYS A 1 322 ? 19.969 11.455 30.267 1.00 28.83 322 LYS A CA 1
ATOM 2722 C C . LYS A 1 322 ? 18.561 11.127 30.756 1.00 28.83 322 LYS A C 1
ATOM 2724 O O . LYS A 1 322 ? 17.639 11.911 30.547 1.00 28.83 322 LYS A O 1
ATOM 2729 N N . TRP A 1 323 ? 18.406 9.954 31.358 1.00 35.00 323 TRP A N 1
ATOM 2730 C CA . TRP A 1 323 ? 17.186 9.530 32.031 1.00 35.00 323 TRP A CA 1
ATOM 2731 C C . TRP A 1 323 ? 16.859 10.532 33.140 1.00 35.00 323 TRP A C 1
ATOM 2733 O O . TRP A 1 323 ? 17.381 10.433 34.245 1.00 35.00 323 TRP A O 1
ATOM 2743 N N . VAL A 1 324 ? 16.028 11.526 32.831 1.00 32.66 324 VAL A N 1
ATOM 2744 C CA . VAL A 1 324 ? 15.371 12.326 33.860 1.00 32.66 324 VAL A CA 1
ATOM 2745 C C . VAL A 1 324 ? 14.222 11.471 34.370 1.00 32.66 324 VAL A C 1
ATOM 2747 O O . VAL A 1 324 ? 13.183 11.324 33.726 1.00 32.66 324 VAL A O 1
ATOM 2750 N N . GLU A 1 325 ? 14.465 10.830 35.506 1.00 32.91 325 GLU A N 1
ATOM 2751 C CA . GLU A 1 325 ? 13.421 10.246 36.328 1.00 32.91 325 GLU A CA 1
ATOM 2752 C C . GLU A 1 325 ? 12.361 11.315 36.651 1.00 32.91 325 GLU A C 1
ATOM 2754 O O . GLU A 1 325 ? 12.672 12.415 37.100 1.00 32.91 325 GLU A O 1
ATOM 2759 N N . ASN A 1 326 ? 11.093 10.943 36.465 1.00 36.16 326 ASN A N 1
ATOM 2760 C CA . ASN A 1 326 ? 9.929 11.501 37.158 1.00 36.16 326 ASN A CA 1
ATOM 2761 C C . ASN A 1 326 ? 9.470 12.939 36.859 1.00 36.16 326 ASN A C 1
ATOM 2763 O O . ASN A 1 326 ? 9.118 13.683 37.769 1.00 36.16 326 ASN A O 1
ATOM 2767 N N . THR A 1 327 ? 9.192 13.236 35.593 1.00 41.81 327 THR A N 1
ATOM 2768 C CA . THR A 1 327 ? 7.906 13.883 35.274 1.00 41.81 327 THR A CA 1
ATOM 2769 C C . THR A 1 327 ? 7.164 13.015 34.269 1.00 41.81 327 THR A C 1
ATOM 2771 O O . THR A 1 327 ? 7.414 13.027 33.065 1.00 41.81 327 THR A O 1
ATOM 2774 N N . ILE A 1 328 ? 6.270 12.164 34.780 1.00 50.25 328 ILE A N 1
ATOM 2775 C CA . ILE A 1 328 ? 5.307 11.452 33.941 1.00 50.25 328 ILE A CA 1
ATOM 2776 C C . ILE A 1 328 ? 4.486 12.545 33.252 1.00 50.25 328 ILE A C 1
ATOM 2778 O O . ILE A 1 328 ? 3.674 13.185 33.907 1.00 50.25 328 ILE A O 1
ATOM 2782 N N . ARG A 1 329 ? 4.735 12.799 31.959 1.00 58.91 329 ARG A N 1
ATOM 2783 C CA . ARG A 1 329 ? 3.848 13.637 31.138 1.00 58.91 329 ARG A CA 1
ATOM 2784 C C . ARG A 1 329 ? 2.439 13.077 31.309 1.00 58.91 329 ARG A C 1
ATOM 2786 O O . ARG A 1 329 ? 2.239 11.889 31.039 1.00 58.91 329 ARG A O 1
ATOM 2793 N N . ASN A 1 330 ? 1.507 13.880 31.810 1.00 74.69 330 ASN A N 1
ATOM 2794 C CA . ASN A 1 330 ? 0.149 13.406 32.030 1.00 74.69 330 ASN A CA 1
ATOM 2795 C C . ASN A 1 330 ? -0.561 13.272 30.681 1.00 74.69 330 ASN A C 1
ATOM 2797 O O . ASN A 1 330 ? -0.498 14.163 29.831 1.00 74.69 330 ASN A O 1
ATOM 2801 N N . TYR A 1 331 ? -1.210 12.128 30.485 1.00 86.00 331 TYR A N 1
ATOM 2802 C CA . TYR A 1 331 ? -2.007 11.830 29.300 1.00 86.00 331 TYR A CA 1
ATOM 2803 C C . TYR A 1 331 ? -3.475 11.776 29.701 1.00 86.00 331 TYR A C 1
ATOM 2805 O O . TYR A 1 331 ? -3.818 11.095 30.669 1.00 86.00 331 TYR A O 1
ATOM 2813 N N . ASN A 1 332 ? -4.310 12.444 28.916 1.00 89.69 332 ASN A N 1
ATOM 2814 C CA . ASN A 1 332 ? -5.753 12.492 29.061 1.00 89.69 332 ASN A CA 1
ATOM 2815 C C . ASN A 1 332 ? -6.387 12.059 27.737 1.00 89.69 332 ASN A C 1
ATOM 2817 O O . ASN A 1 332 ? -6.689 12.877 26.871 1.00 89.69 332 ASN A O 1
ATOM 2821 N N . ILE A 1 333 ? -6.517 10.744 27.569 1.00 92.38 333 ILE A N 1
ATOM 2822 C CA . ILE A 1 333 ? -7.093 10.126 26.371 1.00 92.38 333 ILE A CA 1
ATOM 2823 C C . ILE A 1 333 ? -8.594 9.991 26.597 1.00 92.38 333 ILE A C 1
ATOM 2825 O O . ILE A 1 333 ? -9.002 9.353 27.566 1.00 92.38 333 ILE A O 1
ATOM 2829 N N . LYS A 1 334 ? -9.429 10.553 25.725 1.00 91.75 334 LYS A N 1
ATOM 2830 C CA . LYS A 1 334 ? -10.889 10.413 25.851 1.00 91.75 334 LYS A CA 1
ATOM 2831 C C . LYS A 1 334 ? -11.327 8.995 25.510 1.00 91.75 334 LYS A C 1
ATOM 2833 O O . LYS A 1 334 ? -10.670 8.301 24.739 1.00 91.75 334 LYS A O 1
ATOM 2838 N N . TYR A 1 335 ? -12.501 8.580 25.987 1.00 89.19 335 TYR A N 1
ATOM 2839 C CA . TYR A 1 335 ? -13.067 7.280 25.599 1.00 89.19 335 TYR A CA 1
ATOM 2840 C C . TYR A 1 335 ? -13.134 7.067 24.079 1.00 89.19 335 TYR A C 1
ATOM 2842 O O . TYR A 1 335 ? -12.763 6.004 23.593 1.00 89.19 335 TYR A O 1
ATOM 2850 N N . ALA A 1 336 ? -13.534 8.098 23.329 1.00 88.44 336 ALA A N 1
ATOM 2851 C CA . ALA A 1 336 ? -13.611 8.051 21.868 1.00 88.44 336 ALA A CA 1
ATOM 2852 C C . ALA A 1 336 ? -12.240 7.909 21.172 1.00 88.44 336 ALA A C 1
ATOM 2854 O O . ALA A 1 336 ? -12.187 7.567 19.998 1.00 88.44 336 ALA A O 1
ATOM 2855 N N . GLU A 1 337 ? -11.145 8.175 21.887 1.00 93.19 337 GLU A N 1
ATOM 2856 C CA . GLU A 1 337 ? -9.765 8.116 21.391 1.00 93.19 337 GLU A CA 1
ATOM 2857 C C . GLU A 1 337 ? -9.045 6.842 21.870 1.00 93.19 337 GLU A C 1
ATOM 2859 O O . GLU A 1 337 ? -7.923 6.562 21.450 1.00 93.19 337 GLU A O 1
ATOM 2864 N N . LEU A 1 338 ? -9.667 6.041 22.746 1.00 93.69 338 LEU A N 1
ATOM 2865 C CA . LEU A 1 338 ? -9.032 4.872 23.356 1.00 93.69 338 LEU A CA 1
ATOM 2866 C C . LEU A 1 338 ? -8.647 3.811 22.317 1.00 93.69 338 LEU A C 1
ATOM 2868 O O . LEU A 1 338 ? -7.547 3.255 22.380 1.00 93.69 338 LEU A O 1
ATOM 2872 N N . GLY A 1 339 ? -9.530 3.538 21.351 1.00 94.88 339 GLY A N 1
ATOM 2873 C CA . GLY A 1 339 ? -9.253 2.598 20.267 1.00 94.88 339 GLY A CA 1
ATOM 2874 C C . GLY A 1 339 ? -8.059 3.028 19.418 1.00 94.88 339 GLY A C 1
ATOM 2875 O O . GLY A 1 339 ? -7.207 2.206 19.064 1.00 94.88 339 GLY A O 1
ATOM 2876 N N . GLU A 1 340 ? -7.959 4.325 19.141 1.00 95.62 340 GLU A N 1
ATOM 2877 C CA . GLU A 1 340 ? -6.851 4.924 18.404 1.00 95.62 340 GLU A CA 1
ATOM 2878 C C . GLU A 1 340 ? -5.547 4.847 19.201 1.00 95.62 340 GLU A C 1
ATOM 2880 O O . GLU A 1 340 ? -4.571 4.292 18.704 1.00 95.62 340 GLU A O 1
ATOM 2885 N N . ALA A 1 341 ? -5.546 5.274 20.469 1.00 95.69 341 ALA A N 1
ATOM 2886 C CA . ALA A 1 341 ? -4.377 5.222 21.346 1.00 95.69 341 ALA A CA 1
ATOM 2887 C C . ALA A 1 341 ? -3.807 3.796 21.481 1.00 95.69 341 ALA A C 1
ATOM 2889 O O . ALA A 1 341 ? -2.593 3.583 21.398 1.00 95.69 341 ALA A O 1
ATOM 2890 N N . LEU A 1 342 ? -4.676 2.790 21.633 1.00 96.06 342 LEU A N 1
ATOM 2891 C CA . LEU A 1 342 ? -4.269 1.381 21.621 1.00 96.06 342 LEU A CA 1
ATOM 2892 C C . LEU A 1 342 ? -3.668 0.978 20.270 1.00 96.06 342 LEU A C 1
ATOM 2894 O O . LEU A 1 342 ? -2.651 0.282 20.225 1.00 96.06 342 LEU A O 1
ATOM 2898 N N . SER A 1 343 ? -4.271 1.432 19.173 1.00 95.25 343 SER A N 1
ATOM 2899 C CA . SER A 1 343 ? -3.785 1.161 17.821 1.00 95.25 343 SER A CA 1
ATOM 2900 C C . SER A 1 343 ? -2.411 1.780 17.565 1.00 95.25 343 SER A C 1
ATOM 2902 O O . SER A 1 343 ? -1.578 1.104 16.967 1.00 95.25 343 SER A O 1
ATOM 2904 N N . VAL A 1 344 ? -2.119 2.978 18.092 1.00 95.38 344 VAL A N 1
ATOM 2905 C CA . VAL A 1 344 ? -0.783 3.604 18.021 1.00 95.38 344 VAL A CA 1
ATOM 2906 C C . VAL A 1 344 ? 0.284 2.678 18.593 1.00 95.38 344 VAL A C 1
ATOM 2908 O O . VAL A 1 344 ? 1.274 2.371 17.924 1.00 95.38 344 VAL A O 1
ATOM 2911 N N . TYR A 1 345 ? 0.068 2.182 19.815 1.00 95.56 345 TYR A N 1
ATOM 2912 C CA . TYR A 1 345 ? 1.001 1.256 20.455 1.00 95.56 345 TYR A CA 1
ATOM 2913 C C . TYR A 1 345 ? 1.199 -0.007 19.609 1.00 95.56 345 TYR A C 1
ATOM 2915 O O . TYR A 1 345 ? 2.327 -0.399 19.314 1.00 95.56 345 TYR A O 1
ATOM 2923 N N . ILE A 1 346 ? 0.105 -0.643 19.179 1.00 94.56 346 ILE A N 1
ATOM 2924 C CA . ILE A 1 346 ? 0.166 -1.913 18.445 1.00 94.56 346 ILE A CA 1
ATOM 2925 C C . ILE A 1 346 ? 0.840 -1.734 17.075 1.00 94.56 346 ILE A C 1
ATOM 2927 O O . ILE A 1 346 ? 1.617 -2.601 16.666 1.00 94.56 346 ILE A O 1
ATOM 2931 N N . PHE A 1 347 ? 0.577 -0.619 16.389 1.00 92.75 347 PHE A N 1
ATOM 2932 C CA . PHE A 1 347 ? 1.154 -0.278 15.090 1.00 92.75 347 PHE A CA 1
ATOM 2933 C C . PHE A 1 347 ? 2.670 -0.116 15.183 1.00 92.75 347 PHE A C 1
ATOM 2935 O O . PHE A 1 347 ? 3.410 -0.844 14.520 1.00 92.75 347 PHE A O 1
ATOM 2942 N N . PHE A 1 348 ? 3.146 0.748 16.080 1.00 92.75 348 PHE A N 1
ATOM 2943 C CA . PHE A 1 348 ? 4.572 1.038 16.198 1.00 92.75 348 PHE A CA 1
ATOM 2944 C C . PHE A 1 348 ? 5.361 -0.020 16.984 1.00 92.75 348 PHE A C 1
ATOM 2946 O O . PHE A 1 348 ? 6.590 0.010 16.965 1.00 92.75 348 PHE A O 1
ATOM 2953 N N . LYS A 1 349 ? 4.723 -0.982 17.679 1.00 90.94 349 LYS A N 1
ATOM 2954 C CA . LYS A 1 349 ? 5.456 -2.137 18.253 1.00 90.94 349 LYS A CA 1
ATOM 2955 C C . LYS A 1 349 ? 6.024 -3.055 17.159 1.00 90.94 349 LYS A C 1
ATOM 2957 O O . LYS A 1 349 ? 6.885 -3.890 17.440 1.00 90.94 349 LYS A O 1
ATOM 2962 N N . ARG A 1 350 ? 5.503 -2.974 15.928 1.00 87.12 350 ARG A N 1
ATOM 2963 C CA . ARG A 1 350 ? 5.936 -3.814 14.806 1.00 87.12 350 ARG A CA 1
ATOM 2964 C C . ARG A 1 350 ? 7.333 -3.416 14.334 1.00 87.12 350 ARG A C 1
ATOM 2966 O O . ARG A 1 350 ? 7.694 -2.246 14.285 1.00 87.12 350 ARG A O 1
ATOM 2973 N N . LYS A 1 351 ? 8.107 -4.414 13.904 1.00 83.00 351 LYS A N 1
ATOM 2974 C CA . LYS A 1 351 ? 9.419 -4.194 13.287 1.00 83.00 351 LYS A CA 1
ATOM 2975 C C . LYS A 1 351 ? 9.270 -3.359 12.004 1.00 83.00 351 LYS A C 1
ATOM 2977 O O . LYS A 1 351 ? 8.367 -3.631 11.216 1.00 83.00 351 LYS A O 1
ATOM 2982 N N . ASN A 1 352 ? 10.188 -2.415 11.785 1.00 82.38 352 ASN A N 1
ATOM 2983 C CA . ASN A 1 352 ? 10.260 -1.541 10.602 1.00 82.38 352 ASN A CA 1
ATOM 2984 C C . ASN A 1 352 ? 9.073 -0.568 10.435 1.00 82.38 352 ASN A C 1
ATOM 2986 O O . ASN A 1 352 ? 8.720 -0.226 9.309 1.00 82.38 352 ASN A O 1
ATOM 2990 N N . TYR A 1 353 ? 8.435 -0.151 11.532 1.00 87.38 353 TYR A N 1
ATOM 2991 C CA . TYR A 1 353 ? 7.485 0.964 11.536 1.00 87.38 353 TYR A CA 1
ATOM 2992 C C . TYR A 1 353 ? 8.093 2.106 12.343 1.00 87.38 353 TYR A C 1
ATOM 2994 O O . TYR A 1 353 ? 8.259 1.986 13.558 1.00 87.38 353 TYR A O 1
ATOM 3002 N N . ARG A 1 354 ? 8.467 3.187 11.657 1.00 89.44 354 ARG A N 1
ATOM 3003 C CA . ARG A 1 354 ? 9.070 4.379 12.257 1.00 89.44 354 ARG A CA 1
ATOM 3004 C C . ARG A 1 354 ? 8.168 5.565 11.964 1.00 89.44 354 ARG A C 1
ATOM 3006 O O . ARG A 1 354 ? 7.563 5.626 10.904 1.00 89.44 354 ARG A O 1
ATOM 3013 N N . GLU A 1 355 ? 8.039 6.464 12.927 1.00 91.75 355 GLU A N 1
ATOM 3014 C CA . GLU A 1 355 ? 7.161 7.630 12.797 1.00 91.75 355 GLU A CA 1
ATOM 3015 C C . GLU A 1 355 ? 7.598 8.548 11.651 1.00 91.75 355 GLU A C 1
ATOM 3017 O O . GLU A 1 355 ? 6.767 8.978 10.869 1.00 91.75 355 GLU A O 1
ATOM 3022 N N . GLU A 1 356 ? 8.910 8.726 11.485 1.00 91.56 356 GLU A N 1
ATOM 3023 C CA . GLU A 1 356 ? 9.548 9.511 10.418 1.00 91.56 356 GLU A CA 1
ATOM 3024 C C . GLU A 1 356 ? 9.267 9.020 8.983 1.00 91.56 356 GLU A C 1
ATOM 3026 O O . GLU A 1 356 ? 9.561 9.736 8.030 1.00 91.56 356 GLU A O 1
ATOM 3031 N N . ASP A 1 357 ? 8.708 7.816 8.811 1.00 90.44 357 ASP A N 1
ATOM 3032 C CA . ASP A 1 357 ? 8.320 7.284 7.497 1.00 90.44 357 ASP A CA 1
ATOM 3033 C C . ASP A 1 357 ? 6.939 7.784 7.027 1.00 90.44 357 ASP A C 1
ATOM 3035 O O . ASP A 1 357 ? 6.509 7.445 5.922 1.00 90.44 357 ASP A O 1
ATOM 3039 N N . TYR A 1 358 ? 6.227 8.555 7.852 1.00 89.50 358 TYR A N 1
ATOM 3040 C CA . TYR A 1 358 ? 4.855 8.986 7.595 1.00 89.50 358 TYR A CA 1
ATOM 3041 C C . TYR A 1 358 ? 4.685 10.473 7.899 1.00 89.50 358 TYR A C 1
ATOM 3043 O O . TYR A 1 358 ? 5.300 11.002 8.826 1.00 89.50 358 TYR A O 1
ATOM 3051 N N . THR A 1 359 ? 3.816 11.144 7.144 1.00 89.25 359 THR A N 1
ATOM 3052 C CA . THR A 1 359 ? 3.387 12.496 7.511 1.00 89.25 359 THR A CA 1
ATOM 3053 C C . THR A 1 359 ? 2.405 12.441 8.683 1.00 89.25 359 THR A C 1
ATOM 3055 O O . THR A 1 359 ? 1.802 11.401 8.963 1.00 89.25 359 THR A O 1
ATOM 3058 N N . GLU A 1 360 ? 2.216 13.563 9.379 1.00 89.00 360 GLU A N 1
ATOM 3059 C CA . GLU A 1 360 ? 1.241 13.640 10.473 1.00 89.00 360 GLU A CA 1
ATOM 3060 C C . GLU A 1 360 ? -0.193 13.354 9.990 1.00 89.00 360 GLU A C 1
ATOM 3062 O O . GLU A 1 360 ? -0.926 12.633 10.665 1.00 89.00 360 GLU A O 1
ATOM 3067 N N . ASP A 1 361 ? -0.562 13.824 8.792 1.00 89.00 361 ASP A N 1
ATOM 3068 C CA . ASP A 1 361 ? -1.865 13.545 8.163 1.00 89.00 361 ASP A CA 1
ATOM 3069 C C . ASP A 1 361 ? -2.043 12.050 7.842 1.00 89.00 361 ASP A C 1
ATOM 3071 O O . ASP A 1 361 ? -3.098 11.474 8.121 1.00 89.00 361 ASP A O 1
ATOM 3075 N N . ASP A 1 362 ? -0.999 11.385 7.328 1.00 88.88 362 ASP A N 1
ATOM 3076 C CA . ASP A 1 362 ? -1.050 9.942 7.060 1.00 88.88 362 ASP A CA 1
ATOM 3077 C C . ASP A 1 362 ? -1.257 9.153 8.355 1.00 88.88 362 ASP A C 1
ATOM 3079 O O . ASP A 1 362 ? -2.095 8.246 8.412 1.00 88.88 362 ASP A O 1
ATOM 3083 N N . LEU A 1 363 ? -0.513 9.508 9.409 1.00 91.06 363 LEU A N 1
ATOM 3084 C CA . LEU A 1 363 ? -0.647 8.884 10.722 1.00 91.06 363 LEU A CA 1
ATOM 3085 C C . LEU A 1 363 ? -2.036 9.115 11.303 1.00 91.06 363 LEU A C 1
ATOM 3087 O O . LEU A 1 363 ? -2.632 8.165 11.807 1.00 91.06 363 LEU A O 1
ATOM 3091 N N . GLU A 1 364 ? -2.580 10.326 11.192 1.00 91.38 364 GLU A N 1
ATOM 3092 C CA . GLU A 1 364 ? -3.920 10.634 11.680 1.00 91.38 364 GLU A CA 1
ATOM 3093 C C . GLU A 1 364 ? -4.979 9.782 10.989 1.00 91.38 364 GLU A C 1
ATOM 3095 O O . GLU A 1 364 ? -5.762 9.098 11.657 1.00 91.38 364 GLU A O 1
ATOM 3100 N N . LYS A 1 365 ? -4.962 9.738 9.652 1.00 90.25 365 LYS A N 1
ATOM 3101 C CA . LYS A 1 365 ? -5.901 8.923 8.875 1.00 90.25 365 LYS A CA 1
ATOM 3102 C C . LYS A 1 365 ? -5.789 7.449 9.246 1.00 90.25 365 LYS A C 1
ATOM 3104 O O . LYS A 1 365 ? -6.800 6.809 9.533 1.00 90.25 365 LYS A O 1
ATOM 3109 N N . VAL A 1 366 ? -4.576 6.904 9.276 1.00 90.75 366 VAL A N 1
ATOM 3110 C CA . VAL A 1 366 ? -4.333 5.469 9.486 1.00 90.75 366 VAL A CA 1
ATOM 3111 C C . VAL A 1 366 ? -4.648 5.037 10.910 1.00 90.75 366 VAL A C 1
ATOM 3113 O O . VAL A 1 366 ? -5.299 4.010 11.118 1.00 90.75 366 VAL A O 1
ATOM 3116 N N . LEU A 1 367 ? -4.195 5.793 11.907 1.00 92.94 367 LEU A N 1
ATOM 3117 C CA . LEU A 1 367 ? -4.377 5.431 13.308 1.00 92.94 367 LEU A CA 1
ATOM 3118 C C . LEU A 1 367 ? -5.836 5.621 13.723 1.00 92.94 367 LEU A C 1
ATOM 3120 O O . LEU A 1 367 ? -6.378 4.725 14.375 1.00 92.94 367 LEU A O 1
ATOM 3124 N N . SER A 1 368 ? -6.510 6.675 13.246 1.00 92.25 368 SER A N 1
ATOM 3125 C CA . SER A 1 368 ? -7.961 6.841 13.417 1.00 92.25 368 SER A CA 1
ATOM 3126 C C . SER A 1 368 ? -8.738 5.679 12.792 1.00 92.25 368 SER A C 1
ATOM 3128 O O . SER A 1 368 ? -9.662 5.128 13.399 1.00 92.25 368 SER A O 1
ATOM 3130 N N . LEU A 1 369 ? -8.338 5.237 11.594 1.00 92.88 369 LEU A N 1
ATOM 3131 C CA . LEU A 1 369 ? -8.937 4.089 10.913 1.00 92.88 369 LEU A CA 1
ATOM 3132 C C . LEU A 1 369 ? -8.773 2.795 11.717 1.00 92.88 369 LEU A C 1
ATOM 3134 O O . LEU A 1 369 ? -9.745 2.064 11.919 1.00 92.88 369 LEU A O 1
ATOM 3138 N N . TYR A 1 370 ? -7.563 2.513 12.209 1.00 94.19 370 TYR A N 1
ATOM 3139 C CA . TYR A 1 370 ? -7.311 1.354 13.065 1.00 94.19 370 TYR A CA 1
ATOM 3140 C C . TYR A 1 370 ? -8.076 1.436 14.388 1.00 94.19 370 TYR A C 1
ATOM 3142 O O . TYR A 1 370 ? -8.632 0.421 14.813 1.00 94.19 370 TYR A O 1
ATOM 3150 N N . GLY A 1 371 ? -8.183 2.627 14.982 1.00 95.00 371 GLY A N 1
ATOM 3151 C CA . GLY A 1 371 ? -9.006 2.869 16.163 1.00 95.00 371 GLY A CA 1
ATOM 3152 C C . GLY A 1 371 ? -10.461 2.483 15.929 1.00 95.00 371 GLY A C 1
ATOM 3153 O O . GLY A 1 371 ? -10.989 1.633 16.642 1.00 95.00 371 GLY A O 1
ATOM 3154 N N . LYS A 1 372 ? -11.060 2.965 14.836 1.00 94.50 372 LYS A N 1
ATOM 3155 C CA . LYS A 1 372 ? -12.430 2.610 14.430 1.00 94.50 372 LYS A CA 1
ATOM 3156 C C . LYS A 1 372 ? -12.604 1.114 14.164 1.00 94.50 372 LYS A C 1
ATOM 3158 O O . LYS A 1 372 ? -13.650 0.548 14.477 1.00 94.50 372 LYS A O 1
ATOM 3163 N N . ILE A 1 373 ? -11.604 0.443 13.587 1.00 94.62 373 ILE A N 1
ATOM 3164 C CA . ILE A 1 373 ? -11.639 -1.019 13.408 1.00 94.62 373 ILE A CA 1
ATOM 3165 C C . ILE A 1 373 ? -11.656 -1.721 14.768 1.00 94.62 373 ILE A C 1
ATOM 3167 O O . ILE A 1 373 ? -12.429 -2.665 14.952 1.00 94.62 373 ILE A O 1
ATOM 3171 N N . LEU A 1 374 ? -10.825 -1.276 15.713 1.00 95.31 374 LEU A N 1
ATOM 3172 C CA . LEU A 1 374 ? -10.789 -1.835 17.059 1.00 95.31 374 LEU A CA 1
ATOM 3173 C C . LEU A 1 374 ? -12.120 -1.603 17.785 1.00 95.31 374 LEU A C 1
ATOM 3175 O O . LEU A 1 374 ? -12.689 -2.561 18.308 1.00 95.31 374 LEU A O 1
ATOM 3179 N N . ASP A 1 375 ? -12.663 -0.388 17.720 1.00 94.75 375 ASP A N 1
ATOM 3180 C CA . ASP A 1 375 ? -13.975 -0.034 18.269 1.00 94.75 375 ASP A CA 1
ATOM 3181 C C . ASP A 1 375 ? -15.083 -0.910 17.676 1.00 94.75 375 ASP A C 1
ATOM 3183 O O . ASP A 1 375 ? -15.964 -1.386 18.392 1.00 94.75 375 ASP A O 1
ATOM 3187 N N . LEU A 1 376 ? -15.029 -1.189 16.369 1.00 93.75 376 LEU A N 1
ATOM 3188 C CA . LEU A 1 376 ? -16.001 -2.046 15.689 1.00 93.75 376 LEU A CA 1
ATOM 3189 C C . LEU A 1 376 ? -15.953 -3.475 16.247 1.00 93.75 376 LEU A C 1
ATOM 3191 O O . LEU A 1 376 ? -16.995 -4.106 16.452 1.00 93.75 376 LEU A O 1
ATOM 3195 N N . MET A 1 377 ? -14.747 -3.987 16.508 1.00 94.50 377 MET A N 1
ATOM 3196 C CA . MET A 1 377 ? -14.553 -5.304 17.115 1.00 94.50 377 MET A CA 1
ATOM 3197 C C . MET A 1 377 ? -14.993 -5.352 18.574 1.00 94.50 377 MET A C 1
ATOM 3199 O O . MET A 1 377 ? -15.525 -6.381 18.984 1.00 94.50 377 MET A O 1
ATOM 3203 N N . VAL A 1 378 ? -14.790 -4.278 19.338 1.00 93.38 378 VAL A N 1
ATOM 3204 C CA . VAL A 1 378 ? -15.254 -4.165 20.728 1.00 93.38 378 VAL A CA 1
ATOM 3205 C C . VAL A 1 378 ? -16.778 -4.086 20.776 1.00 93.38 378 VAL A C 1
ATOM 3207 O O . VAL A 1 378 ? -17.416 -4.832 21.511 1.00 93.38 378 VAL A O 1
ATOM 3210 N N . LYS A 1 379 ? -17.383 -3.251 19.926 1.00 92.25 379 LYS A N 1
ATOM 3211 C CA . LYS A 1 379 ? -18.831 -3.023 19.901 1.00 92.25 379 LYS A CA 1
ATOM 3212 C C . LYS A 1 379 ? -19.628 -4.258 19.486 1.00 92.25 379 LYS A C 1
ATOM 3214 O O . LYS A 1 379 ? -20.653 -4.556 20.091 1.00 92.25 379 LYS A O 1
ATOM 3219 N N . TYR A 1 380 ? -19.200 -4.950 18.430 1.00 91.69 380 TYR A N 1
ATOM 3220 C CA . TYR A 1 380 ? -19.974 -6.057 17.854 1.00 91.69 380 TYR A CA 1
ATOM 3221 C C . TYR A 1 380 ? -19.384 -7.439 18.142 1.00 91.69 380 TYR A C 1
ATOM 3223 O 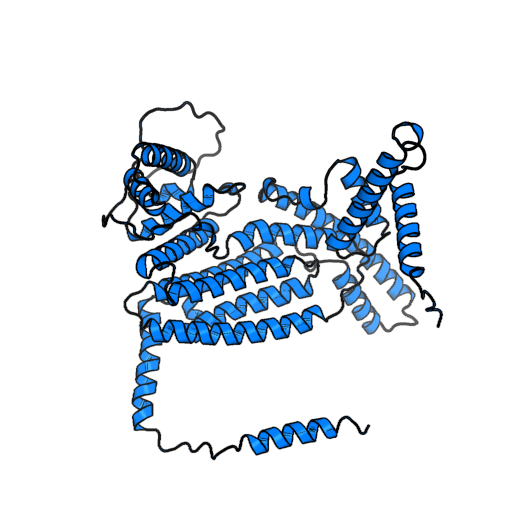O . TYR A 1 380 ? -20.043 -8.449 17.906 1.00 91.69 380 TYR A O 1
ATOM 3231 N N . GLY A 1 381 ? -18.143 -7.511 18.618 1.00 90.06 381 GLY A N 1
ATOM 3232 C CA . GLY A 1 381 ? -17.381 -8.748 18.726 1.00 90.06 381 GLY A CA 1
ATOM 3233 C C . GLY A 1 381 ? -16.692 -9.134 17.411 1.00 90.06 381 GLY A C 1
ATOM 3234 O O . GLY A 1 381 ? -17.263 -9.047 16.317 1.00 90.06 381 GLY A O 1
ATOM 3235 N N . LYS A 1 382 ? -15.461 -9.657 17.524 1.00 87.38 382 LYS A N 1
ATOM 3236 C CA . LYS A 1 382 ? -14.588 -10.075 16.403 1.00 87.38 382 LYS A CA 1
ATOM 3237 C C . LYS A 1 382 ? -15.260 -10.998 15.379 1.00 87.38 382 LYS A C 1
ATOM 3239 O O . LYS A 1 382 ? -14.904 -10.970 14.206 1.00 87.38 382 LYS A O 1
ATOM 3244 N N . ARG A 1 383 ? -16.184 -11.860 15.821 1.00 87.12 383 ARG A N 1
ATOM 3245 C CA . ARG A 1 383 ? -16.845 -12.878 14.981 1.00 87.12 383 ARG A CA 1
ATOM 3246 C C . ARG A 1 383 ? -18.195 -12.429 14.417 1.00 87.12 383 ARG A C 1
ATOM 3248 O O . ARG A 1 383 ? -18.858 -13.223 13.752 1.00 87.12 383 ARG A O 1
ATOM 3255 N N . SER A 1 384 ? -18.618 -11.193 14.676 1.00 91.50 384 SER A N 1
ATOM 3256 C CA . SER A 1 384 ? -19.894 -10.688 14.171 1.00 91.50 384 SER A CA 1
ATOM 3257 C C . SER A 1 384 ? -19.929 -10.628 12.645 1.00 91.50 384 SER A C 1
ATOM 3259 O O . SER A 1 384 ? -18.905 -10.474 11.974 1.00 91.50 384 SER A O 1
ATOM 3261 N N . LYS A 1 385 ? -21.140 -10.707 12.079 1.00 89.50 385 LYS A N 1
ATOM 3262 C CA . LYS A 1 385 ? -21.360 -10.547 10.633 1.00 89.50 385 LYS A CA 1
ATOM 3263 C C . LYS A 1 385 ? -20.787 -9.216 10.125 1.00 89.50 385 LYS A C 1
ATOM 3265 O O . LYS A 1 385 ? -20.151 -9.203 9.081 1.00 89.50 385 LYS A O 1
ATOM 3270 N N . ILE A 1 386 ? -20.968 -8.131 10.883 1.00 90.75 386 ILE A N 1
ATOM 3271 C CA . ILE A 1 386 ? -20.493 -6.779 10.544 1.00 90.75 386 ILE A CA 1
ATOM 3272 C C . ILE A 1 386 ? -18.969 -6.765 10.406 1.00 90.75 386 ILE A C 1
ATOM 3274 O O . ILE A 1 386 ? -18.446 -6.433 9.345 1.00 90.75 386 ILE A O 1
ATOM 3278 N N . VAL A 1 387 ? -18.262 -7.200 11.453 1.00 92.31 387 VAL A N 1
ATOM 3279 C CA . VAL A 1 387 ? -16.793 -7.235 11.469 1.00 92.31 387 VAL A CA 1
ATOM 3280 C C . VAL A 1 387 ? -16.256 -8.147 10.366 1.00 92.31 387 VAL A C 1
ATOM 3282 O O . VAL A 1 387 ? -15.291 -7.791 9.696 1.00 92.31 387 VAL A O 1
ATOM 3285 N N . ASN A 1 388 ? -16.891 -9.297 10.127 1.00 92.69 388 ASN A N 1
ATOM 3286 C CA . ASN A 1 388 ? -16.462 -10.227 9.083 1.00 92.69 388 ASN A CA 1
ATOM 3287 C C . ASN A 1 388 ? -16.608 -9.655 7.665 1.00 92.69 388 ASN A C 1
ATOM 3289 O O . ASN A 1 388 ? -15.716 -9.867 6.847 1.00 92.69 388 ASN A O 1
ATOM 3293 N N . GLU A 1 389 ? -17.696 -8.947 7.348 1.00 92.00 389 GLU A N 1
ATOM 3294 C CA . GLU A 1 389 ? -17.864 -8.336 6.020 1.00 92.00 389 GLU A CA 1
ATOM 3295 C C . GLU A 1 389 ? -16.861 -7.201 5.787 1.00 92.00 389 GLU A C 1
ATOM 3297 O O . GLU A 1 389 ? -16.232 -7.143 4.731 1.00 92.00 389 GLU A O 1
ATOM 3302 N N . ILE A 1 390 ? -16.615 -6.368 6.800 1.00 92.94 390 ILE A N 1
ATOM 3303 C CA . ILE A 1 390 ? -15.608 -5.304 6.714 1.00 92.94 390 ILE A CA 1
ATOM 3304 C C . ILE A 1 390 ? -14.192 -5.872 6.627 1.00 92.94 390 ILE A C 1
ATOM 3306 O O . ILE A 1 390 ? -13.395 -5.415 5.814 1.00 92.94 390 ILE A O 1
ATOM 3310 N N . LYS A 1 391 ? -13.887 -6.938 7.370 1.00 93.75 391 LYS A N 1
ATOM 3311 C CA . LYS A 1 391 ? -12.611 -7.648 7.243 1.00 93.75 391 LYS A CA 1
ATOM 3312 C C . LYS A 1 391 ? -12.388 -8.186 5.828 1.00 93.75 391 LYS A C 1
ATOM 3314 O O . LYS A 1 391 ? -11.277 -8.091 5.318 1.00 93.75 391 LYS A O 1
ATOM 3319 N N . LYS A 1 392 ? -13.417 -8.757 5.186 1.00 93.31 392 LYS A N 1
ATOM 3320 C CA . LYS A 1 392 ? -13.319 -9.233 3.793 1.00 93.31 392 LYS A CA 1
ATOM 3321 C C . LYS A 1 392 ? -13.028 -8.086 2.828 1.00 93.31 392 LYS A C 1
ATOM 3323 O O . LYS A 1 392 ? -12.202 -8.266 1.939 1.00 93.31 392 LYS A O 1
ATOM 3328 N N . LEU A 1 393 ? -13.688 -6.942 3.017 1.00 92.94 393 LEU A N 1
ATOM 3329 C CA . LEU A 1 393 ? -13.452 -5.737 2.228 1.00 92.94 393 LEU A CA 1
ATOM 3330 C C . LEU A 1 393 ? -11.999 -5.265 2.384 1.00 92.94 393 LEU A C 1
ATOM 3332 O O . LEU A 1 393 ? -11.269 -5.228 1.400 1.00 92.94 393 LEU A O 1
ATOM 3336 N N . GLY A 1 394 ? -11.551 -4.998 3.615 1.00 92.00 394 GLY A N 1
ATOM 3337 C CA . GLY A 1 394 ? -10.186 -4.536 3.889 1.00 92.00 394 GLY A CA 1
ATOM 3338 C C . GLY A 1 394 ? -9.109 -5.499 3.380 1.00 92.00 394 GLY A C 1
ATOM 3339 O O . GLY A 1 394 ? -8.174 -5.075 2.705 1.00 92.00 394 GLY A O 1
ATOM 3340 N N . ASN A 1 395 ? -9.277 -6.807 3.614 1.00 92.31 395 ASN A N 1
ATOM 3341 C CA . ASN A 1 395 ? -8.342 -7.822 3.121 1.00 92.31 395 ASN A CA 1
ATOM 3342 C C . ASN A 1 395 ? -8.261 -7.842 1.591 1.00 92.31 395 ASN A C 1
ATOM 3344 O O . ASN A 1 395 ? -7.160 -7.901 1.055 1.00 92.31 395 ASN A O 1
ATOM 3348 N N . TYR A 1 396 ? -9.401 -7.781 0.896 1.00 93.62 396 TYR A N 1
ATOM 3349 C CA . TYR A 1 396 ? -9.416 -7.764 -0.566 1.00 93.62 396 TYR A CA 1
ATOM 3350 C C . TYR A 1 396 ? -8.672 -6.547 -1.111 1.00 93.62 396 TYR A C 1
ATOM 3352 O O . TYR A 1 396 ? -7.770 -6.704 -1.925 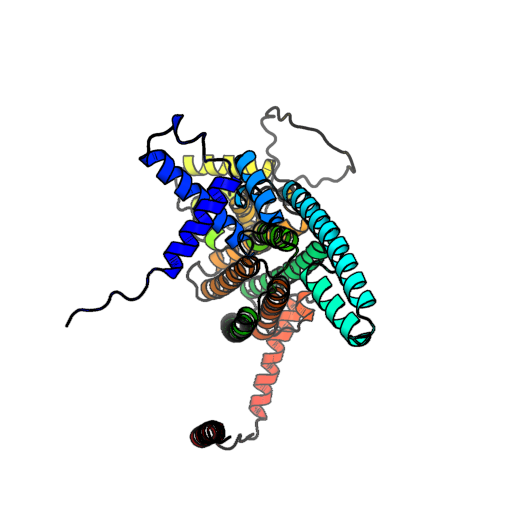1.00 93.62 396 TYR A O 1
ATOM 3360 N N . TYR A 1 397 ? -8.992 -5.355 -0.608 1.00 92.62 397 TYR A N 1
ATOM 3361 C CA . TYR A 1 397 ? -8.343 -4.120 -1.043 1.00 92.62 397 TYR A CA 1
ATOM 3362 C C . TYR A 1 397 ? -6.845 -4.136 -0.780 1.00 92.62 397 TYR A C 1
ATOM 3364 O O . TYR A 1 397 ? -6.065 -3.779 -1.655 1.00 92.62 397 TYR A O 1
ATOM 3372 N N . ARG A 1 398 ? -6.423 -4.605 0.394 1.00 90.81 398 ARG A N 1
ATOM 3373 C CA . ARG A 1 398 ? -5.004 -4.696 0.731 1.00 90.81 398 ARG A CA 1
ATOM 3374 C C . ARG A 1 398 ? -4.255 -5.702 -0.139 1.00 90.81 398 ARG A C 1
ATOM 3376 O O . ARG A 1 398 ? -3.137 -5.425 -0.567 1.00 90.81 398 ARG A O 1
ATOM 3383 N N . GLU A 1 399 ? -4.837 -6.878 -0.366 1.00 92.12 399 GLU A N 1
ATOM 3384 C CA . GLU A 1 399 ? -4.238 -7.903 -1.221 1.00 92.12 399 GLU A CA 1
ATOM 3385 C C . GLU A 1 399 ? -4.137 -7.435 -2.670 1.00 92.12 399 GLU A C 1
ATOM 3387 O O . GLU A 1 399 ? -3.082 -7.595 -3.278 1.00 92.12 399 GLU A O 1
ATOM 3392 N N . GLU A 1 400 ? -5.199 -6.848 -3.218 1.00 92.81 400 GLU A N 1
ATOM 3393 C CA . GLU A 1 400 ? -5.188 -6.358 -4.594 1.00 92.81 400 GLU A CA 1
ATOM 3394 C C . GLU A 1 400 ? -4.244 -5.172 -4.754 1.00 92.81 400 GLU A C 1
ATOM 3396 O O . GLU A 1 400 ? -3.416 -5.199 -5.658 1.00 92.81 400 GLU A O 1
ATOM 3401 N N . TYR A 1 401 ? -4.249 -4.210 -3.827 1.00 91.25 401 TYR A N 1
ATOM 3402 C CA . TYR A 1 401 ? -3.306 -3.092 -3.862 1.00 91.25 401 TYR A CA 1
ATOM 3403 C C . TYR A 1 401 ? -1.850 -3.576 -3.878 1.00 91.25 401 TYR A C 1
ATOM 3405 O O . TYR A 1 401 ? -1.050 -3.068 -4.651 1.00 91.25 401 TYR A O 1
ATOM 3413 N N . ARG A 1 402 ? -1.498 -4.619 -3.108 1.00 90.38 402 ARG A N 1
ATOM 3414 C CA . ARG A 1 402 ? -0.160 -5.236 -3.184 1.00 90.38 402 ARG A CA 1
ATOM 3415 C C . ARG A 1 402 ? 0.107 -5.892 -4.537 1.00 90.38 402 ARG A C 1
ATOM 3417 O O . ARG A 1 402 ? 1.141 -5.610 -5.135 1.00 90.38 402 ARG A O 1
ATOM 3424 N N . LYS A 1 403 ? -0.820 -6.725 -5.020 1.00 90.94 403 LYS A N 1
ATOM 3425 C CA . LYS A 1 403 ? -0.673 -7.481 -6.278 1.00 90.94 403 LYS A CA 1
ATOM 3426 C C . LYS A 1 403 ? -0.553 -6.591 -7.507 1.00 90.94 403 LYS A C 1
ATOM 3428 O O . LYS A 1 403 ? 0.026 -7.025 -8.499 1.00 90.94 403 LYS A O 1
ATOM 3433 N N . ILE A 1 404 ? -1.116 -5.383 -7.472 1.00 90.75 404 ILE A N 1
ATOM 3434 C CA . ILE A 1 404 ? -0.975 -4.428 -8.572 1.00 90.75 404 ILE A CA 1
ATOM 3435 C C . ILE A 1 404 ? 0.510 -4.153 -8.854 1.00 90.75 404 ILE A C 1
ATOM 3437 O O . ILE A 1 404 ? 0.942 -4.191 -10.003 1.00 90.75 404 ILE A O 1
ATOM 3441 N N . PHE A 1 405 ? 1.292 -3.977 -7.792 1.00 88.88 405 PHE A N 1
ATOM 3442 C CA . PHE A 1 405 ? 2.706 -3.616 -7.853 1.00 88.88 405 PHE A CA 1
ATOM 3443 C C . PHE A 1 405 ? 3.671 -4.808 -7.836 1.00 88.88 405 PHE A C 1
ATOM 3445 O O . PHE A 1 405 ? 4.881 -4.608 -7.804 1.00 88.88 405 PHE A O 1
ATOM 3452 N N . ASP A 1 406 ? 3.163 -6.043 -7.885 1.00 83.88 406 ASP A N 1
ATOM 3453 C CA . ASP A 1 406 ? 4.001 -7.230 -8.117 1.00 83.88 406 ASP A CA 1
ATOM 3454 C C . ASP A 1 406 ? 4.452 -7.338 -9.588 1.00 83.88 406 ASP A C 1
ATOM 3456 O O . ASP A 1 406 ? 5.306 -8.159 -9.916 1.00 83.88 406 ASP A O 1
ATOM 3460 N N . ARG A 1 407 ? 3.865 -6.535 -10.487 1.00 79.06 407 ARG A N 1
ATOM 3461 C CA . ARG A 1 407 ? 4.202 -6.482 -11.915 1.00 79.06 407 ARG A CA 1
ATOM 3462 C C . ARG A 1 407 ? 4.899 -5.169 -12.248 1.00 79.06 407 ARG A C 1
ATOM 3464 O O . ARG A 1 407 ? 4.375 -4.119 -11.891 1.00 79.06 407 ARG A O 1
ATOM 3471 N N . ALA A 1 408 ? 6.004 -5.216 -12.991 1.00 81.62 408 ALA A N 1
ATOM 3472 C CA . ALA A 1 408 ? 6.695 -4.038 -13.530 1.00 81.62 408 ALA A CA 1
ATOM 3473 C C . ALA A 1 408 ? 6.013 -3.510 -14.816 1.00 81.62 408 ALA A C 1
ATOM 3475 O O . ALA A 1 408 ? 6.622 -3.394 -15.880 1.00 81.62 408 ALA A O 1
ATOM 3476 N N . ASP A 1 409 ? 4.714 -3.225 -14.721 1.00 81.06 409 ASP A N 1
ATOM 3477 C CA . ASP A 1 409 ? 3.843 -2.846 -15.837 1.00 81.06 409 ASP A CA 1
ATOM 3478 C C . ASP A 1 409 ? 3.069 -1.570 -15.475 1.00 81.06 409 ASP A C 1
ATOM 3480 O O . ASP A 1 409 ? 2.194 -1.605 -14.608 1.00 81.06 409 ASP A O 1
ATOM 3484 N N . ARG A 1 410 ? 3.429 -0.442 -16.103 1.00 81.38 410 ARG A N 1
ATOM 3485 C CA . ARG A 1 410 ? 2.838 0.878 -15.832 1.00 81.38 410 ARG A CA 1
ATOM 3486 C C . ARG A 1 410 ? 1.334 0.886 -16.106 1.00 81.38 410 ARG A C 1
ATOM 3488 O O . ARG A 1 410 ? 0.562 1.227 -15.213 1.00 81.38 410 ARG A O 1
ATOM 3495 N N . ASP A 1 411 ? 0.922 0.466 -17.296 1.00 81.38 411 ASP A N 1
ATOM 3496 C CA . ASP A 1 411 ? -0.463 0.581 -17.762 1.00 81.38 411 ASP A CA 1
ATOM 3497 C C . ASP A 1 411 ? -1.393 -0.299 -16.927 1.00 81.38 411 ASP A C 1
ATOM 3499 O O . ASP A 1 411 ? -2.511 0.101 -16.570 1.00 81.38 411 ASP A O 1
ATOM 3503 N N . TYR A 1 412 ? -0.916 -1.494 -16.564 1.00 87.44 412 TYR A N 1
ATOM 3504 C CA . TYR A 1 412 ? -1.594 -2.349 -15.602 1.00 87.44 412 TYR A CA 1
ATOM 3505 C C . TYR A 1 412 ? -1.673 -1.674 -14.230 1.00 87.44 412 TYR A C 1
ATOM 3507 O O . TYR A 1 412 ? -2.756 -1.618 -13.647 1.00 87.44 412 TYR A O 1
ATOM 3515 N N . GLN A 1 413 ? -0.560 -1.149 -13.707 1.00 87.06 413 GLN A N 1
ATOM 3516 C CA . GLN A 1 413 ? -0.537 -0.506 -12.394 1.00 87.06 413 GLN A CA 1
ATOM 3517 C C . GLN A 1 413 ? -1.557 0.634 -12.299 1.00 87.06 413 GLN A C 1
ATOM 3519 O O . GLN A 1 413 ? -2.417 0.619 -11.417 1.00 87.06 413 GLN A O 1
ATOM 3524 N N . GLU A 1 414 ? -1.517 1.581 -13.230 1.00 85.06 414 GLU A N 1
ATOM 3525 C CA . GLU A 1 414 ? -2.376 2.765 -13.218 1.00 85.06 414 GLU A CA 1
ATOM 3526 C C . GLU A 1 414 ? -3.854 2.418 -13.374 1.00 85.06 414 GLU A C 1
ATOM 3528 O O . GLU A 1 414 ? -4.664 2.795 -12.518 1.00 85.06 414 GLU A O 1
ATOM 3533 N N . SER A 1 415 ? -4.186 1.618 -14.396 1.00 88.75 415 SER A N 1
ATOM 3534 C CA . SER A 1 415 ? -5.566 1.197 -14.670 1.00 88.75 415 SER A CA 1
ATOM 3535 C C . SER A 1 415 ? -6.170 0.464 -13.469 1.00 88.75 415 SER A C 1
ATOM 3537 O O . SER A 1 415 ? -7.333 0.658 -13.108 1.00 88.75 415 SER A O 1
ATOM 3539 N N . MET A 1 416 ? -5.388 -0.418 -12.838 1.00 92.81 416 MET A N 1
ATOM 3540 C CA . MET A 1 416 ? -5.893 -1.244 -11.749 1.00 92.81 416 MET A CA 1
ATOM 3541 C C . MET A 1 416 ? -6.004 -0.474 -10.429 1.00 92.81 416 MET A C 1
ATOM 3543 O O . MET A 1 416 ? -6.913 -0.780 -9.656 1.00 92.81 416 MET A O 1
ATOM 3547 N N . ILE A 1 417 ? -5.147 0.520 -10.155 1.00 90.81 417 ILE A N 1
ATOM 3548 C CA . ILE A 1 417 ? -5.286 1.392 -8.969 1.00 90.81 417 ILE A CA 1
ATOM 3549 C C . ILE A 1 417 ? -6.526 2.262 -9.104 1.00 90.81 417 ILE A C 1
ATOM 3551 O O . ILE A 1 417 ? -7.304 2.364 -8.153 1.00 90.81 417 ILE A O 1
ATOM 3555 N N . GLU A 1 418 ? -6.719 2.879 -10.271 1.00 90.50 418 GLU A N 1
ATOM 3556 C CA . GLU A 1 418 ? -7.896 3.698 -10.554 1.00 90.50 418 GLU A CA 1
ATOM 3557 C C . GLU A 1 418 ? -9.167 2.878 -10.348 1.00 90.50 418 GLU A C 1
ATOM 3559 O O . GLU A 1 418 ? -10.018 3.243 -9.534 1.00 90.50 418 GLU A O 1
ATOM 3564 N N . ARG A 1 419 ? -9.228 1.681 -10.945 1.00 93.12 419 ARG A N 1
ATOM 3565 C CA . ARG A 1 419 ? -10.394 0.813 -10.792 1.00 93.12 419 ARG A CA 1
ATOM 3566 C C . ARG A 1 419 ? -10.619 0.339 -9.359 1.00 93.12 419 ARG A C 1
ATOM 3568 O O . ARG A 1 419 ? -11.766 0.208 -8.928 1.00 93.12 419 ARG A O 1
ATOM 3575 N N . LEU A 1 420 ? -9.547 0.058 -8.617 1.00 92.62 420 LEU A N 1
ATOM 3576 C CA . LEU A 1 420 ? -9.653 -0.323 -7.209 1.00 92.62 420 LEU A CA 1
ATOM 3577 C C . LEU A 1 420 ? -10.249 0.838 -6.397 1.00 92.62 420 LEU A C 1
ATOM 3579 O O . LEU A 1 420 ? -11.196 0.634 -5.634 1.00 92.62 420 LEU A O 1
ATOM 3583 N N . THR A 1 421 ? -9.750 2.053 -6.629 1.00 90.25 421 THR A N 1
ATOM 3584 C CA . THR A 1 421 ? -10.161 3.290 -5.949 1.00 90.25 421 THR A CA 1
ATOM 3585 C C . THR A 1 421 ? -11.631 3.615 -6.222 1.00 90.25 421 THR A C 1
ATOM 3587 O O . THR A 1 421 ? -12.415 3.769 -5.281 1.00 90.25 421 THR A O 1
ATOM 3590 N N . GLU A 1 422 ? -12.042 3.607 -7.493 1.00 89.88 422 GLU A N 1
ATOM 3591 C CA . GLU A 1 422 ? -13.441 3.766 -7.908 1.00 89.88 422 GLU A CA 1
ATOM 3592 C C . GLU A 1 422 ? -14.362 2.717 -7.282 1.00 89.88 422 GLU A C 1
ATOM 3594 O O . GLU A 1 422 ? -15.473 3.027 -6.851 1.00 89.88 422 GLU A O 1
ATOM 3599 N N . GLY A 1 423 ? -13.907 1.465 -7.191 1.00 91.69 423 GLY A N 1
ATOM 3600 C CA . GLY A 1 423 ? -14.691 0.399 -6.582 1.00 91.69 423 GLY A CA 1
ATOM 3601 C C . GLY A 1 423 ? -15.047 0.706 -5.126 1.00 91.69 423 GLY A C 1
ATOM 3602 O O . GLY A 1 423 ? -16.161 0.423 -4.687 1.00 91.69 423 GLY A O 1
ATOM 3603 N N . LEU A 1 424 ? -14.140 1.331 -4.363 1.00 90.75 424 LEU A N 1
ATOM 3604 C CA . LEU A 1 424 ? -14.405 1.620 -2.950 1.00 90.75 424 LEU A CA 1
ATOM 3605 C C . LEU A 1 424 ? -15.401 2.767 -2.803 1.00 90.75 424 LEU A C 1
ATOM 3607 O O . LEU A 1 424 ? -16.300 2.696 -1.961 1.00 90.75 424 LEU A O 1
ATOM 3611 N N . LEU A 1 425 ? -15.280 3.770 -3.674 1.00 88.31 425 LEU A N 1
ATOM 3612 C CA . LEU A 1 425 ? -16.259 4.838 -3.827 1.00 88.31 425 LEU A CA 1
ATOM 3613 C C . LEU A 1 425 ? -17.644 4.270 -4.148 1.00 88.31 425 LEU A C 1
ATOM 3615 O O . LEU A 1 425 ? -18.619 4.595 -3.475 1.00 88.31 425 LEU A O 1
ATOM 3619 N N . ASN A 1 426 ? -17.736 3.370 -5.124 1.00 88.94 426 ASN A N 1
ATOM 3620 C CA . ASN A 1 426 ? -18.995 2.730 -5.490 1.00 88.94 426 ASN A CA 1
ATOM 3621 C C . ASN A 1 426 ? -19.574 1.945 -4.306 1.00 88.94 426 ASN A C 1
ATOM 3623 O O . ASN A 1 426 ? -20.762 2.065 -4.004 1.00 88.94 426 ASN A O 1
ATOM 3627 N N . ILE A 1 427 ? -18.750 1.197 -3.568 1.00 90.75 427 ILE A N 1
ATOM 3628 C CA . ILE A 1 427 ? -19.190 0.486 -2.358 1.00 90.75 427 ILE A CA 1
ATOM 3629 C C . ILE A 1 427 ? -19.735 1.457 -1.313 1.00 90.75 427 ILE A C 1
ATOM 3631 O O . ILE A 1 427 ? -20.783 1.180 -0.727 1.00 90.75 427 ILE A O 1
ATOM 3635 N N . TYR A 1 428 ? -19.078 2.596 -1.102 1.00 87.25 428 TYR A N 1
ATOM 3636 C CA . TYR A 1 428 ? -19.580 3.645 -0.225 1.00 87.25 428 TYR A CA 1
ATOM 3637 C C . TYR A 1 428 ? -20.925 4.196 -0.733 1.00 87.25 428 TYR A C 1
ATOM 3639 O O . TYR A 1 428 ? -21.936 4.118 -0.033 1.00 87.25 428 TYR A O 1
ATOM 3647 N N . THR A 1 429 ? -20.986 4.677 -1.975 1.00 83.69 429 THR A N 1
ATOM 3648 C CA . THR A 1 429 ? -22.171 5.311 -2.567 1.00 83.69 429 THR A CA 1
ATOM 3649 C C . THR A 1 429 ? -23.375 4.365 -2.610 1.00 83.69 429 THR A C 1
ATOM 3651 O O . THR A 1 429 ? -24.465 4.732 -2.162 1.00 83.69 429 THR A O 1
ATOM 3654 N N . TYR A 1 430 ? -23.198 3.122 -3.062 1.00 81.62 430 TYR A N 1
ATOM 3655 C CA . TYR A 1 430 ? -24.272 2.125 -3.130 1.00 81.62 430 TYR A CA 1
ATOM 3656 C C . TYR A 1 430 ? -24.593 1.492 -1.770 1.00 81.62 430 TYR A C 1
ATOM 3658 O O . TYR A 1 430 ? -25.764 1.257 -1.455 1.00 81.62 430 TYR A O 1
ATOM 3666 N N . GLY A 1 431 ? -23.571 1.198 -0.964 1.00 80.00 431 GLY A N 1
ATOM 3667 C CA . GLY A 1 431 ? -23.702 0.516 0.324 1.00 80.00 431 GLY A CA 1
ATOM 3668 C C . GLY A 1 431 ? -24.336 1.398 1.395 1.00 80.00 431 GLY A C 1
ATOM 3669 O O . GLY A 1 431 ? -25.281 0.995 2.082 1.00 80.00 431 GLY A O 1
ATOM 3670 N N . ILE A 1 432 ? -23.852 2.633 1.503 1.00 76.62 432 ILE A N 1
ATOM 3671 C CA . ILE A 1 432 ? -24.374 3.625 2.440 1.00 76.62 432 ILE A CA 1
ATOM 3672 C C . ILE A 1 432 ? -25.629 4.285 1.868 1.00 76.62 432 ILE A C 1
ATOM 3674 O O . ILE A 1 432 ? -26.646 4.386 2.561 1.00 76.62 432 ILE A O 1
ATOM 3678 N N . GLY A 1 433 ? -25.603 4.666 0.590 1.00 65.50 433 GLY A N 1
ATOM 3679 C CA . GLY A 1 433 ? -26.681 5.398 -0.073 1.00 65.50 433 GLY A CA 1
ATOM 3680 C C . GLY A 1 433 ? -26.489 6.917 -0.123 1.00 65.50 433 GLY A C 1
ATOM 3681 O O . GLY A 1 433 ? -27.461 7.600 -0.459 1.00 65.50 433 GLY A O 1
ATOM 3682 N N . GLY A 1 434 ? -25.295 7.430 0.198 1.00 64.12 434 GLY A N 1
ATOM 3683 C CA . GLY A 1 434 ? -24.909 8.839 0.016 1.00 64.12 434 GLY A CA 1
ATOM 3684 C C . GLY A 1 434 ? -24.549 9.180 -1.438 1.00 64.12 434 GLY A C 1
ATOM 3685 O O . GLY A 1 434 ? -24.508 8.295 -2.288 1.00 64.12 434 GLY A O 1
ATOM 3686 N N . THR A 1 435 ? -24.317 10.459 -1.741 1.00 65.31 435 THR A N 1
ATOM 3687 C CA . THR A 1 435 ? -23.741 10.915 -3.025 1.00 65.31 435 THR A CA 1
ATOM 3688 C C . THR A 1 435 ? -22.209 10.821 -2.985 1.00 65.31 435 THR A C 1
ATOM 3690 O O . THR A 1 435 ? -21.636 10.717 -1.904 1.00 65.31 435 THR A O 1
ATOM 3693 N N . GLN A 1 436 ? -21.519 10.869 -4.131 1.00 61.84 436 GLN A N 1
ATOM 3694 C CA . GLN A 1 436 ? -20.043 10.864 -4.160 1.00 61.84 436 GLN A CA 1
ATOM 3695 C C . GLN A 1 436 ? -19.443 12.039 -3.358 1.00 61.84 436 GLN A C 1
ATOM 3697 O O . GLN A 1 436 ? -18.470 11.861 -2.631 1.00 61.84 436 GLN A O 1
ATOM 3702 N N . GLY A 1 437 ? -20.083 13.216 -3.393 1.00 58.50 437 GLY A N 1
ATOM 3703 C CA . GLY A 1 437 ? -19.678 14.388 -2.604 1.00 58.50 437 GLY A CA 1
ATOM 3704 C C . GLY A 1 437 ? -19.867 14.246 -1.086 1.00 58.50 437 GLY A C 1
ATOM 3705 O O . GLY A 1 437 ? -19.298 15.032 -0.332 1.00 58.50 437 GLY A O 1
ATOM 3706 N N . ALA A 1 438 ? -20.610 13.232 -0.617 1.00 61.47 438 ALA A N 1
ATOM 3707 C CA . ALA A 1 438 ? -20.786 12.965 0.813 1.00 61.47 438 ALA A CA 1
ATOM 3708 C C . ALA A 1 438 ? -19.478 12.583 1.520 1.00 61.47 438 ALA A C 1
ATOM 3710 O O . ALA A 1 438 ? -19.365 12.758 2.732 1.00 61.47 438 ALA A O 1
ATOM 3711 N N . ILE A 1 439 ? -18.468 12.158 0.756 1.00 59.09 439 ILE A N 1
ATOM 3712 C CA . ILE A 1 439 ? -17.145 11.821 1.282 1.00 59.09 439 ILE A CA 1
ATOM 3713 C C . ILE A 1 439 ? -16.383 13.065 1.769 1.00 59.09 439 ILE A C 1
ATOM 3715 O O . ILE A 1 439 ? -15.584 12.967 2.693 1.00 59.09 439 ILE A O 1
ATOM 3719 N N . TYR A 1 440 ? -16.667 14.246 1.214 1.00 56.88 440 TYR A N 1
ATOM 3720 C CA . TYR A 1 440 ? -15.795 15.415 1.380 1.00 56.88 440 TYR A CA 1
ATOM 3721 C C . TYR A 1 440 ? -16.359 16.551 2.236 1.00 56.88 440 TYR A C 1
ATOM 3723 O O . TYR A 1 440 ? -15.605 17.436 2.623 1.00 56.88 440 TYR A O 1
ATOM 3731 N N . GLY A 1 441 ? -17.662 16.574 2.526 1.00 60.47 441 GLY A N 1
ATOM 3732 C CA . GLY A 1 441 ? -18.238 17.764 3.170 1.00 60.47 441 GLY A CA 1
ATOM 3733 C C . GLY A 1 441 ? -19.561 17.585 3.892 1.00 60.47 441 GLY A C 1
ATOM 3734 O O . GLY A 1 441 ? -20.103 18.563 4.394 1.00 60.47 441 GLY A O 1
ATOM 3735 N N . TYR A 1 442 ? -20.098 16.368 3.960 1.00 63.84 442 TYR A N 1
ATOM 3736 C CA . TYR A 1 442 ? -21.393 16.148 4.589 1.00 63.84 442 TYR A CA 1
ATOM 3737 C C . TYR A 1 442 ? -21.213 15.701 6.035 1.00 63.84 442 TYR A C 1
ATOM 3739 O O . TYR A 1 442 ? -20.522 14.729 6.336 1.00 63.84 442 TYR A O 1
ATOM 3747 N N . SER A 1 443 ? -21.899 16.384 6.943 1.00 69.19 443 SER A N 1
ATOM 3748 C CA . SER A 1 443 ? -22.011 15.964 8.332 1.00 69.19 443 SER A CA 1
ATOM 3749 C C . SER A 1 443 ? -22.740 14.621 8.438 1.00 69.19 443 SER A C 1
ATOM 3751 O O . SER A 1 443 ? -23.612 14.278 7.629 1.00 69.19 443 SER A O 1
ATOM 3753 N N . LYS A 1 444 ? -22.476 13.875 9.519 1.00 71.00 444 LYS A N 1
ATOM 3754 C CA . LYS A 1 444 ? -23.184 12.615 9.822 1.00 71.00 444 LYS A CA 1
ATOM 3755 C C . LYS A 1 444 ? -24.702 12.786 9.792 1.00 71.00 444 LYS A C 1
ATOM 3757 O O . LYS A 1 444 ? -25.412 11.916 9.298 1.00 71.00 444 LYS A O 1
ATOM 3762 N N . LYS A 1 445 ? -25.207 13.932 10.257 1.00 74.06 445 LYS A N 1
ATOM 3763 C CA . LYS A 1 445 ? -26.638 14.264 10.248 1.00 74.06 445 LYS A CA 1
ATOM 3764 C C . LYS A 1 445 ? -27.199 14.356 8.827 1.00 74.06 445 LYS A C 1
ATOM 3766 O O . LYS A 1 445 ? -28.313 13.895 8.582 1.00 74.06 445 LYS A O 1
ATOM 3771 N N . GLU A 1 446 ? -26.450 14.923 7.888 1.00 76.69 446 GLU A N 1
ATOM 3772 C CA . GLU A 1 446 ? -26.867 15.019 6.486 1.00 76.69 446 GLU A CA 1
ATOM 3773 C C . GLU A 1 446 ? -26.817 13.660 5.789 1.00 76.69 446 GLU A C 1
ATOM 3775 O O . GLU A 1 446 ? -27.771 13.293 5.099 1.00 76.69 446 GLU A O 1
ATOM 3780 N N . ILE A 1 447 ? -25.778 12.862 6.052 1.00 75.00 447 ILE A N 1
ATOM 3781 C CA . ILE A 1 447 ? -25.697 11.479 5.566 1.00 75.00 447 ILE A CA 1
ATOM 3782 C C . ILE A 1 447 ? -26.881 10.662 6.111 1.00 75.00 447 ILE A C 1
ATOM 3784 O O . ILE A 1 447 ? -27.595 10.022 5.337 1.00 75.00 447 ILE A O 1
ATOM 3788 N N . ARG A 1 448 ? -27.182 10.748 7.416 1.00 72.00 448 ARG A N 1
ATOM 3789 C CA . ARG A 1 448 ? -28.355 10.099 8.036 1.00 72.00 448 ARG A CA 1
ATOM 3790 C C . ARG A 1 448 ? -29.658 10.501 7.347 1.00 72.00 448 ARG A C 1
ATOM 3792 O O . ARG A 1 448 ? -30.470 9.627 7.036 1.00 72.00 448 ARG A O 1
ATOM 3799 N N . LYS A 1 449 ? -29.860 11.796 7.068 1.00 74.19 449 LYS A N 1
ATOM 3800 C CA . LYS A 1 449 ? -31.041 12.286 6.337 1.00 74.19 449 LYS A CA 1
ATOM 3801 C C . LYS A 1 449 ? -31.147 11.660 4.947 1.00 74.19 449 LYS A C 1
ATOM 3803 O O . LYS A 1 449 ? -32.235 11.224 4.590 1.00 74.19 449 LYS A O 1
ATOM 3808 N N . MET A 1 450 ? -30.053 11.555 4.191 1.00 71.38 450 MET A N 1
ATOM 3809 C CA . MET A 1 450 ? -30.053 10.935 2.855 1.00 71.38 450 MET A CA 1
ATOM 3810 C C . MET A 1 450 ? -30.359 9.436 2.888 1.00 71.38 450 MET A C 1
ATOM 3812 O O . MET A 1 450 ? -31.137 8.930 2.075 1.00 71.38 450 MET A O 1
ATOM 3816 N N . VAL A 1 451 ? -29.774 8.717 3.847 1.00 68.31 451 VAL A N 1
ATOM 3817 C CA . VAL A 1 451 ? -30.021 7.279 4.018 1.00 68.31 451 VAL A CA 1
ATOM 3818 C C . VAL A 1 451 ? -31.470 7.020 4.448 1.00 68.31 451 VAL A C 1
ATOM 3820 O O . VAL A 1 451 ? -32.089 6.057 3.991 1.00 68.31 451 VAL A O 1
ATOM 3823 N N . SER A 1 452 ? -32.036 7.909 5.268 1.00 65.50 452 SER A N 1
ATOM 3824 C CA . SER A 1 452 ? -33.403 7.806 5.793 1.00 65.50 452 SER A CA 1
ATOM 3825 C C . SER A 1 452 ? -34.478 8.290 4.809 1.00 65.50 452 SER A C 1
ATOM 3827 O O . SER A 1 452 ? -35.559 7.711 4.764 1.00 65.50 452 SER A O 1
ATOM 3829 N N . SER A 1 453 ? -34.204 9.302 3.977 1.00 56.72 453 SER A N 1
ATOM 3830 C CA . SER A 1 453 ? -35.166 9.865 3.011 1.00 56.72 453 SER A CA 1
ATOM 3831 C C . SER A 1 453 ? -35.408 8.964 1.794 1.00 56.72 453 SER A C 1
ATOM 3833 O O . SER A 1 453 ? -36.511 8.921 1.246 1.00 56.72 453 SER A O 1
ATOM 3835 N N . LYS A 1 454 ? -34.421 8.141 1.411 1.00 54.66 454 LYS A N 1
ATOM 3836 C CA . LYS A 1 454 ? -34.637 7.033 0.460 1.00 54.66 454 LYS A CA 1
ATOM 3837 C C . LYS A 1 454 ? -35.635 5.991 0.998 1.00 54.66 454 LYS A C 1
ATOM 3839 O O . LYS A 1 454 ? -36.225 5.251 0.214 1.00 54.66 454 LYS A O 1
ATOM 3844 N N . ARG A 1 455 ? -35.857 5.946 2.319 1.00 47.72 455 ARG A N 1
ATOM 3845 C CA . ARG A 1 455 ? -36.808 5.049 2.995 1.00 47.72 455 ARG A CA 1
ATOM 3846 C C . ARG A 1 455 ? -38.252 5.559 2.914 1.00 47.72 455 ARG A C 1
ATOM 3848 O O . ARG A 1 455 ? -39.147 4.739 2.731 1.00 47.72 455 ARG A O 1
ATOM 3855 N N . THR A 1 456 ? -38.481 6.873 2.989 1.00 37.81 456 THR A N 1
ATOM 3856 C CA . THR A 1 456 ? -39.820 7.473 2.825 1.00 37.81 456 THR A CA 1
ATOM 3857 C C . THR A 1 456 ? -40.313 7.358 1.386 1.00 37.81 456 THR A C 1
ATOM 3859 O O . THR A 1 456 ? -41.393 6.819 1.179 1.00 37.81 456 THR A O 1
ATOM 3862 N N . LYS A 1 457 ? -39.476 7.657 0.379 1.00 39.72 457 LYS A N 1
ATOM 3863 C CA . LYS A 1 457 ? -39.864 7.463 -1.037 1.00 39.72 457 LYS A CA 1
ATOM 3864 C C . LYS A 1 457 ? -40.231 6.013 -1.381 1.00 39.72 457 LYS A C 1
ATOM 3866 O O . LYS A 1 457 ? -41.124 5.782 -2.185 1.00 39.72 457 LYS A O 1
ATOM 3871 N N . LYS A 1 458 ? -39.583 5.019 -0.758 1.00 38.38 458 LYS A N 1
ATOM 3872 C CA . LYS A 1 458 ? -39.910 3.601 -0.988 1.00 38.38 458 LYS A CA 1
ATOM 3873 C C . LYS A 1 458 ? -41.213 3.165 -0.302 1.00 38.38 458 LYS A C 1
ATOM 3875 O O . LYS A 1 458 ? -41.850 2.243 -0.789 1.00 38.38 458 LYS A O 1
ATOM 3880 N N . LYS A 1 459 ? -41.610 3.810 0.805 1.00 35.12 459 LYS A N 1
ATOM 3881 C CA . LYS A 1 459 ? -42.893 3.561 1.491 1.00 35.12 459 LYS A CA 1
ATOM 3882 C C . LYS A 1 459 ? -44.062 4.295 0.828 1.00 35.12 459 LYS A C 1
ATOM 3884 O O . LYS A 1 459 ? -45.138 3.714 0.741 1.00 35.12 459 LYS A O 1
ATOM 3889 N N . ASP A 1 460 ? -43.838 5.502 0.315 1.00 32.47 460 ASP A N 1
ATOM 3890 C CA . ASP A 1 460 ? -44.869 6.279 -0.385 1.00 32.47 460 ASP A CA 1
ATOM 3891 C C . ASP A 1 460 ? -45.139 5.727 -1.795 1.00 32.47 460 ASP A C 1
ATOM 3893 O O . ASP A 1 460 ? -46.292 5.622 -2.206 1.00 32.47 460 ASP A O 1
ATOM 3897 N N . ASN A 1 461 ? -44.114 5.206 -2.483 1.00 31.95 461 ASN A N 1
ATOM 3898 C CA . ASN A 1 461 ? -44.306 4.496 -3.754 1.00 31.95 461 ASN A CA 1
ATOM 3899 C C . ASN A 1 461 ? -45.015 3.138 -3.598 1.00 31.95 461 ASN A C 1
ATOM 3901 O O . ASN A 1 461 ? -45.513 2.602 -4.579 1.00 31.95 461 ASN A O 1
ATOM 3905 N N . LEU A 1 462 ? -45.116 2.585 -2.384 1.00 32.69 462 LEU A N 1
ATOM 3906 C CA . LEU A 1 462 ? -45.860 1.344 -2.118 1.00 32.69 462 LEU A CA 1
ATOM 3907 C C . LEU A 1 462 ? -47.382 1.567 -2.018 1.00 32.69 462 LEU A C 1
ATOM 3909 O O . LEU A 1 462 ? -48.129 0.594 -2.016 1.00 32.69 462 LEU A O 1
ATOM 3913 N N . LYS A 1 463 ? -47.846 2.827 -1.971 1.00 31.72 463 LYS A N 1
ATOM 3914 C CA . LYS A 1 463 ? -49.268 3.199 -2.104 1.00 31.72 463 LYS A CA 1
ATOM 3915 C C . LYS A 1 463 ? -49.661 3.662 -3.514 1.00 31.72 463 LYS A C 1
ATOM 3917 O O . LYS A 1 463 ? -50.850 3.799 -3.774 1.00 31.72 463 LYS A O 1
ATOM 3922 N N . HIS A 1 464 ? -48.692 3.860 -4.410 1.00 32.78 464 HIS A N 1
ATOM 3923 C CA . HIS A 1 464 ? -48.917 4.312 -5.791 1.00 32.78 464 HIS A CA 1
ATOM 3924 C C . HIS A 1 464 ? -48.253 3.435 -6.861 1.00 32.78 464 HIS A C 1
ATOM 3926 O O . HIS A 1 464 ? -48.160 3.847 -8.012 1.00 32.78 464 HIS A O 1
ATOM 3932 N N . MET A 1 465 ? -47.845 2.205 -6.535 1.00 27.11 465 MET A N 1
ATOM 3933 C CA . MET A 1 465 ? -47.656 1.196 -7.579 1.00 27.11 465 MET A CA 1
ATOM 3934 C C . MET A 1 465 ? -49.029 0.661 -7.987 1.00 27.11 465 MET A C 1
ATOM 3936 O O . MET A 1 465 ? -49.442 -0.420 -7.576 1.00 27.11 465 MET A O 1
ATOM 3940 N N . GLU A 1 466 ? -49.720 1.436 -8.827 1.00 29.58 466 GLU A N 1
ATOM 3941 C CA . GLU A 1 466 ? -50.382 0.810 -9.965 1.00 29.58 466 GLU A CA 1
ATOM 3942 C C . GLU A 1 466 ? -49.335 -0.071 -10.651 1.00 29.58 466 GLU A C 1
ATOM 3944 O O . GLU A 1 466 ? -48.185 0.321 -10.867 1.00 29.58 466 GLU A O 1
ATOM 3949 N N . THR A 1 467 ? -49.735 -1.314 -10.858 1.00 34.59 467 THR A N 1
ATOM 3950 C CA . THR A 1 467 ? -49.041 -2.373 -11.575 1.00 34.59 467 THR A CA 1
ATOM 3951 C C . THR A 1 467 ? -48.242 -1.840 -12.763 1.00 34.59 467 THR A C 1
ATOM 3953 O O . THR A 1 467 ? -48.794 -1.608 -13.835 1.00 34.59 467 THR A O 1
ATOM 3956 N N . PHE A 1 468 ? -46.926 -1.704 -12.593 1.00 26.84 468 PHE A N 1
ATOM 3957 C CA . PHE A 1 468 ? -46.011 -1.808 -13.722 1.00 26.84 468 PHE A CA 1
ATOM 3958 C C . PHE A 1 468 ? -45.732 -3.297 -13.906 1.00 26.84 468 PHE A C 1
ATOM 3960 O O . PHE A 1 468 ? -44.836 -3.872 -13.284 1.00 26.84 468 PHE A O 1
ATOM 3967 N N . ASP A 1 469 ? -46.616 -3.914 -14.683 1.00 32.66 469 ASP A N 1
ATOM 3968 C CA . ASP A 1 469 ? -46.469 -5.253 -15.225 1.00 32.66 469 ASP A CA 1
ATOM 3969 C C . ASP A 1 469 ? -45.234 -5.253 -16.136 1.00 32.66 469 ASP A C 1
ATOM 3971 O O . ASP A 1 469 ? -45.270 -4.800 -17.280 1.00 32.66 469 ASP A O 1
ATOM 3975 N N . PHE A 1 470 ? -44.091 -5.690 -15.603 1.00 28.47 470 PHE A N 1
ATOM 3976 C CA . PHE A 1 470 ? -43.058 -6.248 -16.463 1.00 28.47 470 PHE A CA 1
ATOM 3977 C C . PHE A 1 470 ? -43.605 -7.597 -16.901 1.00 28.47 470 PHE A C 1
ATOM 3979 O O . PHE A 1 470 ? -43.361 -8.593 -16.217 1.00 28.47 470 PHE A O 1
ATOM 3986 N N . GLY A 1 471 ? -44.378 -7.576 -17.993 1.00 31.67 471 GLY A N 1
ATOM 3987 C CA . GLY A 1 471 ? -44.930 -8.771 -18.612 1.00 31.67 471 GLY A CA 1
ATOM 3988 C C . GLY A 1 471 ? -43.878 -9.871 -18.614 1.00 31.67 471 GLY A C 1
ATOM 3989 O O . GLY A 1 471 ? -42.708 -9.607 -18.905 1.00 31.67 471 GLY A O 1
ATOM 3990 N N . GLU A 1 472 ? -44.299 -11.055 -18.180 1.00 41.69 472 GLU A N 1
ATOM 3991 C CA . GLU A 1 472 ? -43.482 -12.247 -17.983 1.00 41.69 472 GLU A CA 1
ATOM 3992 C C . GLU A 1 472 ? -42.473 -12.430 -19.125 1.00 41.69 472 GLU A C 1
ATOM 3994 O O . GLU A 1 472 ? -42.776 -12.979 -20.181 1.00 41.69 472 GLU A O 1
ATOM 3999 N N . LEU A 1 473 ? -41.244 -11.955 -18.917 1.00 40.41 473 LEU A N 1
ATOM 4000 C CA . LEU A 1 473 ? -40.124 -12.259 -19.792 1.00 40.41 473 LEU A CA 1
ATOM 4001 C C . LEU A 1 473 ? -39.706 -13.691 -19.465 1.00 40.41 473 LEU A C 1
ATOM 4003 O O . LEU A 1 473 ? -38.975 -13.936 -18.501 1.00 40.41 473 LEU A O 1
ATOM 4007 N N . ASP A 1 474 ? -40.241 -14.631 -20.247 1.00 46.38 474 ASP A N 1
ATOM 4008 C CA . ASP A 1 474 ? -39.935 -16.052 -20.159 1.00 46.38 474 ASP A CA 1
ATOM 4009 C C . ASP A 1 474 ? -38.419 -16.250 -20.296 1.00 46.38 474 ASP A C 1
ATOM 4011 O O . ASP A 1 474 ? -37.805 -16.045 -21.349 1.00 46.38 474 ASP A O 1
ATOM 4015 N N . LEU A 1 475 ? -37.792 -16.663 -19.194 1.00 43.50 475 LEU A N 1
ATOM 4016 C CA . LEU A 1 475 ? -36.363 -16.949 -19.118 1.00 43.50 475 LEU A CA 1
ATOM 4017 C C . LEU A 1 475 ? -35.948 -18.005 -20.166 1.00 43.50 475 LEU A C 1
ATOM 4019 O O . LEU A 1 475 ? -34.790 -18.030 -20.588 1.00 43.50 475 LEU A O 1
ATOM 4023 N N . ALA A 1 476 ? -36.880 -18.850 -20.628 1.00 44.16 476 ALA A N 1
ATOM 4024 C CA . ALA A 1 476 ? -36.651 -19.828 -21.688 1.00 44.16 476 ALA A CA 1
ATOM 4025 C C . ALA A 1 476 ? -36.614 -19.220 -23.104 1.00 44.16 476 ALA A C 1
ATOM 4027 O O . ALA A 1 476 ? -36.056 -19.836 -24.017 1.00 44.16 476 ALA A O 1
ATOM 4028 N N . GLU A 1 477 ? -37.174 -18.029 -23.311 1.00 42.88 477 GLU A N 1
ATOM 4029 C CA . GLU A 1 477 ? -37.089 -17.285 -24.571 1.00 42.88 477 GLU A CA 1
ATOM 4030 C C . GLU A 1 477 ? -35.759 -16.520 -24.662 1.00 42.88 477 GLU A C 1
ATOM 4032 O O . GLU A 1 477 ? -35.057 -16.598 -25.673 1.00 42.88 477 GLU A O 1
ATOM 4037 N N . LEU A 1 478 ? -35.309 -15.928 -23.548 1.00 43.94 478 LEU A N 1
ATOM 4038 C CA . LEU A 1 478 ? -34.002 -15.262 -23.461 1.00 43.94 478 LEU A CA 1
ATOM 4039 C C . LEU A 1 478 ? -32.833 -16.250 -23.656 1.00 43.94 478 LEU A C 1
ATOM 4041 O O . LEU A 1 478 ? -31.848 -15.945 -24.328 1.00 43.94 478 LEU A O 1
ATOM 4045 N N . LEU A 1 479 ? -32.965 -17.470 -23.121 1.00 43.31 479 LEU A N 1
ATOM 4046 C CA . LEU A 1 479 ? -31.980 -18.543 -23.302 1.00 43.31 479 LEU A CA 1
ATOM 4047 C C . LEU A 1 479 ? -32.020 -19.180 -24.701 1.00 43.31 479 LEU A C 1
ATOM 4049 O O . LEU A 1 479 ? -31.014 -19.749 -25.127 1.00 43.31 479 LEU A O 1
ATOM 4053 N N . ARG A 1 480 ? -33.141 -19.081 -25.432 1.00 45.91 480 ARG A N 1
ATOM 4054 C CA . ARG A 1 480 ? -33.225 -19.507 -26.840 1.00 45.91 480 ARG A CA 1
ATOM 4055 C C . ARG A 1 480 ? -32.492 -18.540 -27.766 1.00 45.91 480 ARG A C 1
ATOM 4057 O O . ARG A 1 480 ? -31.775 -19.005 -28.647 1.00 45.91 480 ARG A O 1
ATOM 4064 N N . ASN A 1 481 ? -32.587 -17.236 -27.514 1.00 46.50 481 ASN A N 1
ATOM 4065 C CA . ASN A 1 481 ? -31.914 -16.225 -28.334 1.00 46.50 481 ASN A CA 1
ATOM 4066 C C . ASN A 1 481 ? -30.385 -16.288 -28.193 1.00 46.50 481 ASN A C 1
ATOM 4068 O O . ASN A 1 481 ? -29.683 -16.312 -29.198 1.00 46.50 481 ASN A O 1
ATOM 4072 N N . ILE A 1 482 ? -29.869 -16.506 -26.978 1.00 46.28 482 ILE A N 1
ATOM 4073 C CA . ILE A 1 482 ? -28.423 -16.699 -26.741 1.00 46.28 482 ILE A CA 1
ATOM 4074 C C . ILE A 1 482 ? -27.881 -17.957 -27.452 1.00 46.28 482 ILE A C 1
ATOM 4076 O O . ILE A 1 482 ? -26.721 -18.003 -27.855 1.00 46.28 482 ILE A O 1
ATOM 4080 N N . LYS A 1 483 ? -28.716 -18.989 -27.633 1.00 43.34 483 LYS A N 1
ATOM 4081 C CA . LYS A 1 483 ? -28.332 -20.234 -28.322 1.00 43.34 483 LYS A CA 1
ATOM 4082 C C . LYS A 1 483 ? -28.383 -20.141 -29.849 1.00 43.34 483 LYS A C 1
ATOM 4084 O O . LYS A 1 483 ? -27.811 -21.007 -30.510 1.00 43.34 483 LYS A O 1
ATOM 4089 N N . ASN A 1 484 ? -29.095 -19.157 -30.396 1.00 41.75 484 ASN A N 1
ATOM 4090 C CA . ASN A 1 484 ? -29.179 -18.934 -31.837 1.00 41.75 484 ASN A CA 1
ATOM 4091 C C . ASN A 1 484 ? -28.025 -18.051 -32.331 1.00 41.75 484 ASN A C 1
ATOM 4093 O O . ASN A 1 484 ? -27.482 -18.343 -33.394 1.00 41.75 484 ASN A O 1
ATOM 4097 N N . ASP A 1 485 ? -27.565 -17.091 -31.524 1.00 42.34 485 ASP A N 1
ATOM 4098 C CA . ASP A 1 485 ? -26.390 -16.270 -31.856 1.00 42.34 485 ASP A CA 1
ATOM 4099 C C . ASP A 1 485 ? -25.092 -17.095 -31.867 1.00 42.34 485 ASP A C 1
ATOM 4101 O O . ASP A 1 485 ? -24.258 -16.929 -32.750 1.00 42.34 485 ASP A O 1
ATOM 4105 N N . SER A 1 486 ? -24.960 -18.099 -30.988 1.00 40.06 486 SER A N 1
ATOM 4106 C CA . SER A 1 486 ? -23.785 -18.989 -30.981 1.00 40.06 486 SER A CA 1
ATOM 4107 C C . SER A 1 486 ? -23.739 -19.994 -32.143 1.00 40.06 486 SER A C 1
ATOM 4109 O O . SER A 1 486 ? -22.813 -20.795 -32.208 1.00 40.06 486 SER A O 1
ATOM 4111 N N . LYS A 1 487 ? -24.766 -20.048 -33.003 1.00 40.12 487 LYS A N 1
ATOM 4112 C CA . LYS A 1 487 ? -24.782 -20.893 -34.213 1.00 40.12 487 LYS A CA 1
ATOM 4113 C C . LYS A 1 487 ? -24.557 -20.096 -35.497 1.00 40.12 487 LYS A C 1
ATOM 4115 O O . LYS A 1 487 ? -24.405 -20.713 -36.549 1.00 40.12 487 LYS A O 1
ATOM 4120 N N . ALA A 1 488 ? -24.555 -18.765 -35.418 1.00 41.31 488 ALA A N 1
ATOM 4121 C CA . ALA A 1 488 ? -24.269 -17.893 -36.550 1.00 41.31 488 ALA A CA 1
ATOM 4122 C C . ALA A 1 488 ? -22.756 -17.697 -36.775 1.00 41.31 488 ALA A C 1
ATOM 4124 O O . ALA A 1 488 ? -22.361 -17.407 -37.893 1.00 41.31 488 ALA A O 1
ATOM 4125 N N . GLU A 1 489 ? -21.912 -17.939 -35.764 1.00 39.66 489 GLU A N 1
ATOM 4126 C CA . GLU A 1 489 ? -20.445 -17.788 -35.860 1.00 39.66 489 GLU A CA 1
ATOM 4127 C C . GLU A 1 489 ? -19.695 -19.027 -36.400 1.00 39.66 489 GLU A C 1
ATOM 4129 O O . GLU A 1 489 ? -18.491 -18.958 -36.606 1.00 39.66 489 GLU A O 1
ATOM 4134 N N . ASP A 1 490 ? -20.380 -20.143 -36.688 1.00 38.94 490 ASP A N 1
ATOM 4135 C CA . ASP A 1 490 ? -19.773 -21.355 -37.287 1.00 38.94 490 ASP A CA 1
ATOM 4136 C C . ASP A 1 490 ? -20.059 -21.496 -38.802 1.00 38.94 490 ASP A C 1
ATOM 4138 O O . ASP A 1 490 ? -19.882 -22.564 -39.397 1.00 38.94 490 ASP A O 1
ATOM 4142 N N . LYS A 1 491 ? -20.533 -20.425 -39.447 1.00 40.66 491 LYS A N 1
ATOM 4143 C CA . LYS A 1 491 ? -20.648 -20.329 -40.907 1.00 40.66 491 LYS A CA 1
ATOM 4144 C C . LYS A 1 491 ? -20.260 -18.932 -41.382 1.00 40.66 491 LYS A C 1
ATOM 4146 O O . LYS A 1 491 ? -21.128 -18.195 -41.828 1.00 40.66 491 LYS A O 1
ATOM 4151 N N . ASP A 1 492 ? -18.973 -18.625 -41.290 1.00 37.62 492 ASP A N 1
ATOM 4152 C CA . ASP A 1 492 ? -18.248 -17.788 -42.252 1.00 37.62 492 ASP A CA 1
ATOM 4153 C C . ASP A 1 492 ? -16.767 -18.189 -42.274 1.00 37.62 492 ASP A C 1
ATOM 4155 O O . ASP A 1 492 ? -16.189 -18.402 -41.181 1.00 37.62 492 ASP A O 1
#

Foldseek 3Di:
DDDDPPDPPVVVVVLVVLLVVLCVLQVVPPPDVPPDDPVVSVVVSVVSSVLQVVQCVLLVADHPQPVSSVVSNVCVVVVHGLCRLQDLLCFLVRLVVSLQVLLVVLAVVLVVVLVVLLVVLVVCCVPDPPVRSVVVSVVLSPQRHPPNPDGPVVVVVVVVVLLVLLLLLLLVLLVLCLDPLDPNVLLLVQLLVLLVVLVVVLVVVLVVLVPPDDDNHSRSSLSSSLSSVLSSCLNQRLLLFDDPCLLVQFPDLALPDDDQWDWLLSLLVSVCVRNVHDDPVSSVVSSVLLQVQLVPDPLNVVQFPPPDDDDDDDDDDDDDDPPPPDDSRTGTAGPLCSLLSNLSSSQVVDPSDDNVNDDSVSSCSRSSSSSSLSSSCNVQNCPDPNNVSSNVLRVVLSVQLSVQSSDSDDVSNVVSSVSSSVSSLSSSCRSQVDDSCCSPDDDPVRSSCRSVVVVVVVVVVVVVPPDPPPDDPPPVVVVVVVVVVVVVVVPD

Radius of gyration: 29.57 Å; chains: 1; bounding box: 92×81×86 Å

pLDDT: mean 79.08, std 19.46, range [26.84, 96.06]